Protein AF-0000000071370268 (afdb_homodimer)

Nearest PDB structures (foldseek):
  6c45-assembly2_C  TM=9.882E-01  e=5.136E-48  Homo sapiens
  2ik1-assembly1_B  TM=9.567E-01  e=5.664E-41  Saccharomyces cerevisiae
  2ik0-assembly1_B  TM=9.546E-01  e=5.048E-41  Saccharomyces cerevisiae
  2ik6-assembly1_B  TM=9.584E-01  e=1.689E-40  Saccharomyces cerevisiae
  2ik7-assembly1_A  TM=9.593E-01  e=5.321E-39  Saccharomyces cerevisiae

InterPro domains:
  IPR008162 Inorganic pyrophosphatase [PF00719] (47-229)
  IPR008162 Inorganic pyrophosphatase [PTHR10286] (4-237)
  IPR008162 Inorganic pyrophosphatase [cd00412] (43-225)
  IPR036649 Inorganic pyrophosphatase superfamily [G3DSA:3.90.80.10] (1-291)
  IPR036649 Inorganic pyrophosphatase superfamily [SSF50324] (3-288)

Radius of gyration: 27.14 Å; Cα contacts (8 Å, |Δi|>4): 1373; chains: 2; bounding box: 49×83×54 Å

Foldseek 3Di:
DDKDWAWFDAAQAQQIWIWMADPVGFTWAQAAADDQAPPVVVLKGKWAFQDWALFWFQWAQQQLAVSRTIDTDDDPRHGGTFAAAPPGRHHHFRKTARHLFFQAQVDQDPQFRAGAPGDGAMEGANADDTDDHGDIFIWAWAWWWWWQDPRHTHIYTYIYGCPGPCNVQRHYPVSCCVVVPCPLVVVLVCQQCRCVVVVDHGIDTTPRGDIGMRVVVSVVRVVRSVVSVCVQQVVDDSVSGQNATDCNPPDPRPRHDHSVVSVVSSVVTHHYDYHDDDDPSSVDYDYDDDD/DDKDWAWFDAAQAQQIWIWMADPVGFTWAQAAADDQAPPVVVLKGKWAFQDWALFWFQWAQQQLAVSRTIDTDDDPRHGGTFAAAPPGRHHHFRKTARHLFFQAQVDQDPQFRAGAPGGGAMEGANADDTDDHGDIFIWAWAWWWWWQDPRHTHIYTYIYGCPGPCNVQRHYPVSCCVVVPPVLVVVLVCQQCRCVVVVDHGIDTGPRGDIGMRVVRSVVRVVRSVVSVCVQQVVDDSVSGQNATDCNPPDPRPRHDHSVVSVVSSVVTHHYDYHDDDDPSSVDYDYDDDD

Sequence (582 aa):
MSFSTEERGNPNTLSYRIYFKSSDGKYISPFHDIPMYADEAQNIFHMVVEVPRWTNAKMEIATKDPLNPIKQDVKKGNLRYVANVFPHKGYIWNYGAIPQTWEDPGHKDNDTGCCGDNDPIDVCEIGNKVCCRGDVIKVKVLGVLAMIDEGETDWKVIAINVDDPEAKDLNNISDVKRLKPGYLEATVDWFRRYKVPDGKPENQFAFNGEFKDKDFATETIKATHGFWKALISQQANAGELNCKNTCVSEGDSPFCCSADEAKAVVDGSCPCGEASPVPSSVEKWFYYAKNMSFSTEERGNPNTLSYRIYFKSSDGKYISPFHDIPMYADEAQNIFHMVVEVPRWTNAKMEIATKDPLNPIKQDVKKGNLRYVANVFPHKGYIWNYGAIPQTWEDPGHKDNDTGCCGDNDPIDVCEIGNKVCCRGDVIKVKVLGVLAMIDEGETDWKVIAINVDDPEAKDLNNISDVKRLKPGYLEATVDWFRRYKVPDGKPENQFAFNGEFKDKDFATETIKATHGFWKALISQQANAGELNCKNTCVSEGDSPFCCSADEAKAVVDGSCPCGEASPVPSSVEKWFYYAKN

Solvent-accessible surface area (backbone atoms only — not comparable to full-atom values): 30194 Å² total; per-residue (Å²): 139,58,71,47,72,45,68,27,17,23,45,77,49,94,62,26,34,37,39,40,23,41,74,87,66,45,63,33,9,58,53,56,37,38,59,37,56,69,37,68,93,74,60,25,27,28,33,42,30,34,27,28,40,60,41,34,62,42,36,34,68,32,54,57,37,83,43,23,29,36,30,62,40,69,57,96,88,34,79,40,58,46,52,14,48,64,78,38,51,35,37,90,26,34,27,29,27,33,19,39,26,23,26,44,59,86,43,68,37,84,87,70,71,23,21,22,64,67,41,49,43,33,32,35,31,66,50,47,74,69,55,54,68,66,40,74,45,49,25,36,61,17,15,25,34,44,34,35,56,96,70,17,38,43,53,40,30,33,28,28,37,62,85,34,90,59,33,86,72,49,72,29,43,68,36,44,54,68,72,34,51,64,50,67,61,49,50,52,52,43,66,27,42,47,48,34,89,78,73,42,72,66,47,47,47,37,77,83,65,45,70,41,42,29,67,58,31,51,50,51,50,52,50,23,25,51,45,25,53,31,38,57,68,64,73,37,88,56,82,72,49,44,68,47,24,54,60,55,71,75,61,86,40,84,37,58,50,52,72,66,57,47,48,51,58,59,66,71,49,52,71,59,54,72,63,49,82,77,66,71,73,66,54,35,72,44,67,64,81,80,128,141,57,72,49,69,47,65,27,17,23,46,76,48,93,62,24,33,38,38,38,22,41,75,88,65,46,62,34,10,59,52,56,37,39,58,36,55,68,37,67,94,74,58,24,26,29,33,42,29,35,27,27,39,59,41,34,60,42,36,35,68,32,54,56,37,84,43,24,30,36,29,64,41,68,57,96,89,35,80,39,60,47,52,13,48,64,78,40,52,35,35,89,26,33,26,30,28,32,21,38,26,23,28,44,58,85,44,67,38,84,88,69,71,25,21,23,65,67,41,50,43,32,32,35,32,67,51,48,72,68,55,55,68,65,40,75,45,49,26,37,60,17,14,26,34,45,33,34,56,96,68,17,37,43,53,40,30,34,27,28,38,62,84,35,90,59,33,87,70,49,72,30,42,68,37,43,55,69,71,34,51,64,48,66,61,49,50,52,51,44,67,27,43,46,49,33,89,78,72,43,72,65,48,48,48,36,76,83,65,45,70,42,41,29,67,58,31,53,51,51,53,51,50,22,24,52,45,26,53,32,39,56,67,65,73,39,86,55,80,72,50,42,67,49,23,55,61,55,71,79,60,86,39,85,37,56,49,52,72,65,58,47,48,50,58,58,66,70,49,52,70,59,56,71,63,48,81,77,68,69,73,65,54,34,70,43,64,66,81,81,130

Secondary structure (DSSP, 8-state):
---EEEEES-TTSTT-EEEEE-TTS-EE-TTTTS-SEEEGGGTEEEEEEEE-TT--B-EEE-TTSTT--EEE-EETTEE-B--EETT--S-SSEEEE-SS----TT-B-TTTSSEE-SSPPEEEE-SSSPPPTT-EEEEEEEEEEEEEETTEEEEEEEEEETTSTTGGG--SHHHHHHHSTTHHHHHHHHHHHTTGGGTPPPPEESGGGPPB-HHHHHHHHHHHHHHHHHHHTTSS--TT----BS--TTTT-TTB--HHHHHHHHHTSPBP-PPPPPPGGGG-EE-----/---EEEEES-TTSTT-EEEEE-TTS-EE-TTTTS-SEEEGGGTEEEEEEEE-TT--B-EEE-TTSTT--EEE-EETTEE-B--EETT--S-SSEEEE-SS----TT-B-TTTSSEE-SSPPEEEE-SSSPPPTT-EEEEEEEEEEEEEETTEEEEEEEEEETTSTTGGG--SHHHHHHHSTTHHHHHHHHHHHTTGGGTPPPPEESGGGPPB-HHHHHHHHHHHHHHHHHHHTTSS--TT----BS--TTTT-TTB--HHHHHHHHHTSPBP-PPPPPPGGGG-EE-----

pLDDT: mean 95.75, std 6.67, range [49.56, 98.94]

Structure (mmCIF, N/CA/C/O backbone):
data_AF-0000000071370268-model_v1
#
loop_
_entity.id
_entity.type
_entity.pdbx_description
1 polymer 'inorganic diphosphatase'
#
loop_
_atom_site.group_PDB
_atom_site.id
_atom_site.type_symbol
_atom_site.label_atom_id
_atom_site.label_alt_id
_atom_site.label_comp_id
_atom_site.label_asym_id
_atom_site.label_entity_id
_atom_site.label_seq_id
_atom_site.pdbx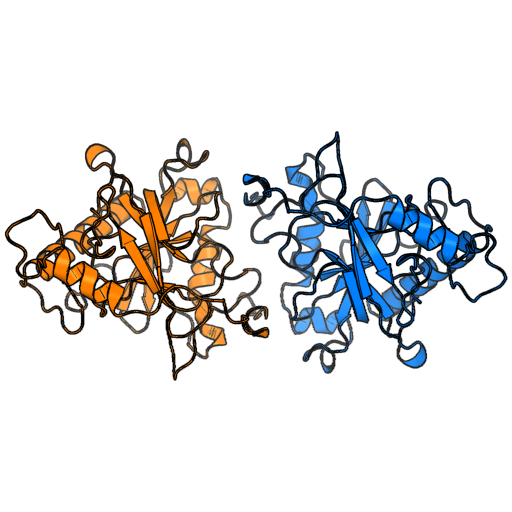_PDB_ins_code
_atom_site.Cartn_x
_atom_site.Cartn_y
_atom_site.Cartn_z
_atom_site.occupancy
_atom_site.B_iso_or_equiv
_atom_site.auth_seq_id
_atom_site.auth_comp_id
_atom_site.auth_asym_id
_atom_site.auth_atom_id
_atom_site.pdbx_PDB_model_num
ATOM 1 N N . MET A 1 1 ? 16.406 -27.109 -0.787 1 70.31 1 MET A N 1
ATOM 2 C CA . MET A 1 1 ? 16.938 -26.578 -2.039 1 70.31 1 MET A CA 1
ATOM 3 C C . MET A 1 1 ? 16.766 -25.062 -2.105 1 70.31 1 MET A C 1
ATOM 5 O O . MET A 1 1 ? 15.734 -24.531 -1.661 1 70.31 1 MET A O 1
ATOM 9 N N . SER A 1 2 ? 17.859 -24.297 -2.477 1 89.56 2 SER A N 1
ATOM 10 C CA . SER A 1 2 ? 17.828 -22.844 -2.561 1 89.56 2 SER A CA 1
ATOM 11 C C . SER A 1 2 ? 17.859 -22.375 -4.012 1 89.56 2 SER A C 1
ATOM 13 O O . SER A 1 2 ? 18.359 -23.094 -4.887 1 89.56 2 SER A O 1
ATOM 15 N N . PHE A 1 3 ? 17.172 -21.375 -4.305 1 96.94 3 PHE A N 1
ATOM 16 C CA . PHE A 1 3 ? 17.109 -20.781 -5.633 1 96.94 3 PHE A CA 1
ATOM 17 C C . PHE A 1 3 ? 17.5 -19.312 -5.59 1 96.94 3 PHE A C 1
ATOM 19 O O . PHE A 1 3 ? 17.375 -18.656 -4.547 1 96.94 3 PHE A O 1
ATOM 26 N N . SER A 1 4 ? 18.016 -18.828 -6.664 1 97.75 4 SER A N 1
ATOM 27 C CA . SER A 1 4 ? 18.328 -17.406 -6.809 1 97.75 4 SER A CA 1
ATOM 28 C C . SER A 1 4 ? 17.812 -16.859 -8.133 1 97.75 4 SER A C 1
ATOM 30 O O . SER A 1 4 ? 17.297 -17.609 -8.969 1 97.75 4 SER A O 1
ATOM 32 N N . THR A 1 5 ? 17.859 -15.555 -8.266 1 98.44 5 THR A N 1
ATOM 33 C CA . THR A 1 5 ? 17.359 -14.93 -9.484 1 98.44 5 THR A CA 1
ATOM 34 C C . THR A 1 5 ? 18.422 -14.039 -10.117 1 98.44 5 THR A C 1
ATOM 36 O O . THR A 1 5 ? 19.406 -13.688 -9.469 1 98.44 5 THR A O 1
ATOM 39 N N . GLU A 1 6 ? 18.25 -13.812 -11.359 1 98.25 6 GLU A N 1
ATOM 40 C CA . GLU A 1 6 ? 19.047 -12.844 -12.109 1 98.25 6 GLU A CA 1
ATOM 41 C C . GLU A 1 6 ? 18.156 -11.914 -12.93 1 98.25 6 GLU A C 1
ATOM 43 O O . GLU A 1 6 ? 17.406 -12.375 -13.789 1 98.25 6 GLU A O 1
ATOM 48 N N . GLU A 1 7 ? 18.234 -10.609 -12.664 1 98.5 7 GLU A N 1
ATOM 49 C CA . GLU A 1 7 ? 17.453 -9.617 -13.406 1 98.5 7 GLU A CA 1
ATOM 50 C C . GLU A 1 7 ? 18.141 -9.242 -14.711 1 98.5 7 GLU A C 1
ATOM 52 O O . GLU A 1 7 ? 19.375 -9.102 -14.75 1 98.5 7 GLU A O 1
ATOM 57 N N . ARG A 1 8 ? 17.406 -9.18 -15.75 1 98.56 8 ARG A N 1
ATOM 58 C CA . ARG A 1 8 ? 17.859 -8.742 -17.062 1 98.56 8 ARG A CA 1
ATOM 59 C C . ARG A 1 8 ? 16.969 -7.633 -17.609 1 98.56 8 ARG A C 1
ATOM 61 O O . ARG A 1 8 ? 15.805 -7.512 -17.203 1 98.56 8 ARG A O 1
ATOM 68 N N . GLY A 1 9 ? 17.516 -6.793 -18.531 1 98.25 9 GLY A N 1
ATOM 69 C CA . GLY A 1 9 ? 16.75 -5.668 -19.047 1 98.25 9 GLY A CA 1
ATOM 70 C C . GLY A 1 9 ? 16.578 -4.551 -18.031 1 98.25 9 GLY A C 1
ATOM 71 O O . GLY A 1 9 ? 17.312 -4.488 -17.047 1 98.25 9 GLY A O 1
ATOM 72 N N . ASN A 1 10 ? 15.625 -3.604 -18.328 1 98.19 10 ASN A N 1
ATOM 73 C CA . ASN A 1 10 ? 15.398 -2.457 -17.453 1 98.19 10 ASN A CA 1
ATOM 74 C C . ASN A 1 10 ? 14.055 -2.568 -16.734 1 98.19 10 ASN A C 1
ATOM 76 O O . ASN A 1 10 ? 13.016 -2.744 -17.375 1 98.19 10 ASN A O 1
ATOM 80 N N . PRO A 1 11 ? 14.078 -2.5 -15.375 1 97.75 11 PRO A N 1
ATOM 81 C CA . PRO A 1 11 ? 12.805 -2.529 -14.648 1 97.75 11 PRO A CA 1
ATOM 82 C C . PRO A 1 11 ? 11.812 -1.487 -15.156 1 97.75 11 PRO A C 1
ATOM 84 O O . PRO A 1 11 ? 12.211 -0.377 -15.523 1 97.75 11 PRO A O 1
ATOM 87 N N . ASN A 1 12 ? 10.578 -1.84 -15.242 1 97.94 12 ASN A N 1
ATOM 88 C CA . ASN A 1 12 ? 9.477 -0.993 -15.688 1 97.94 12 ASN A CA 1
ATOM 89 C C . ASN A 1 12 ? 9.562 -0.693 -17.188 1 97.94 12 ASN A C 1
ATOM 91 O O . ASN A 1 12 ? 9.188 0.395 -17.625 1 97.94 12 ASN A O 1
ATOM 95 N N . THR A 1 13 ? 10.172 -1.557 -17.938 1 98 13 THR A N 1
ATOM 96 C CA . THR A 1 13 ? 10.18 -1.513 -19.391 1 98 13 THR A CA 1
ATOM 97 C C . THR A 1 13 ? 9.82 -2.875 -19.984 1 98 13 THR A C 1
ATOM 99 O O . THR A 1 13 ? 9.703 -3.859 -19.25 1 98 13 THR A O 1
ATOM 102 N N . LEU A 1 14 ? 9.648 -2.926 -21.297 1 97.62 14 LEU A N 1
ATOM 103 C CA . LEU A 1 14 ? 9.25 -4.148 -22 1 97.62 14 LEU A CA 1
ATOM 104 C C . LEU A 1 14 ? 10.383 -5.168 -21.984 1 97.62 14 LEU A C 1
ATOM 106 O O . LEU A 1 14 ? 10.156 -6.359 -22.219 1 97.62 14 LEU A O 1
ATOM 110 N N . SER A 1 15 ? 11.609 -4.766 -21.688 1 97.81 15 SER A N 1
ATOM 111 C CA . SER A 1 15 ? 12.766 -5.648 -21.812 1 97.81 15 SER A CA 1
ATOM 112 C C . SER A 1 15 ? 13.016 -6.406 -20.5 1 97.81 15 SER A C 1
ATOM 114 O O . SER A 1 15 ? 13.781 -7.375 -20.484 1 97.81 15 SER A O 1
ATOM 116 N N . TYR A 1 16 ? 12.422 -5.977 -19.406 1 98.56 16 TYR A N 1
ATOM 117 C CA . TYR A 1 16 ? 12.742 -6.477 -18.062 1 98.56 16 TYR A CA 1
ATOM 118 C C . TYR A 1 16 ? 12.328 -7.938 -17.922 1 98.56 16 TYR A C 1
ATOM 120 O O . TYR A 1 16 ? 11.219 -8.32 -18.297 1 98.56 16 TYR A O 1
ATOM 128 N N . ARG A 1 17 ? 13.25 -8.766 -17.406 1 98.75 17 ARG A N 1
ATOM 129 C CA . ARG A 1 17 ? 13.031 -10.18 -17.125 1 98.75 17 ARG A CA 1
ATOM 130 C C . ARG A 1 17 ? 13.719 -10.594 -15.828 1 98.75 17 ARG A C 1
ATOM 132 O O . ARG A 1 17 ? 14.734 -10.008 -15.445 1 98.75 17 ARG A O 1
ATOM 139 N N . ILE A 1 18 ? 13.188 -11.562 -15.172 1 98.81 18 ILE A N 1
ATOM 140 C CA . ILE A 1 18 ? 13.836 -12.203 -14.031 1 98.81 18 ILE A CA 1
ATOM 141 C C . ILE A 1 18 ? 14.039 -13.688 -14.328 1 98.81 18 ILE A C 1
ATOM 143 O O . ILE A 1 18 ? 13.07 -14.445 -14.445 1 98.81 18 ILE A O 1
ATOM 147 N N . TYR A 1 19 ? 15.242 -14.086 -14.453 1 98.75 19 TYR A N 1
ATOM 148 C CA . TYR A 1 19 ? 15.602 -15.484 -14.672 1 98.75 19 TYR A CA 1
ATOM 149 C C . TYR A 1 19 ? 15.961 -16.156 -13.352 1 98.75 19 TYR A C 1
ATOM 151 O O . TYR A 1 19 ? 16.281 -15.492 -12.367 1 98.75 19 TYR A O 1
ATOM 159 N N . PHE A 1 20 ? 15.867 -17.469 -13.312 1 98.69 20 PHE A N 1
ATOM 160 C CA . PHE A 1 20 ? 16.078 -18.234 -12.086 1 98.69 20 PHE A CA 1
ATOM 161 C C . PHE A 1 20 ? 17.297 -19.141 -12.211 1 98.69 20 PHE A C 1
ATOM 163 O O . PHE A 1 20 ? 17.625 -19.594 -13.312 1 98.69 20 PHE A O 1
ATOM 170 N N . LYS A 1 21 ? 17.938 -19.438 -11.07 1 97.5 21 LYS A N 1
ATOM 171 C CA . LYS A 1 21 ? 19.078 -20.344 -10.984 1 97.5 21 LYS A CA 1
ATOM 172 C C . LYS A 1 21 ? 18.922 -21.312 -9.812 1 97.5 21 LYS A C 1
ATOM 174 O O . LYS A 1 21 ? 18.391 -20.953 -8.766 1 97.5 21 LYS A O 1
ATOM 179 N N . SER A 1 22 ? 19.406 -22.469 -10.055 1 95.5 22 SER A N 1
ATOM 180 C CA . SER A 1 22 ? 19.5 -23.438 -8.969 1 95.5 22 SER A CA 1
ATOM 181 C C . SER A 1 22 ? 20.625 -23.078 -8.016 1 95.5 22 SER A C 1
ATOM 183 O O . SER A 1 22 ? 21.375 -22.125 -8.242 1 95.5 22 SER A O 1
ATOM 185 N N . SER A 1 23 ? 20.734 -23.859 -6.93 1 93.56 23 SER A N 1
ATOM 186 C CA . SER A 1 23 ? 21.75 -23.625 -5.922 1 93.56 23 SER A CA 1
ATOM 187 C C . SER A 1 23 ? 23.156 -23.797 -6.508 1 93.56 23 SER A C 1
ATOM 189 O O . SER A 1 23 ? 24.109 -23.188 -6.016 1 93.56 23 SER A O 1
ATOM 191 N N . ASP A 1 24 ? 23.281 -24.562 -7.598 1 91.88 24 ASP A N 1
ATOM 192 C CA . ASP A 1 24 ? 24.578 -24.797 -8.211 1 91.88 24 ASP A CA 1
ATOM 193 C C . ASP A 1 24 ? 24.859 -23.781 -9.312 1 91.88 24 ASP A C 1
ATOM 195 O O . ASP A 1 24 ? 25.828 -23.922 -10.062 1 91.88 24 ASP A O 1
ATOM 199 N N . GLY A 1 25 ? 23.922 -22.844 -9.477 1 92.94 25 GLY A N 1
ATOM 200 C CA . GLY A 1 25 ? 24.156 -21.719 -10.367 1 92.94 25 GLY A CA 1
ATOM 201 C C . GLY A 1 25 ? 23.672 -21.969 -11.781 1 92.94 25 GLY A C 1
ATOM 202 O O . GLY A 1 25 ? 23.938 -21.172 -12.688 1 92.94 25 GLY A O 1
ATOM 203 N N . LYS A 1 26 ? 23.031 -23.078 -12.008 1 94.75 26 LYS A N 1
ATOM 204 C CA . LYS A 1 26 ? 22.484 -23.375 -13.328 1 94.75 26 LYS A CA 1
ATOM 205 C C . LYS A 1 26 ? 21.141 -22.703 -13.547 1 94.75 26 LYS A C 1
ATOM 207 O O . LYS A 1 26 ? 20.297 -22.672 -12.648 1 94.75 26 LYS A O 1
ATOM 212 N N . TYR A 1 27 ? 21.016 -22.156 -14.75 1 97.56 27 TYR A N 1
ATOM 213 C CA . TYR A 1 27 ? 19.734 -21.547 -15.078 1 97.56 27 TYR A CA 1
ATOM 214 C C . TYR A 1 27 ? 18.625 -22.594 -15.164 1 97.56 27 TYR A C 1
ATOM 216 O O . TYR A 1 27 ? 18.844 -23.688 -15.688 1 97.56 27 TYR A O 1
ATOM 224 N N . ILE A 1 28 ? 17.469 -22.234 -14.656 1 97.25 28 ILE A N 1
ATOM 225 C CA . ILE A 1 28 ? 16.359 -23.188 -14.609 1 97.25 28 ILE A CA 1
ATOM 226 C C . ILE A 1 28 ? 15.047 -22.469 -14.938 1 97.25 28 ILE A C 1
ATOM 228 O O . ILE A 1 28 ? 14.969 -21.234 -14.852 1 97.25 28 ILE A O 1
ATOM 232 N N . SER A 1 29 ? 14.055 -23.25 -15.383 1 97.94 29 SER A N 1
ATOM 233 C CA . SER A 1 29 ? 12.688 -22.766 -15.57 1 97.94 29 SER A CA 1
ATOM 234 C C . SER A 1 29 ? 11.898 -22.812 -14.266 1 97.94 29 SER A C 1
ATOM 236 O O . SER A 1 29 ? 11.742 -23.875 -13.672 1 97.94 29 SER A O 1
ATOM 238 N N . PRO A 1 30 ? 11.328 -21.688 -13.781 1 98.56 30 PRO A N 1
ATOM 239 C CA . PRO A 1 30 ? 10.484 -21.719 -12.586 1 98.56 30 PRO A CA 1
ATOM 240 C C . PRO A 1 30 ? 9.172 -22.469 -12.812 1 98.56 30 PRO A C 1
ATOM 242 O O . PRO A 1 30 ? 8.477 -22.797 -11.852 1 98.56 30 PRO A O 1
ATOM 245 N N . PHE A 1 31 ? 8.828 -22.703 -14.039 1 98.56 31 PHE A N 1
ATOM 246 C CA . PHE A 1 31 ? 7.621 -23.438 -14.398 1 98.56 31 PHE A CA 1
ATOM 247 C C . PHE A 1 31 ? 7.855 -24.938 -14.328 1 98.56 31 PHE A C 1
ATOM 249 O O . PHE A 1 31 ? 7.027 -25.672 -13.781 1 98.56 31 PHE A O 1
ATOM 256 N N . HIS A 1 32 ? 9.062 -25.359 -14.75 1 97.38 32 HIS A N 1
ATOM 257 C CA . HIS A 1 32 ? 9.234 -26.797 -15.016 1 97.38 32 HIS A CA 1
ATOM 258 C C . HIS A 1 32 ? 10.297 -27.406 -14.109 1 97.38 32 HIS A C 1
ATOM 260 O O . HIS A 1 32 ? 10.242 -28.594 -13.797 1 97.38 32 HIS A O 1
ATOM 266 N N . ASP A 1 33 ? 11.258 -26.609 -13.695 1 96.69 33 ASP A N 1
ATOM 267 C CA . ASP A 1 33 ? 12.438 -27.203 -13.078 1 96.69 33 ASP A CA 1
ATOM 268 C C . ASP A 1 33 ? 12.352 -27.125 -11.555 1 96.69 33 ASP A C 1
ATOM 270 O O . ASP A 1 33 ? 13.062 -27.844 -10.852 1 96.69 33 ASP A O 1
ATOM 274 N N . ILE A 1 34 ? 11.625 -26.188 -10.984 1 97.44 34 ILE A N 1
ATOM 275 C CA . ILE A 1 34 ? 11.414 -26.141 -9.539 1 97.44 34 ILE A CA 1
ATOM 276 C C . ILE A 1 34 ? 10.359 -27.172 -9.141 1 97.44 34 ILE A C 1
ATOM 278 O O . ILE A 1 34 ? 9.258 -27.188 -9.688 1 97.44 34 ILE A O 1
ATOM 282 N N . PRO A 1 35 ? 10.688 -28.031 -8.227 1 96.94 35 PRO A N 1
ATOM 283 C CA . PRO A 1 35 ? 9.727 -29.078 -7.844 1 96.94 35 PRO A CA 1
ATOM 284 C C . PRO A 1 35 ? 8.461 -28.5 -7.211 1 96.94 35 PRO A C 1
ATOM 286 O O . PRO A 1 35 ? 8.516 -27.484 -6.508 1 96.94 35 PRO A O 1
ATOM 289 N N . MET A 1 36 ? 7.383 -29.172 -7.469 1 98.12 36 MET A N 1
ATOM 290 C CA . MET A 1 36 ? 6.121 -28.766 -6.852 1 98.12 36 MET A CA 1
ATOM 291 C C . MET A 1 36 ? 6.203 -28.859 -5.332 1 98.12 36 MET A C 1
ATOM 293 O O . MET A 1 36 ? 5.883 -27.891 -4.629 1 98.12 36 MET A O 1
ATOM 297 N N . TYR A 1 37 ? 6.754 -30.047 -4.852 1 98.31 37 TYR A N 1
ATOM 298 C CA . TYR A 1 37 ? 6.848 -30.266 -3.412 1 98.31 37 TYR A CA 1
ATOM 299 C C . TYR A 1 37 ? 8.164 -29.734 -2.861 1 98.31 37 TYR A C 1
ATOM 301 O O . TYR A 1 37 ? 9.234 -30 -3.412 1 98.31 37 TYR A O 1
ATOM 309 N N . ALA A 1 38 ? 8.055 -28.938 -1.851 1 98.06 38 ALA A N 1
ATOM 310 C CA . ALA A 1 38 ? 9.211 -28.656 -1.012 1 98.06 38 ALA A CA 1
ATOM 311 C C . ALA A 1 38 ? 9.414 -29.75 0.035 1 98.06 38 ALA A C 1
ATOM 313 O O . ALA A 1 38 ? 10.547 -30.078 0.372 1 98.06 38 ALA A O 1
ATOM 314 N N . ASP A 1 39 ? 8.367 -30.219 0.593 1 97.75 39 ASP A N 1
ATOM 315 C CA . ASP A 1 39 ? 8.289 -31.344 1.518 1 97.75 39 ASP A CA 1
ATOM 316 C C . ASP A 1 39 ? 7.02 -32.156 1.285 1 97.75 39 ASP A C 1
ATOM 318 O O . ASP A 1 39 ? 5.953 -31.812 1.799 1 97.75 39 ASP A O 1
ATOM 322 N N . GLU A 1 40 ? 7.113 -33.25 0.575 1 96.81 40 GLU A N 1
ATOM 323 C CA . GLU A 1 40 ? 5.961 -34.031 0.161 1 96.81 40 GLU A CA 1
ATOM 324 C C . GLU A 1 40 ? 5.254 -34.656 1.365 1 96.81 40 GLU A C 1
ATOM 326 O O . GLU A 1 40 ? 4.023 -34.656 1.436 1 96.81 40 GLU A O 1
ATOM 331 N N . ALA A 1 41 ? 5.961 -35.094 2.316 1 96.81 41 ALA A N 1
ATOM 332 C CA . ALA A 1 41 ? 5.406 -35.781 3.482 1 96.81 41 ALA A CA 1
ATOM 333 C C . ALA A 1 41 ? 4.512 -34.844 4.289 1 96.81 41 ALA A C 1
ATOM 335 O O . ALA A 1 41 ? 3.541 -35.281 4.91 1 96.81 41 ALA A O 1
ATOM 336 N N . GLN A 1 42 ? 4.785 -33.594 4.238 1 96.12 42 GLN A N 1
ATOM 337 C CA . GLN A 1 42 ? 4.039 -32.625 5.031 1 96.12 42 GLN A CA 1
ATOM 338 C C . GLN A 1 42 ? 3.096 -31.797 4.156 1 96.12 42 GLN A C 1
ATOM 340 O O . GLN A 1 42 ? 2.479 -30.844 4.625 1 96.12 42 GLN A O 1
ATOM 345 N N . ASN A 1 43 ? 3.004 -32.094 2.861 1 96.38 43 ASN A N 1
ATOM 346 C CA . ASN A 1 43 ? 2.188 -31.359 1.896 1 96.38 43 ASN A CA 1
ATOM 347 C C . ASN A 1 43 ? 2.566 -29.891 1.843 1 96.38 43 ASN A C 1
ATOM 349 O O . ASN A 1 43 ? 1.697 -29.016 1.902 1 96.38 43 ASN A O 1
ATOM 353 N N . ILE A 1 44 ? 3.861 -29.703 1.922 1 98.62 44 ILE A N 1
ATOM 354 C CA . ILE A 1 44 ? 4.418 -28.375 1.744 1 98.62 44 ILE A CA 1
ATOM 355 C C . ILE A 1 44 ? 4.848 -28.172 0.292 1 98.62 44 ILE A C 1
ATOM 357 O O . ILE A 1 44 ? 5.531 -29.031 -0.277 1 98.62 44 ILE A O 1
ATOM 361 N N . PHE A 1 45 ? 4.438 -27.016 -0.303 1 98.88 45 PHE A N 1
ATOM 362 C CA . PHE A 1 45 ? 4.668 -26.781 -1.722 1 98.88 45 PHE A CA 1
ATOM 363 C C . PHE A 1 45 ? 5.605 -25.594 -1.924 1 98.88 45 PHE A C 1
ATOM 365 O O . PHE A 1 45 ? 5.695 -24.719 -1.064 1 98.88 45 PHE A O 1
ATOM 372 N N . HIS A 1 46 ? 6.332 -25.609 -3.033 1 98.81 46 HIS A N 1
ATOM 373 C CA . HIS A 1 46 ? 7.023 -24.406 -3.457 1 98.81 46 HIS A CA 1
ATOM 374 C C . HIS A 1 46 ? 6.055 -23.406 -4.102 1 98.81 46 HIS A C 1
ATOM 376 O O . HIS A 1 46 ? 5.09 -23.812 -4.754 1 98.81 46 HIS A O 1
ATOM 382 N N . MET A 1 47 ? 6.285 -22.188 -3.881 1 98.88 47 MET A N 1
ATOM 383 C CA . MET A 1 47 ? 5.613 -21.078 -4.555 1 98.88 47 MET A CA 1
ATOM 384 C C . MET A 1 47 ? 6.629 -20.125 -5.168 1 98.88 47 MET A C 1
ATOM 386 O O . MET A 1 47 ? 7.59 -19.719 -4.508 1 98.88 47 MET A O 1
ATOM 390 N N . VAL A 1 48 ? 6.445 -19.812 -6.418 1 98.94 48 VAL A N 1
ATOM 391 C CA . VAL A 1 48 ? 7.211 -18.75 -7.066 1 98.94 48 VAL A CA 1
ATOM 392 C C . VAL A 1 48 ? 6.453 -17.438 -6.965 1 98.94 48 VAL A C 1
ATOM 394 O O . VAL A 1 48 ? 5.355 -17.297 -7.512 1 98.94 48 VAL A O 1
ATOM 397 N N . VAL A 1 49 ? 7.039 -16.438 -6.293 1 98.94 49 VAL A N 1
ATOM 398 C CA . VAL A 1 49 ? 6.383 -15.148 -6.105 1 98.94 49 VAL A CA 1
ATOM 399 C C . VAL A 1 49 ? 6.566 -14.289 -7.352 1 98.94 49 VAL A C 1
ATOM 401 O O . VAL A 1 49 ? 7.695 -13.984 -7.746 1 98.94 49 VAL A O 1
ATOM 404 N N . GLU A 1 50 ? 5.434 -13.938 -7.93 1 98.88 50 GLU A N 1
ATOM 405 C CA . GLU A 1 50 ? 5.438 -13.102 -9.125 1 98.88 50 GLU A CA 1
ATOM 406 C C . GLU A 1 50 ? 5.203 -11.633 -8.773 1 98.88 50 GLU A C 1
ATOM 408 O O . GLU A 1 50 ? 5.836 -10.742 -9.344 1 98.88 50 GLU A O 1
ATOM 413 N N . VAL A 1 51 ? 4.316 -11.453 -7.879 1 98.88 51 VAL A N 1
ATOM 414 C CA . VAL A 1 51 ? 3.855 -10.109 -7.527 1 98.88 51 VAL A CA 1
ATOM 415 C C . VAL A 1 51 ? 3.869 -9.945 -6.008 1 98.88 51 VAL A C 1
ATOM 417 O O . VAL A 1 51 ? 3.084 -10.578 -5.301 1 98.88 51 VAL A O 1
ATOM 420 N N . PRO A 1 52 ? 4.742 -9.102 -5.453 1 98.75 52 PRO A N 1
ATOM 421 C CA . PRO A 1 52 ? 4.699 -8.828 -4.016 1 98.75 52 PRO A CA 1
ATOM 422 C C . PRO A 1 52 ? 3.422 -8.109 -3.588 1 98.75 52 PRO A C 1
ATOM 424 O O . PRO A 1 52 ? 2.871 -7.316 -4.352 1 98.75 52 PRO A O 1
ATOM 427 N N . ARG A 1 53 ? 2.982 -8.359 -2.381 1 98.69 53 ARG A N 1
ATOM 428 C CA . ARG A 1 53 ? 1.826 -7.668 -1.825 1 98.69 53 ARG A CA 1
ATOM 429 C C . ARG A 1 53 ? 1.981 -6.156 -1.951 1 98.69 53 ARG A C 1
ATOM 431 O O . ARG A 1 53 ? 3.082 -5.625 -1.786 1 98.69 53 ARG A O 1
ATOM 438 N N . TRP A 1 54 ? 0.861 -5.457 -2.277 1 98.31 54 TRP A N 1
ATOM 439 C CA . TRP A 1 54 ? 0.714 -4.004 -2.332 1 98.31 54 TRP A CA 1
ATOM 440 C C . TRP A 1 54 ? 1.473 -3.426 -3.521 1 98.31 54 TRP A C 1
ATOM 442 O O . TRP A 1 54 ? 1.868 -2.258 -3.504 1 98.31 54 TRP A O 1
ATOM 452 N N . THR A 1 55 ? 1.776 -4.203 -4.547 1 98.25 55 THR A N 1
ATOM 453 C CA . THR A 1 55 ? 2.311 -3.705 -5.812 1 98.25 55 THR A CA 1
ATOM 454 C C . THR A 1 55 ? 1.307 -3.906 -6.941 1 98.25 55 THR A C 1
ATOM 456 O O . THR A 1 55 ? 0.357 -4.684 -6.805 1 98.25 55 THR A O 1
ATOM 459 N N . ASN A 1 56 ? 1.527 -3.223 -8.055 1 98.44 56 ASN A N 1
ATOM 460 C CA . ASN A 1 56 ? 0.49 -3.152 -9.078 1 98.44 56 ASN A CA 1
ATOM 461 C C . ASN A 1 56 ? 0.926 -3.842 -10.367 1 98.44 56 ASN A C 1
ATOM 463 O O . ASN A 1 56 ? 0.093 -4.164 -11.211 1 98.44 56 ASN A O 1
ATOM 467 N N . ALA A 1 57 ? 2.232 -3.99 -10.578 1 98.56 57 ALA A N 1
ATOM 468 C CA . ALA A 1 57 ? 2.715 -4.539 -11.844 1 98.56 57 ALA A CA 1
ATOM 469 C C . ALA A 1 57 ? 2.254 -5.98 -12.031 1 98.56 57 ALA A C 1
ATOM 471 O O . ALA A 1 57 ? 2.486 -6.832 -11.164 1 98.56 57 ALA A O 1
ATOM 472 N N . LYS A 1 58 ? 1.601 -6.293 -13.141 1 98.44 58 LYS A N 1
ATOM 473 C CA . LYS A 1 58 ? 1.118 -7.645 -13.422 1 98.44 58 LYS A CA 1
ATOM 474 C C . LYS A 1 58 ? 2.252 -8.539 -13.914 1 98.44 58 LYS A C 1
ATOM 476 O O . LYS A 1 58 ? 2.318 -8.867 -15.102 1 98.44 58 LYS A O 1
ATOM 481 N N . MET A 1 59 ? 3.051 -8.938 -12.992 1 98.75 59 MET A N 1
ATOM 482 C CA . MET A 1 59 ? 4.191 -9.805 -13.266 1 98.75 59 MET A CA 1
ATOM 483 C C . MET A 1 59 ? 3.768 -11.273 -13.266 1 98.75 59 MET A C 1
ATOM 485 O O . MET A 1 59 ? 2.969 -11.695 -12.422 1 98.75 59 MET A O 1
ATOM 489 N N . GLU A 1 60 ? 4.285 -12 -14.211 1 98.62 60 GLU A N 1
ATOM 490 C CA . GLU A 1 60 ? 3.91 -13.406 -14.305 1 98.62 60 GLU A CA 1
ATOM 491 C C . GLU A 1 60 ? 5.031 -14.234 -14.93 1 98.62 60 GLU A C 1
ATOM 493 O O . GLU A 1 60 ? 5.891 -13.703 -15.625 1 98.62 60 GLU A O 1
ATOM 498 N N . ILE A 1 61 ? 5.008 -15.5 -14.641 1 98.81 61 ILE A N 1
ATOM 499 C CA . ILE A 1 61 ? 5.859 -16.438 -15.359 1 98.81 61 ILE A CA 1
ATOM 500 C C . ILE A 1 61 ? 5.508 -16.422 -16.844 1 98.81 61 ILE A C 1
ATOM 502 O O . ILE A 1 61 ? 4.352 -16.625 -17.219 1 98.81 61 ILE A O 1
ATOM 506 N N . ALA A 1 62 ? 6.492 -16.141 -17.672 1 98.5 62 ALA A N 1
ATOM 507 C CA . ALA A 1 62 ? 6.301 -16.125 -19.125 1 98.5 62 ALA A CA 1
ATOM 508 C C . ALA A 1 62 ? 6.273 -17.531 -19.688 1 98.5 62 ALA A C 1
ATOM 510 O O . ALA A 1 62 ? 7.281 -18.016 -20.219 1 98.5 62 ALA A O 1
ATOM 511 N N . THR A 1 63 ? 5.152 -18.125 -19.734 1 98.56 63 THR A N 1
ATOM 512 C CA . THR A 1 63 ? 4.996 -19.547 -20 1 98.56 63 THR A CA 1
ATOM 513 C C . THR A 1 63 ? 5.391 -19.891 -21.422 1 98.56 63 THR A C 1
ATOM 515 O O . THR A 1 63 ? 5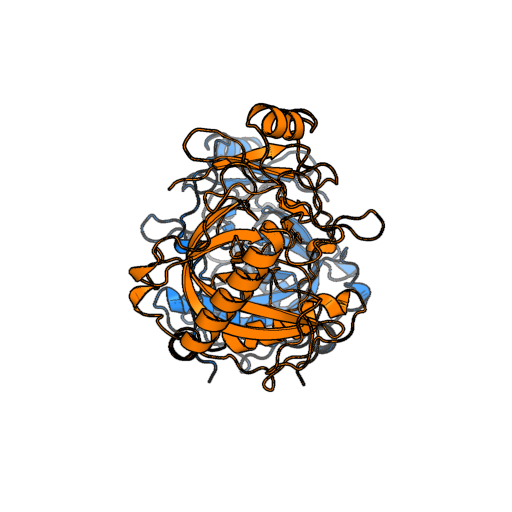.656 -21.047 -21.75 1 98.56 63 THR A O 1
ATOM 518 N N . LYS A 1 64 ? 5.488 -18.891 -22.328 1 98 64 LYS A N 1
ATOM 519 C CA . LYS A 1 64 ? 5.762 -19.141 -23.734 1 98 64 LYS A CA 1
ATOM 520 C C . LYS A 1 64 ? 7.223 -18.844 -24.078 1 98 64 LYS A C 1
ATOM 522 O O . LYS A 1 64 ? 7.68 -19.125 -25.188 1 98 64 LYS A O 1
ATOM 527 N N . ASP A 1 65 ? 7.926 -18.266 -23.172 1 97.75 65 ASP A N 1
ATOM 528 C CA . ASP A 1 65 ? 9.312 -17.875 -23.391 1 97.75 65 ASP A CA 1
ATOM 529 C C . ASP A 1 65 ? 10.273 -18.984 -22.969 1 97.75 65 ASP A C 1
ATOM 531 O O . ASP A 1 65 ? 9.977 -19.75 -22.062 1 97.75 65 ASP A O 1
ATOM 535 N N . PRO A 1 66 ? 11.43 -19.031 -23.641 1 96.5 66 PRO A N 1
ATOM 536 C CA . PRO A 1 66 ? 12.445 -19.984 -23.172 1 96.5 66 PRO A CA 1
ATOM 537 C C . PRO A 1 66 ? 12.883 -19.734 -21.734 1 96.5 66 PRO A C 1
ATOM 539 O O . PRO A 1 66 ? 13.094 -18.578 -21.344 1 96.5 66 PRO A O 1
ATOM 542 N N . LEU A 1 67 ? 12.953 -20.781 -20.969 1 97.62 67 LEU A N 1
ATOM 543 C CA . LEU A 1 67 ? 13.352 -20.797 -19.562 1 97.62 67 LEU A CA 1
ATOM 544 C C . LEU A 1 67 ? 12.281 -20.156 -18.688 1 97.62 67 LEU A C 1
ATOM 546 O O . LEU A 1 67 ? 12.414 -20.109 -17.469 1 97.62 67 LEU A O 1
ATOM 550 N N . ASN A 1 68 ? 11.242 -19.578 -19.266 1 98.62 68 ASN A N 1
ATOM 551 C CA . ASN A 1 68 ? 10.047 -19.078 -18.609 1 98.62 68 ASN A CA 1
ATOM 552 C C . ASN A 1 68 ? 10.383 -18.047 -17.547 1 98.62 68 ASN A C 1
ATOM 554 O O . ASN A 1 68 ? 9.945 -18.156 -16.391 1 98.62 68 ASN A O 1
ATOM 558 N N . PRO A 1 69 ? 11.109 -16.953 -17.844 1 98.81 69 PRO A N 1
ATOM 559 C CA . PRO A 1 69 ? 11.367 -15.914 -16.844 1 98.81 69 PRO A CA 1
ATOM 560 C C . PRO A 1 69 ? 10.086 -15.227 -16.359 1 98.81 69 PRO A C 1
ATOM 562 O O . PRO A 1 69 ? 9.016 -15.453 -16.922 1 98.81 69 PRO A O 1
ATOM 565 N N . ILE A 1 70 ? 10.164 -14.516 -15.25 1 98.88 70 ILE A N 1
ATOM 566 C CA . ILE A 1 70 ? 9.078 -13.617 -14.898 1 98.88 70 ILE A CA 1
ATOM 567 C C . ILE A 1 70 ? 9.141 -12.359 -15.773 1 98.88 70 ILE A C 1
ATOM 569 O O . ILE A 1 70 ? 10.219 -11.797 -15.977 1 98.88 70 ILE A O 1
ATOM 573 N N . LYS A 1 71 ? 8.102 -11.977 -16.281 1 98.62 71 LYS A N 1
ATOM 574 C CA . LYS A 1 71 ? 7.98 -10.734 -17.031 1 98.62 71 LYS A CA 1
ATOM 575 C C . LYS A 1 71 ? 6.652 -10.039 -16.75 1 98.62 71 LYS A C 1
ATOM 577 O O . LYS A 1 71 ? 5.746 -10.641 -16.172 1 98.62 71 LYS A O 1
ATOM 582 N N . GLN A 1 72 ? 6.539 -8.844 -17.172 1 98.62 72 GLN A N 1
ATOM 583 C CA . GLN A 1 72 ? 5.285 -8.125 -16.969 1 98.62 72 GLN A CA 1
ATOM 584 C C . GLN A 1 72 ? 4.352 -8.312 -18.172 1 98.62 72 GLN A C 1
ATOM 586 O O . GLN A 1 72 ? 4.789 -8.266 -19.312 1 98.62 72 GLN A O 1
ATOM 591 N N . ASP A 1 73 ? 3.102 -8.484 -17.875 1 97.75 73 ASP A N 1
ATOM 592 C CA . ASP A 1 73 ? 2.078 -8.586 -18.906 1 97.75 73 ASP A CA 1
ATOM 593 C C . ASP A 1 73 ? 1.993 -7.305 -19.734 1 97.75 73 ASP A C 1
ATOM 595 O O . ASP A 1 73 ? 2.244 -6.215 -19.203 1 97.75 73 ASP A O 1
ATOM 599 N N . VAL A 1 74 ? 1.703 -7.504 -21.047 1 97.31 74 VAL A N 1
ATOM 600 C CA . VAL A 1 74 ? 1.636 -6.391 -21.984 1 97.31 74 VAL A CA 1
ATOM 601 C C . VAL A 1 74 ? 0.321 -6.445 -22.75 1 97.31 74 VAL A C 1
ATOM 603 O O . VAL A 1 74 ? -0.116 -7.523 -23.172 1 97.31 74 VAL A O 1
ATOM 606 N N . LYS A 1 75 ? -0.297 -5.344 -22.891 1 93.25 75 LYS A N 1
ATOM 607 C CA . LYS A 1 75 ? -1.477 -5.188 -23.734 1 93.25 75 LYS A CA 1
ATOM 608 C C . LYS A 1 75 ? -1.327 -3.994 -24.672 1 93.25 75 LYS A C 1
ATOM 610 O O . LYS A 1 75 ? -1.131 -2.863 -24.219 1 93.25 75 LYS A O 1
ATOM 615 N N . LYS A 1 76 ? -1.369 -4.211 -25.953 1 92.75 76 LYS A N 1
ATOM 616 C CA . LYS A 1 76 ? -1.242 -3.189 -27 1 92.75 76 LYS A CA 1
ATOM 617 C C . LYS A 1 76 ? 0.036 -2.377 -26.812 1 92.75 76 LYS A C 1
ATOM 619 O O . LYS A 1 76 ? 0.007 -1.146 -26.859 1 92.75 76 LYS A O 1
ATOM 624 N N . GLY A 1 77 ? 1.041 -3.111 -26.391 1 95.12 77 GLY A N 1
ATOM 625 C CA . GLY A 1 77 ? 2.361 -2.508 -26.328 1 95.12 77 GLY A CA 1
ATOM 626 C C . GLY A 1 77 ? 2.643 -1.837 -24.984 1 95.12 77 GLY A C 1
ATOM 627 O O . GLY A 1 77 ? 3.748 -1.346 -24.766 1 95.12 77 GLY A O 1
ATOM 628 N N . ASN A 1 78 ? 1.707 -1.859 -24.094 1 96 78 ASN A N 1
ATOM 629 C CA . ASN A 1 78 ? 1.883 -1.2 -22.812 1 96 78 ASN A CA 1
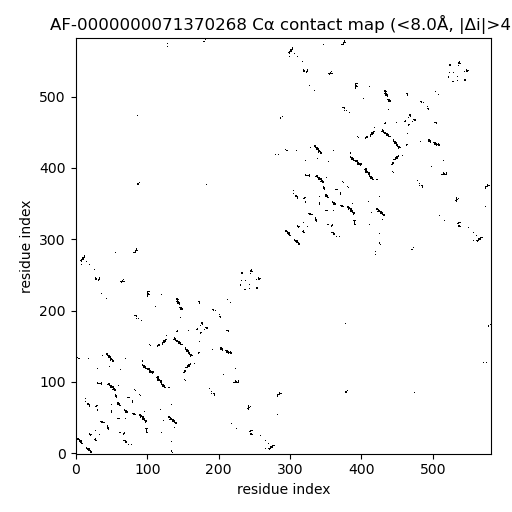ATOM 630 C C . ASN A 1 78 ? 1.954 -2.209 -21.672 1 96 78 ASN A C 1
ATOM 632 O O . ASN A 1 78 ? 1.22 -3.199 -21.672 1 96 78 ASN A O 1
ATOM 636 N N . LEU A 1 79 ? 2.883 -1.885 -20.734 1 98 79 LEU A N 1
ATOM 637 C CA . LEU A 1 79 ? 2.939 -2.682 -19.516 1 98 79 LEU A CA 1
ATOM 638 C C . LEU A 1 79 ? 1.631 -2.58 -18.75 1 98 79 LEU A C 1
ATOM 640 O O . LEU A 1 79 ? 1.043 -1.5 -18.641 1 98 79 LEU A O 1
ATOM 644 N N . ARG A 1 80 ? 1.196 -3.686 -18.188 1 98 80 ARG A N 1
ATOM 645 C CA . ARG A 1 80 ? -0.082 -3.701 -17.484 1 98 80 ARG A CA 1
ATOM 646 C C . ARG A 1 80 ? 0.12 -3.6 -15.984 1 98 80 ARG A C 1
ATOM 648 O O . ARG A 1 80 ? 0.999 -4.258 -15.422 1 98 80 ARG A O 1
ATOM 655 N N . TYR A 1 81 ? -0.679 -2.725 -15.383 1 98.06 81 TYR A N 1
ATOM 656 C CA . TYR A 1 81 ? -0.792 -2.562 -13.938 1 98.06 81 TYR A CA 1
ATOM 657 C C . TYR A 1 81 ? -2.215 -2.84 -13.469 1 98.06 81 TYR A C 1
ATOM 659 O O . TYR A 1 81 ? -3.18 -2.395 -14.094 1 98.06 81 TYR A O 1
ATOM 667 N N . VAL A 1 82 ? -2.281 -3.646 -12.422 1 97.94 82 VAL A N 1
ATOM 668 C CA . VAL A 1 82 ? -3.615 -3.822 -11.859 1 97.94 82 VAL A CA 1
ATOM 669 C C . VAL A 1 82 ? -4.098 -2.508 -11.25 1 97.94 82 VAL A C 1
ATOM 671 O O . VAL A 1 82 ? -3.305 -1.746 -10.688 1 97.94 82 VAL A O 1
ATOM 674 N N . ALA A 1 83 ? -5.379 -2.293 -11.367 1 96.94 83 ALA A N 1
ATOM 675 C CA . ALA A 1 83 ? -5.973 -1.094 -10.789 1 96.94 83 ALA A CA 1
ATOM 676 C C . ALA A 1 83 ? -6.141 -1.242 -9.281 1 96.94 83 ALA A C 1
ATOM 678 O O . ALA A 1 83 ? -6.289 -2.355 -8.773 1 96.94 83 ALA A O 1
ATOM 679 N N . ASN A 1 84 ? -6.074 -0.092 -8.547 1 98 84 ASN A N 1
ATOM 680 C CA . ASN A 1 84 ? -6.457 -0.055 -7.137 1 98 84 ASN A CA 1
ATOM 681 C C . ASN A 1 84 ? -7.969 0.092 -6.973 1 98 84 ASN A C 1
ATOM 683 O O . ASN A 1 84 ? -8.523 1.166 -7.215 1 98 84 ASN A O 1
ATOM 687 N N . VAL A 1 85 ? -8.562 -0.961 -6.645 1 97.25 85 VAL A N 1
ATOM 688 C CA . VAL A 1 85 ? -9.984 -0.866 -6.316 1 97.25 85 VAL A CA 1
ATOM 689 C C . VAL A 1 85 ? -10.148 -0.581 -4.828 1 97.25 85 VAL A C 1
ATOM 691 O O . VAL A 1 85 ? -9.781 -1.401 -3.984 1 97.25 85 VAL A O 1
ATOM 694 N N . PHE A 1 86 ? -10.734 0.523 -4.523 1 97.31 86 PHE A N 1
ATOM 695 C CA . PHE A 1 86 ? -10.828 0.957 -3.133 1 97.31 86 PHE A CA 1
ATOM 696 C C . PHE A 1 86 ? -11.492 -0.111 -2.275 1 97.31 86 PHE A C 1
ATOM 698 O O . PHE A 1 86 ? -12.523 -0.668 -2.658 1 97.31 86 PHE A O 1
ATOM 705 N N . PRO A 1 87 ? -10.812 -0.43 -1.14 1 97.06 87 PRO A N 1
ATOM 706 C CA . PRO A 1 87 ? -9.781 0.284 -0.392 1 97.06 87 PRO A CA 1
ATOM 707 C C . PRO A 1 87 ? -8.391 -0.319 -0.588 1 97.06 87 PRO A C 1
ATOM 709 O O . PRO A 1 87 ? -7.457 0.01 0.152 1 97.06 87 PRO A O 1
ATOM 712 N N . HIS A 1 88 ? -8.281 -1.14 -1.583 1 97.12 88 HIS A N 1
ATOM 713 C CA . HIS A 1 88 ? -7.066 -1.938 -1.7 1 97.12 88 HIS A CA 1
ATOM 714 C C . HIS A 1 88 ? -6.004 -1.209 -2.512 1 97.12 88 HIS A C 1
ATOM 716 O O . HIS A 1 88 ? -6.328 -0.454 -3.432 1 97.12 88 HIS A O 1
ATOM 722 N N . LYS A 1 89 ? -4.762 -1.409 -2.164 1 97.5 89 LYS A N 1
ATOM 723 C CA . LYS A 1 89 ? -3.617 -1.034 -2.988 1 97.5 89 LYS A CA 1
ATOM 724 C C . LYS A 1 89 ? -3.016 -2.254 -3.68 1 97.5 89 LYS A C 1
ATOM 726 O O . LYS A 1 89 ? -2.445 -3.129 -3.025 1 97.5 89 LYS A O 1
ATOM 731 N N . GLY A 1 90 ? -3.094 -2.252 -5.004 1 97.88 90 GLY A N 1
ATOM 732 C CA . GLY A 1 90 ? -2.512 -3.365 -5.73 1 97.88 90 GLY A CA 1
ATOM 733 C C . GLY A 1 90 ? -3.02 -4.715 -5.266 1 97.88 90 GLY A C 1
ATOM 734 O O . GLY A 1 90 ? -4.207 -4.871 -4.977 1 97.88 90 GLY A O 1
ATOM 735 N N . TYR A 1 91 ? -2.139 -5.691 -5.336 1 98.69 91 TYR A N 1
ATOM 736 C CA . TYR A 1 91 ? -2.438 -7.035 -4.848 1 98.69 91 TYR A CA 1
ATOM 737 C C . TYR A 1 91 ? -2.422 -7.074 -3.324 1 98.69 91 TYR A C 1
ATOM 739 O O . TYR A 1 91 ? -1.548 -6.48 -2.689 1 98.69 91 TYR A O 1
ATOM 747 N N . ILE A 1 92 ? -3.316 -7.797 -2.732 1 98.56 92 ILE A N 1
ATOM 748 C CA . ILE A 1 92 ? -3.408 -7.742 -1.277 1 98.56 92 ILE A CA 1
ATOM 749 C C . ILE A 1 92 ? -2.807 -9.008 -0.676 1 98.56 92 ILE A C 1
ATOM 751 O O . ILE A 1 92 ? -2.957 -9.273 0.52 1 98.56 92 ILE A O 1
ATOM 755 N N . TRP A 1 93 ? -2.102 -9.836 -1.481 1 98.62 93 TRP A N 1
ATOM 756 C CA . TRP A 1 93 ? -1.314 -11.016 -1.136 1 98.62 93 TRP A CA 1
ATOM 757 C C . TRP A 1 93 ? 0.031 -11 -1.853 1 98.62 93 TRP A C 1
ATOM 759 O O . TRP A 1 93 ? 0.227 -10.234 -2.803 1 98.62 93 TRP A O 1
ATOM 769 N N . ASN A 1 94 ? 0.978 -11.766 -1.294 1 98.88 94 ASN A N 1
ATOM 770 C CA . ASN A 1 94 ? 1.992 -12.195 -2.248 1 98.88 94 ASN A CA 1
ATOM 771 C C . ASN A 1 94 ? 1.418 -13.172 -3.271 1 98.88 94 ASN A C 1
ATOM 773 O O . ASN A 1 94 ? 0.873 -14.219 -2.904 1 98.88 94 ASN A O 1
ATOM 777 N N . TYR A 1 95 ? 1.502 -12.781 -4.488 1 98.94 95 TYR A N 1
ATOM 778 C CA . TYR A 1 95 ? 0.829 -13.531 -5.543 1 98.94 95 TYR A CA 1
ATOM 779 C C . TYR A 1 95 ? 1.838 -14.266 -6.426 1 98.94 95 TYR A C 1
ATOM 781 O O . TYR A 1 95 ? 2.922 -13.742 -6.695 1 98.94 95 TYR A O 1
ATOM 789 N N . GLY A 1 96 ? 1.509 -15.469 -6.82 1 98.88 96 GLY A N 1
ATOM 790 C CA . GLY A 1 96 ? 2.393 -16.234 -7.684 1 98.88 96 GLY A CA 1
ATOM 791 C C . GLY A 1 96 ? 1.806 -17.578 -8.102 1 98.88 96 GLY A C 1
ATOM 792 O O . GLY A 1 96 ? 0.608 -17.672 -8.383 1 98.88 96 GLY A O 1
ATOM 793 N N . ALA A 1 97 ? 2.697 -18.547 -8.25 1 98.94 97 ALA A N 1
ATOM 794 C CA . ALA A 1 97 ? 2.248 -19.812 -8.805 1 98.94 97 ALA A CA 1
ATOM 795 C C . ALA A 1 97 ? 2.979 -20.984 -8.156 1 98.94 97 ALA A C 1
ATOM 797 O O . ALA A 1 97 ? 4.07 -20.828 -7.605 1 98.94 97 ALA A O 1
ATOM 798 N N . ILE A 1 98 ? 2.352 -22.125 -8.195 1 98.94 98 ILE A N 1
ATOM 799 C CA . ILE A 1 98 ? 3.016 -23.375 -7.836 1 98.94 98 ILE A CA 1
ATOM 800 C C . ILE A 1 98 ? 3.697 -23.969 -9.07 1 98.94 98 ILE A C 1
ATOM 802 O O . ILE A 1 98 ? 3.043 -24.234 -10.078 1 98.94 98 ILE A O 1
ATOM 806 N N . PRO A 1 99 ? 4.992 -24.156 -8.977 1 98.56 99 PRO A N 1
ATOM 807 C CA . PRO A 1 99 ? 5.684 -24.781 -10.109 1 98.56 99 PRO A CA 1
ATOM 808 C C . PRO A 1 99 ? 5.191 -26.188 -10.406 1 98.56 99 PRO A C 1
ATOM 810 O O . PRO A 1 99 ? 4.555 -26.812 -9.555 1 98.56 99 PRO A O 1
ATOM 813 N N . GLN A 1 100 ? 5.43 -26.625 -11.68 1 98 100 GLN A N 1
ATOM 814 C CA . GLN A 1 100 ? 5.102 -27.969 -12.133 1 98 100 GLN A CA 1
ATOM 815 C C . GLN A 1 100 ? 3.619 -28.266 -11.945 1 98 100 GLN A C 1
ATOM 817 O O . GLN A 1 100 ? 3.252 -29.344 -11.484 1 98 100 GLN A O 1
ATOM 822 N N . THR A 1 101 ? 2.809 -27.312 -12.172 1 98.81 101 THR A N 1
ATOM 823 C CA . THR A 1 101 ? 1.364 -27.438 -12.32 1 98.81 101 THR A CA 1
ATOM 824 C C . THR A 1 101 ? 0.896 -26.781 -13.617 1 98.81 101 THR A C 1
ATOM 826 O O . THR A 1 101 ? 1.616 -25.969 -14.203 1 98.81 101 THR A O 1
ATOM 829 N N . TRP A 1 102 ? -0.206 -27.234 -14.086 1 98.62 102 TRP A N 1
ATOM 830 C CA . TRP A 1 102 ? -0.738 -26.703 -15.336 1 98.62 102 TRP A CA 1
ATOM 831 C C . TRP A 1 102 ? -2.25 -26.891 -15.406 1 98.62 102 TRP A C 1
ATOM 833 O O . TRP A 1 102 ? -2.756 -28 -15.219 1 98.62 102 TRP A O 1
ATOM 843 N N . GLU A 1 103 ? -2.92 -25.75 -15.562 1 98 103 GLU A N 1
ATOM 844 C CA . GLU A 1 103 ? -4.359 -25.844 -15.805 1 98 103 GLU A CA 1
ATOM 845 C C . GLU A 1 103 ? -4.656 -26.094 -17.281 1 98 103 GLU A C 1
ATOM 847 O O . GLU A 1 103 ? -4.746 -25.141 -18.062 1 98 103 GLU A O 1
ATOM 852 N N . ASP A 1 104 ? -4.891 -27.297 -17.594 1 97.31 104 ASP A N 1
ATOM 853 C CA . ASP A 1 104 ? -4.984 -27.812 -18.969 1 97.31 104 ASP A CA 1
ATOM 854 C C . ASP A 1 104 ? -6.242 -27.297 -19.656 1 97.31 104 ASP A C 1
ATOM 856 O O . ASP A 1 104 ? -7.359 -27.609 -19.25 1 97.31 104 ASP A O 1
ATOM 860 N N . PRO A 1 105 ? -6.051 -26.5 -20.75 1 96.19 105 PRO A N 1
ATOM 861 C CA . PRO A 1 105 ? -7.215 -26 -21.484 1 96.19 105 PRO A CA 1
ATOM 862 C C . PRO A 1 105 ? -8 -27.109 -22.172 1 96.19 105 PRO A C 1
ATOM 864 O O . PRO A 1 105 ? -9.109 -26.891 -22.656 1 96.19 105 PRO A O 1
ATOM 867 N N . GLY A 1 106 ? -7.484 -28.266 -22.25 1 95 106 GLY A N 1
ATOM 868 C CA . GLY A 1 106 ? -8.172 -29.391 -22.844 1 95 106 GLY A CA 1
ATOM 869 C C . GLY A 1 106 ? -8.961 -30.219 -21.844 1 95 106 GLY A C 1
ATOM 870 O O . GLY A 1 106 ? -9.695 -31.125 -22.219 1 95 106 GLY A O 1
ATOM 871 N N . HIS A 1 107 ? -8.844 -29.906 -20.641 1 94.81 107 HIS A N 1
ATOM 872 C CA . HIS A 1 107 ? -9.523 -30.641 -19.578 1 94.81 107 HIS A CA 1
ATOM 873 C C . HIS A 1 107 ? -10.664 -29.828 -18.984 1 94.81 107 HIS A C 1
ATOM 875 O O . HIS A 1 107 ? -10.445 -28.734 -18.469 1 94.81 107 HIS A O 1
ATOM 881 N N . LYS A 1 108 ? -11.82 -30.391 -19.047 1 95.62 108 LYS A N 1
ATOM 882 C CA . LYS A 1 108 ? -12.984 -29.766 -18.422 1 95.62 108 LYS A CA 1
ATOM 883 C C . LYS A 1 108 ? -13.133 -30.234 -16.969 1 95.62 108 LYS A C 1
ATOM 885 O O . LYS A 1 108 ? -13.289 -31.422 -16.703 1 95.62 108 LYS A O 1
ATOM 890 N N . ASP A 1 109 ? -13.086 -29.312 -16.062 1 94.25 109 ASP A N 1
ATOM 891 C CA . ASP A 1 109 ? -13.211 -29.641 -14.648 1 94.25 109 ASP A CA 1
ATOM 892 C C . ASP A 1 109 ? -14.656 -30 -14.297 1 94.25 109 ASP A C 1
ATOM 894 O O . ASP A 1 109 ? -15.586 -29.281 -14.672 1 94.25 109 ASP A O 1
ATOM 898 N N . ASN A 1 110 ? -14.836 -31.016 -13.547 1 92.31 110 ASN A N 1
ATOM 899 C CA . ASN A 1 110 ? -16.172 -31.5 -13.227 1 92.31 110 ASN A CA 1
ATOM 900 C C . ASN A 1 110 ? -16.891 -30.562 -12.258 1 92.31 110 ASN A C 1
ATOM 902 O O . ASN A 1 110 ? -18.125 -30.469 -12.273 1 92.31 110 ASN A O 1
ATOM 906 N N . ASP A 1 111 ? -16.172 -29.953 -11.461 1 92.44 111 ASP A N 1
ATOM 907 C CA . ASP A 1 111 ? -16.781 -29.094 -10.438 1 92.44 111 ASP A CA 1
ATOM 908 C C . ASP A 1 111 ? -17.172 -27.75 -11.016 1 92.44 111 ASP A C 1
ATOM 910 O O . ASP A 1 111 ? -18.219 -27.188 -10.656 1 92.44 111 ASP A O 1
ATOM 914 N N . THR A 1 112 ? -16.359 -27.219 -11.906 1 93.88 112 THR A N 1
ATOM 915 C CA . THR A 1 112 ? -16.594 -25.875 -12.398 1 93.88 112 THR A CA 1
ATOM 916 C C . THR A 1 112 ? -17.281 -25.906 -13.758 1 93.88 112 THR A C 1
ATOM 918 O O . THR A 1 112 ? -17.875 -24.906 -14.188 1 93.88 112 THR A O 1
ATOM 921 N N . GLY A 1 113 ? -17.156 -26.984 -14.477 1 94.06 113 GLY A N 1
ATOM 922 C CA . GLY A 1 113 ? -17.719 -27.094 -15.812 1 94.06 113 GLY A CA 1
ATOM 923 C C . GLY A 1 113 ? -16.938 -26.328 -16.859 1 94.06 113 GLY A C 1
ATOM 924 O O . GLY A 1 113 ? -17.438 -26.109 -17.969 1 94.06 113 GLY A O 1
ATOM 925 N N . CYS A 1 114 ? -15.727 -25.906 -16.562 1 96.06 114 CYS A N 1
ATOM 926 C CA . CYS A 1 114 ? -14.898 -25.109 -17.469 1 96.06 114 CYS A CA 1
ATOM 927 C C . CYS A 1 114 ? -13.516 -25.719 -17.625 1 96.06 114 CYS A C 1
ATOM 929 O O . CYS A 1 114 ? -13.086 -26.5 -16.781 1 96.06 114 CYS A O 1
ATOM 931 N N . CYS A 1 115 ? -12.844 -25.375 -18.688 1 96.56 115 CYS A N 1
ATOM 932 C CA . CYS A 1 115 ? -11.492 -25.844 -18.953 1 96.56 115 CYS A CA 1
ATOM 933 C C . CYS A 1 115 ? -10.461 -24.969 -18.25 1 96.56 115 CYS A C 1
ATOM 935 O O . CYS A 1 115 ? -10.781 -23.859 -17.812 1 96.56 115 CYS A O 1
ATOM 937 N N . GLY A 1 116 ? -9.281 -25.5 -18.125 1 96.5 116 GLY A N 1
ATOM 938 C CA . GLY A 1 116 ? -8.219 -24.75 -17.484 1 96.5 116 GLY A CA 1
ATOM 939 C C . GLY A 1 116 ? -7.781 -23.531 -18.266 1 96.5 116 GLY A C 1
ATOM 940 O O . GLY A 1 116 ? -8.07 -23.422 -19.453 1 96.5 116 GLY A O 1
ATOM 941 N N . ASP A 1 117 ? -7.035 -22.609 -17.656 1 95.69 117 ASP A N 1
ATOM 942 C CA . ASP A 1 117 ? -6.727 -21.328 -18.266 1 95.69 117 ASP A CA 1
ATOM 943 C C . ASP A 1 117 ? -5.324 -21.328 -18.859 1 95.69 117 ASP A C 1
ATOM 945 O O . ASP A 1 117 ? -4.75 -20.266 -19.109 1 95.69 117 ASP A O 1
ATOM 949 N N . ASN A 1 118 ? -4.648 -22.531 -18.953 1 97.12 118 ASN A N 1
ATOM 950 C CA . ASN A 1 118 ? -3.393 -22.719 -19.672 1 97.12 118 ASN A CA 1
ATOM 951 C C . ASN A 1 118 ? -2.217 -22.109 -18.922 1 97.12 118 ASN A C 1
ATOM 953 O O . ASN A 1 118 ? -1.201 -21.75 -19.516 1 97.12 118 ASN A O 1
ATOM 957 N N . ASP A 1 119 ? -2.283 -21.859 -17.609 1 97.75 119 ASP A N 1
ATOM 958 C CA . ASP A 1 119 ? -1.228 -21.359 -16.75 1 97.75 119 ASP A CA 1
ATOM 959 C C . ASP A 1 119 ? -0.987 -22.281 -15.562 1 97.75 119 ASP A C 1
ATOM 961 O O . ASP A 1 119 ? -1.803 -23.172 -15.289 1 97.75 119 ASP A O 1
ATOM 965 N N . PRO A 1 120 ? 0.234 -22.172 -14.891 1 98.62 120 PRO A N 1
ATOM 966 C CA . PRO A 1 120 ? 0.352 -22.828 -13.594 1 98.62 120 PRO A CA 1
ATOM 967 C C . PRO A 1 120 ? -0.672 -22.328 -12.578 1 98.62 120 PRO A C 1
ATOM 969 O O . PRO A 1 120 ? -1.196 -21.219 -12.719 1 98.62 120 PRO A O 1
ATOM 972 N N . ILE A 1 121 ? -0.979 -23.156 -11.617 1 98.62 121 ILE A N 1
ATOM 973 C CA . ILE A 1 121 ? -2.004 -22.797 -10.641 1 98.62 121 ILE A CA 1
ATOM 974 C C . ILE A 1 121 ? -1.534 -21.594 -9.82 1 98.62 121 ILE A C 1
ATOM 976 O O . ILE A 1 121 ? -0.371 -21.531 -9.414 1 98.62 121 ILE A O 1
ATOM 980 N N . ASP A 1 122 ? -2.41 -20.641 -9.594 1 98.75 122 ASP A N 1
ATOM 981 C CA . ASP A 1 122 ? -2.086 -19.406 -8.883 1 98.75 122 ASP A CA 1
ATOM 982 C C . ASP A 1 122 ? -2.178 -19.609 -7.367 1 98.75 122 ASP A C 1
ATOM 984 O O . ASP A 1 122 ? -2.967 -20.422 -6.891 1 98.75 122 ASP A O 1
ATOM 988 N N . VAL A 1 123 ? -1.374 -18.812 -6.688 1 98.88 123 VAL A N 1
ATOM 989 C CA . VAL A 1 123 ? -1.359 -18.859 -5.23 1 98.88 123 VAL A CA 1
ATOM 990 C C . VAL A 1 123 ? -1.442 -17.453 -4.66 1 98.88 123 VAL A C 1
ATOM 992 O O . VAL A 1 123 ? -0.776 -16.531 -5.156 1 98.88 123 VAL A O 1
ATOM 995 N N . CYS A 1 124 ? -2.262 -17.266 -3.705 1 98.94 124 CYS A N 1
ATOM 996 C CA . CYS A 1 124 ? -2.285 -16.109 -2.816 1 98.94 124 CYS A CA 1
ATOM 997 C C . CYS A 1 124 ? -1.666 -16.453 -1.466 1 98.94 124 CYS A C 1
ATOM 999 O O . CYS A 1 124 ? -2.275 -17.141 -0.656 1 98.94 124 CYS A O 1
ATOM 1001 N N . GLU A 1 125 ? -0.46 -16.031 -1.234 1 98.94 125 GLU A N 1
ATOM 1002 C CA . GLU A 1 125 ? 0.178 -16.234 0.062 1 98.94 125 GLU A CA 1
ATOM 1003 C C . GLU A 1 125 ? -0.172 -15.117 1.035 1 98.94 125 GLU A C 1
ATOM 1005 O O . GLU A 1 125 ? 0.036 -13.938 0.734 1 98.94 125 GLU A O 1
ATOM 1010 N N . ILE A 1 126 ? -0.673 -15.438 2.229 1 98.88 126 ILE A N 1
ATOM 1011 C CA . ILE A 1 126 ? -1.411 -14.461 3.023 1 98.88 126 ILE A CA 1
ATOM 1012 C C . ILE A 1 126 ? -0.642 -14.156 4.305 1 98.88 126 ILE A C 1
ATOM 1014 O O . ILE A 1 126 ? -1.201 -13.602 5.258 1 98.88 126 ILE A O 1
ATOM 1018 N N . GLY A 1 127 ? 0.62 -14.492 4.445 1 98.19 127 GLY A N 1
ATOM 1019 C CA . GLY A 1 127 ? 1.433 -14.219 5.617 1 98.19 127 GLY A CA 1
ATOM 1020 C C . GLY A 1 127 ? 1.77 -12.75 5.781 1 98.19 127 GLY A C 1
ATOM 1021 O O . GLY A 1 127 ? 1.268 -11.906 5.035 1 98.19 127 GLY A O 1
ATOM 1022 N N . ASN A 1 128 ? 2.607 -12.453 6.75 1 97.06 128 ASN A N 1
ATOM 1023 C CA . ASN A 1 128 ? 2.896 -11.078 7.145 1 97.06 128 ASN A CA 1
ATOM 1024 C C . ASN A 1 128 ? 3.963 -10.453 6.25 1 97.06 128 ASN A C 1
ATOM 1026 O O . ASN A 1 128 ? 3.867 -9.273 5.895 1 97.06 128 ASN A O 1
ATOM 1030 N N . LYS A 1 129 ? 4.883 -11.211 5.887 1 97.06 129 LYS A N 1
ATOM 1031 C CA . LYS A 1 129 ? 6.043 -10.68 5.176 1 97.06 129 LYS A CA 1
ATOM 1032 C C . LYS A 1 129 ? 5.699 -10.359 3.725 1 97.06 129 LYS A C 1
ATOM 1034 O O . LYS A 1 129 ? 5.062 -11.164 3.041 1 97.06 129 LYS A O 1
ATOM 1039 N N . VAL A 1 130 ? 6.059 -9.203 3.25 1 97.94 130 VAL A N 1
ATOM 1040 C CA . VAL A 1 130 ? 6.004 -8.875 1.829 1 97.94 130 VAL A CA 1
ATOM 1041 C C . VAL A 1 130 ? 7.223 -9.453 1.118 1 97.94 130 VAL A C 1
ATOM 1043 O O . VAL A 1 130 ? 8.359 -9.094 1.431 1 97.94 130 VAL A O 1
ATOM 1046 N N . CYS A 1 131 ? 7.031 -10.305 0.221 1 98.06 131 CYS A N 1
ATOM 1047 C CA . CYS A 1 131 ? 8.109 -10.992 -0.486 1 98.06 131 CYS A CA 1
ATOM 1048 C C . CYS A 1 131 ? 8.68 -10.117 -1.594 1 98.06 131 CYS A C 1
ATOM 1050 O O . CYS A 1 131 ? 8.148 -9.039 -1.879 1 98.06 131 CYS A O 1
ATOM 1052 N N . CYS A 1 132 ? 9.805 -10.547 -2.096 1 97.44 132 CYS A N 1
ATOM 1053 C CA . CYS A 1 132 ? 10.367 -9.938 -3.297 1 97.44 132 CYS A CA 1
ATOM 1054 C C . CYS A 1 132 ? 9.945 -10.703 -4.547 1 97.44 132 CYS A C 1
ATOM 1056 O O . CYS A 1 132 ? 9.695 -11.906 -4.488 1 97.44 132 CYS A O 1
ATOM 1058 N N . ARG A 1 133 ? 9.875 -10.023 -5.629 1 98 133 ARG A N 1
ATOM 1059 C CA . ARG A 1 133 ? 9.625 -10.68 -6.91 1 98 133 ARG A CA 1
ATOM 1060 C C . ARG A 1 133 ? 10.688 -11.727 -7.203 1 98 133 ARG A C 1
ATOM 1062 O O . ARG A 1 133 ? 11.883 -11.469 -7.07 1 98 133 ARG A O 1
ATOM 1069 N N . GLY A 1 134 ? 10.242 -12.945 -7.465 1 98.69 134 GLY A N 1
ATOM 1070 C CA . GLY A 1 134 ? 11.18 -14.008 -7.809 1 98.69 134 GLY A CA 1
ATOM 1071 C C . GLY A 1 134 ? 11.516 -14.906 -6.633 1 98.69 134 GLY A C 1
ATOM 1072 O O . GLY A 1 134 ? 12.148 -15.953 -6.805 1 98.69 134 GLY A O 1
ATOM 1073 N N . ASP A 1 135 ? 11.086 -14.531 -5.43 1 98.56 135 ASP A N 1
ATOM 1074 C CA . ASP A 1 135 ? 11.297 -15.422 -4.293 1 98.56 135 ASP A CA 1
ATOM 1075 C C . ASP A 1 135 ? 10.656 -16.797 -4.539 1 98.56 135 ASP A C 1
ATOM 1077 O O . ASP A 1 135 ? 9.562 -16.875 -5.102 1 98.56 135 ASP A O 1
ATOM 1081 N N . VAL A 1 136 ? 11.391 -17.812 -4.191 1 98.81 136 VAL A N 1
ATOM 1082 C CA . VAL A 1 136 ? 10.82 -19.156 -4.094 1 98.81 136 VAL A CA 1
ATOM 1083 C C . VAL A 1 136 ? 10.641 -19.531 -2.627 1 98.81 136 VAL A C 1
ATOM 1085 O O . VAL A 1 136 ? 11.625 -19.734 -1.909 1 98.81 136 VAL A O 1
ATOM 1088 N N . ILE A 1 137 ? 9.398 -19.641 -2.215 1 98.75 137 ILE A N 1
ATOM 1089 C CA . ILE A 1 137 ? 9.133 -19.875 -0.801 1 98.75 137 ILE A CA 1
ATOM 1090 C C . ILE A 1 137 ? 8.391 -21.203 -0.635 1 98.75 137 ILE A C 1
ATOM 1092 O O . ILE A 1 137 ? 7.969 -21.812 -1.62 1 98.75 137 ILE A O 1
ATOM 1096 N N . LYS A 1 138 ? 8.352 -21.688 0.58 1 98.81 138 LYS A N 1
ATOM 1097 C CA . LYS A 1 138 ? 7.625 -22.906 0.947 1 98.81 138 LYS A CA 1
ATOM 1098 C C . LYS A 1 138 ? 6.305 -22.562 1.632 1 98.81 138 LYS A C 1
ATOM 1100 O O . LYS A 1 138 ? 6.277 -21.812 2.602 1 98.81 138 LYS A O 1
ATOM 1105 N N . VAL A 1 139 ? 5.242 -23.188 1.105 1 98.88 139 VAL A N 1
ATOM 1106 C CA . VAL A 1 139 ? 3.955 -22.734 1.626 1 98.88 139 VAL A CA 1
ATOM 1107 C C . VAL A 1 139 ? 3.117 -23.953 2.035 1 98.88 139 VAL A C 1
ATOM 1109 O O . VAL A 1 139 ? 3.252 -25.031 1.458 1 98.88 139 VAL A O 1
ATOM 1112 N N . LYS A 1 140 ? 2.326 -23.672 2.986 1 98.5 140 LYS A N 1
ATOM 1113 C CA . LYS A 1 140 ? 1.251 -24.562 3.406 1 98.5 140 LYS A CA 1
ATOM 1114 C C . LYS A 1 140 ? -0.091 -24.125 2.83 1 98.5 140 LYS A C 1
ATOM 1116 O O . LYS A 1 140 ? -0.454 -22.953 2.924 1 98.5 140 LYS A O 1
ATOM 1121 N N . VAL A 1 141 ? -0.786 -25.078 2.242 1 98.81 141 VAL A N 1
ATOM 1122 C CA . VAL A 1 141 ? -2.045 -24.766 1.573 1 98.81 141 VAL A CA 1
ATOM 1123 C C . VAL A 1 141 ? -3.18 -24.734 2.596 1 98.81 141 VAL A C 1
ATOM 1125 O O . VAL A 1 141 ? -3.244 -25.578 3.488 1 98.81 141 VAL A O 1
ATOM 1128 N N . LEU A 1 142 ? -4.133 -23.766 2.418 1 98.94 142 LEU A N 1
ATOM 1129 C CA . LEU A 1 142 ? -5.219 -23.594 3.373 1 98.94 142 LEU A CA 1
ATOM 1130 C C . LEU A 1 142 ? -6.574 -23.781 2.697 1 98.94 142 LEU A C 1
ATOM 1132 O O . LEU A 1 142 ? -7.559 -24.109 3.357 1 98.94 142 LEU A O 1
ATOM 1136 N N . GLY A 1 143 ? -6.68 -23.516 1.465 1 98.94 143 GLY A N 1
ATOM 1137 C CA . GLY A 1 143 ? -7.914 -23.594 0.698 1 98.94 143 GLY A CA 1
ATOM 1138 C C . GLY A 1 143 ? -7.762 -23.109 -0.729 1 98.94 143 GLY A C 1
ATOM 1139 O O . GLY A 1 143 ? -6.645 -22.875 -1.193 1 98.94 143 GLY A O 1
ATOM 1140 N N . VAL A 1 144 ? -8.938 -23.016 -1.417 1 98.88 144 VAL A N 1
ATOM 1141 C CA . VAL A 1 144 ? -8.859 -22.609 -2.816 1 98.88 144 VAL A CA 1
ATOM 1142 C C . VAL A 1 144 ? -10.172 -21.969 -3.242 1 98.88 144 VAL A C 1
ATOM 1144 O O . VAL A 1 144 ? -11.242 -22.312 -2.738 1 98.88 144 VAL A O 1
ATOM 1147 N N . LEU A 1 145 ? -10.016 -20.969 -4.062 1 98.88 145 LEU A N 1
ATOM 1148 C CA . LEU A 1 145 ? -11.125 -20.297 -4.73 1 98.88 145 LEU A CA 1
ATOM 1149 C C . LEU A 1 145 ? -11.133 -20.609 -6.223 1 98.88 145 LEU A C 1
ATOM 1151 O O . LEU A 1 145 ? -10.07 -20.672 -6.855 1 98.88 145 LEU A O 1
ATOM 1155 N N . ALA A 1 146 ? -12.273 -20.812 -6.805 1 98.5 146 ALA A N 1
ATOM 1156 C CA . ALA A 1 146 ? -12.414 -21.062 -8.234 1 98.5 146 ALA A CA 1
ATOM 1157 C C . ALA A 1 146 ? -12.984 -19.844 -8.953 1 98.5 146 ALA A C 1
ATOM 1159 O O . ALA A 1 146 ? -14.195 -19.609 -8.922 1 98.5 146 ALA A O 1
ATOM 1160 N N . MET A 1 147 ? -12.164 -19.125 -9.617 1 98.06 147 MET A N 1
ATOM 1161 C CA . MET A 1 147 ? -12.625 -18.016 -10.438 1 98.06 147 MET A CA 1
ATOM 1162 C C . MET A 1 147 ? -12.906 -18.469 -11.867 1 98.06 147 MET A C 1
ATOM 1164 O O . MET A 1 147 ? -12.156 -19.281 -12.422 1 98.06 147 MET A O 1
ATOM 1168 N N . ILE A 1 148 ? -13.953 -18.047 -12.406 1 96.25 148 ILE A N 1
ATOM 1169 C CA . ILE A 1 148 ? -14.305 -18.281 -13.797 1 96.25 148 ILE A CA 1
ATOM 1170 C C . ILE A 1 148 ? -14.086 -17.016 -14.617 1 96.25 148 ILE A C 1
ATOM 1172 O O . ILE A 1 148 ? -14.844 -16.047 -14.5 1 96.25 148 ILE A O 1
ATOM 1176 N N . ASP A 1 149 ? -13.055 -17 -15.344 1 87.81 149 ASP A N 1
ATOM 1177 C CA . ASP A 1 149 ? -12.695 -15.875 -16.203 1 87.81 149 ASP A CA 1
ATOM 1178 C C . ASP A 1 149 ? -12.805 -16.25 -17.672 1 87.81 149 ASP A C 1
ATOM 1180 O O . ASP A 1 149 ? -12.055 -17.094 -18.156 1 87.81 149 ASP A O 1
ATOM 1184 N N . GLU A 1 150 ? -13.742 -15.578 -18.406 1 85.81 150 GLU A N 1
ATOM 1185 C CA . GLU A 1 150 ? -13.961 -15.805 -19.828 1 85.81 150 GLU A CA 1
ATOM 1186 C C . GLU A 1 150 ? -14.18 -17.281 -20.125 1 85.81 150 GLU A C 1
ATOM 1188 O O . GLU A 1 150 ? -13.602 -17.828 -21.062 1 85.81 150 GLU A O 1
ATOM 1193 N N . GLY A 1 151 ? -14.812 -18 -19.234 1 89.94 151 GLY A N 1
ATOM 1194 C CA . GLY A 1 151 ? -15.203 -19.391 -19.438 1 89.94 151 GLY A CA 1
ATOM 1195 C C . GLY A 1 151 ? -14.125 -20.375 -19.031 1 89.94 151 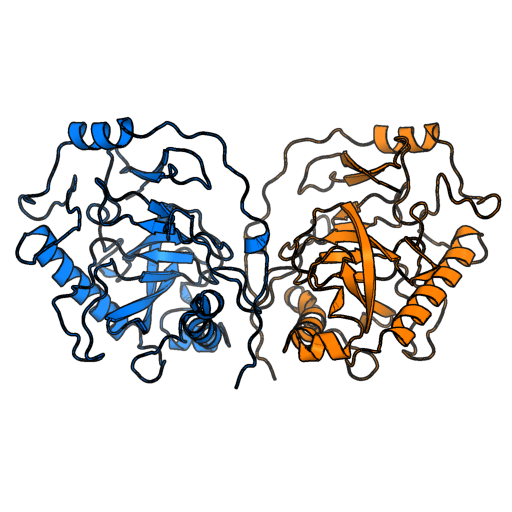GLY A C 1
ATOM 1196 O O . GLY A 1 151 ? -14.227 -21.562 -19.328 1 89.94 151 GLY A O 1
ATOM 1197 N N . GLU A 1 152 ? -13.117 -19.906 -18.438 1 95.5 152 GLU A N 1
ATOM 1198 C CA . GLU A 1 152 ? -12.023 -20.75 -17.984 1 95.5 152 GLU A CA 1
ATOM 1199 C C . GLU A 1 152 ? -11.938 -20.781 -16.469 1 95.5 152 GLU A C 1
ATOM 1201 O O . GLU A 1 152 ? -12.172 -19.781 -15.805 1 95.5 152 GLU A O 1
ATOM 1206 N N . THR A 1 153 ? -11.602 -22 -15.984 1 96.69 153 THR A N 1
ATOM 1207 C CA . THR A 1 153 ? -11.336 -22.109 -14.547 1 96.69 153 THR A CA 1
ATOM 1208 C C . THR A 1 153 ? -9.945 -21.578 -14.211 1 96.69 153 THR A C 1
ATOM 1210 O O . THR A 1 153 ? -8.961 -21.969 -14.852 1 96.69 153 THR A O 1
ATOM 1213 N N . ASP A 1 154 ? -9.93 -20.734 -13.359 1 97.69 154 ASP A N 1
ATOM 1214 C CA . ASP A 1 154 ? -8.711 -20.141 -12.82 1 97.69 154 ASP A CA 1
ATOM 1215 C C . ASP A 1 154 ? -8.648 -20.328 -11.305 1 97.69 154 ASP A C 1
ATOM 1217 O O . ASP A 1 154 ? -9.242 -19.547 -10.555 1 97.69 154 ASP A O 1
ATOM 1221 N N . TRP A 1 155 ? -7.926 -21.359 -10.898 1 98.56 155 TRP A N 1
ATOM 1222 C CA . TRP A 1 155 ? -7.836 -21.688 -9.477 1 98.56 155 TRP A CA 1
ATOM 1223 C C . TRP A 1 155 ? -6.93 -20.703 -8.75 1 98.56 155 TRP A C 1
ATOM 1225 O O . TRP A 1 155 ? -5.828 -20.391 -9.227 1 98.56 155 TRP A O 1
ATOM 1235 N N . LYS A 1 156 ? -7.398 -20.203 -7.625 1 98.88 156 LYS A N 1
ATOM 1236 C CA . LYS A 1 156 ? -6.648 -19.312 -6.738 1 98.88 156 LYS A CA 1
ATOM 1237 C C . LYS A 1 156 ? -6.438 -19.953 -5.371 1 98.88 156 LYS A C 1
ATOM 1239 O O . LYS A 1 156 ? -7.301 -19.875 -4.5 1 98.88 156 LYS A O 1
ATOM 1244 N N . VAL A 1 157 ? -5.258 -20.547 -5.18 1 98.94 157 VAL A N 1
ATOM 1245 C CA . VAL A 1 157 ? -4.945 -21.234 -3.936 1 98.94 157 VAL A CA 1
ATOM 1246 C C . VAL A 1 157 ? -4.621 -20.219 -2.842 1 98.94 157 VAL A C 1
ATOM 1248 O O . VAL A 1 157 ? -3.91 -19.25 -3.086 1 98.94 157 VAL A O 1
ATOM 1251 N N . ILE A 1 158 ? -5.184 -20.453 -1.652 1 98.94 158 ILE A N 1
ATOM 1252 C CA . ILE A 1 158 ? -4.82 -19.688 -0.464 1 98.94 158 ILE A CA 1
ATOM 1253 C C . ILE A 1 158 ? -3.77 -20.453 0.34 1 98.94 158 ILE A C 1
ATOM 1255 O O . ILE A 1 158 ? -3.967 -21.609 0.677 1 98.94 158 ILE A O 1
ATOM 1259 N N . ALA A 1 159 ? -2.656 -19.812 0.569 1 98.94 159 ALA A N 1
ATOM 1260 C CA . ALA A 1 159 ? -1.561 -20.484 1.257 1 98.94 159 ALA A CA 1
ATOM 1261 C C . ALA A 1 159 ? -0.834 -19.531 2.201 1 98.94 159 ALA A C 1
ATOM 1263 O O . ALA A 1 159 ? -1.071 -18.328 2.178 1 98.94 159 ALA A O 1
ATOM 1264 N N . ILE A 1 160 ? -0.013 -20.078 3.074 1 98.94 160 ILE A N 1
ATOM 1265 C CA . ILE A 1 160 ? 0.8 -19.266 3.979 1 98.94 160 ILE A CA 1
ATOM 1266 C C . ILE A 1 160 ? 2.223 -19.812 4.023 1 98.94 160 ILE A C 1
ATOM 1268 O O . ILE A 1 160 ? 2.424 -21.031 4.023 1 98.94 160 ILE A O 1
ATOM 1272 N N . ASN A 1 161 ? 3.189 -18.922 3.971 1 98.81 161 ASN A N 1
ATOM 1273 C CA . ASN A 1 161 ? 4.59 -19.297 4.137 1 98.81 161 ASN A CA 1
ATOM 1274 C C . ASN A 1 161 ? 4.805 -20.109 5.41 1 98.81 161 ASN A C 1
ATOM 1276 O O . ASN A 1 161 ? 4.34 -19.719 6.484 1 98.81 161 ASN A O 1
ATOM 1280 N N . VAL A 1 162 ? 5.512 -21.203 5.32 1 98.62 162 VAL A N 1
ATOM 1281 C CA . VAL A 1 162 ? 5.699 -22.078 6.469 1 98.62 162 VAL A CA 1
ATOM 1282 C C . VAL A 1 162 ? 6.512 -21.359 7.543 1 98.62 162 VAL A C 1
ATOM 1284 O O . VAL A 1 162 ? 6.406 -21.688 8.727 1 98.62 162 VAL A O 1
ATOM 1287 N N . ASP A 1 163 ? 7.293 -20.359 7.137 1 97.44 163 ASP A N 1
ATOM 1288 C CA . ASP A 1 163 ? 8.164 -19.641 8.07 1 97.44 163 ASP A CA 1
ATOM 1289 C C . ASP A 1 163 ? 7.43 -18.469 8.711 1 97.44 163 ASP A C 1
ATOM 1291 O O . ASP A 1 163 ? 7.988 -17.781 9.562 1 97.44 163 ASP A O 1
ATOM 1295 N N . ASP A 1 164 ? 6.23 -18.203 8.328 1 98.12 164 ASP A N 1
ATOM 1296 C CA . ASP A 1 164 ? 5.445 -17.141 8.945 1 98.12 164 ASP A CA 1
ATOM 1297 C C . ASP A 1 164 ? 5.098 -17.484 10.398 1 98.12 164 ASP A C 1
ATOM 1299 O O . ASP A 1 164 ? 4.742 -18.625 10.703 1 98.12 164 ASP A O 1
ATOM 1303 N N . PRO A 1 165 ? 5.168 -16.484 11.281 1 96.88 165 PRO A N 1
ATOM 1304 C CA . PRO A 1 165 ? 4.844 -16.766 12.688 1 96.88 165 PRO A CA 1
ATOM 1305 C C . PRO A 1 165 ? 3.412 -17.266 12.875 1 96.88 165 PRO A C 1
ATOM 1307 O O . PRO A 1 165 ? 3.119 -17.953 13.852 1 96.88 165 PRO A O 1
ATOM 1310 N N . GLU A 1 166 ? 2.527 -17 11.969 1 97.31 166 GLU A N 1
ATOM 1311 C CA . GLU A 1 166 ? 1.127 -17.391 12.109 1 97.31 166 GLU A CA 1
ATOM 1312 C C . GLU A 1 166 ? 0.856 -18.734 11.445 1 97.31 166 GLU A C 1
ATOM 1314 O O . GLU A 1 166 ? -0.256 -19.266 11.523 1 97.31 166 GLU A O 1
ATOM 1319 N N . ALA A 1 167 ? 1.787 -19.312 10.789 1 98.38 167 ALA A N 1
ATOM 1320 C CA . ALA A 1 167 ? 1.597 -20.547 10.039 1 98.38 167 ALA A CA 1
ATOM 1321 C C . ALA A 1 167 ? 1.067 -21.672 10.945 1 98.38 167 ALA A C 1
ATOM 1323 O O . ALA A 1 167 ? 0.224 -22.469 10.531 1 98.38 167 ALA A O 1
ATOM 1324 N N . LYS A 1 168 ? 1.515 -21.75 12.164 1 98.06 168 LYS A N 1
ATOM 1325 C CA . LYS A 1 168 ? 1.126 -22.812 13.086 1 98.06 168 LYS A CA 1
ATOM 1326 C C . LYS A 1 168 ? -0.358 -22.719 13.43 1 98.06 168 LYS A C 1
ATOM 1328 O O . LYS A 1 168 ? -0.986 -23.734 13.758 1 98.06 168 LYS A O 1
ATOM 1333 N N . ASP A 1 169 ? -0.968 -21.531 13.352 1 98.31 169 ASP A N 1
ATOM 1334 C CA . ASP A 1 169 ? -2.355 -21.297 13.75 1 98.31 169 ASP A CA 1
ATOM 1335 C C . ASP A 1 169 ? -3.293 -21.391 12.547 1 98.31 169 ASP A C 1
ATOM 1337 O O . ASP A 1 169 ? -4.512 -21.484 12.711 1 98.31 169 ASP A O 1
ATOM 1341 N N . LEU A 1 170 ? -2.754 -21.328 11.367 1 98.62 170 LEU A N 1
ATOM 1342 C CA . LEU A 1 170 ? -3.539 -21.406 10.141 1 98.62 170 LEU A CA 1
ATOM 1343 C C . LEU A 1 170 ? -3.377 -22.766 9.469 1 98.62 170 LEU A C 1
ATOM 1345 O O . LEU A 1 170 ? -2.375 -23 8.789 1 98.62 170 LEU A O 1
ATOM 1349 N N . ASN A 1 171 ? -4.41 -23.594 9.562 1 98.5 171 ASN A N 1
ATOM 1350 C CA . ASN A 1 171 ? -4.27 -24.969 9.078 1 98.5 171 ASN A CA 1
ATOM 1351 C C . ASN A 1 171 ? -5.371 -25.328 8.086 1 98.5 171 ASN A C 1
ATOM 1353 O O . ASN A 1 171 ? -5.32 -26.375 7.449 1 98.5 171 ASN A O 1
ATOM 1357 N N . ASN A 1 172 ? -6.352 -24.516 7.965 1 98.69 172 ASN A N 1
ATOM 1358 C CA . ASN A 1 172 ? -7.469 -24.672 7.035 1 98.69 172 ASN A CA 1
ATOM 1359 C C . ASN A 1 172 ? -8.117 -23.328 6.711 1 98.69 172 ASN A C 1
ATOM 1361 O O . ASN A 1 172 ? -7.832 -22.328 7.363 1 98.69 172 ASN A O 1
ATOM 1365 N N . ILE A 1 173 ? -8.992 -23.328 5.754 1 98.81 173 ILE A N 1
ATOM 1366 C CA . ILE A 1 173 ? -9.625 -22.094 5.316 1 98.81 173 ILE A CA 1
ATOM 1367 C C . ILE A 1 173 ? -10.477 -21.531 6.445 1 98.81 173 ILE A C 1
ATOM 1369 O O . ILE A 1 173 ? -10.617 -20.312 6.574 1 98.81 173 ILE A O 1
ATOM 1373 N N . SER A 1 174 ? -11.008 -22.375 7.27 1 98.62 174 SER A N 1
ATOM 1374 C CA . SER A 1 174 ? -11.812 -21.938 8.398 1 98.62 174 SER A CA 1
ATOM 1375 C C . SER A 1 174 ? -10.992 -21.109 9.383 1 98.62 174 SER A C 1
ATOM 1377 O O . SER A 1 174 ? -11.508 -20.203 10.031 1 98.62 174 SER A O 1
ATOM 1379 N N . ASP A 1 175 ? -9.719 -21.438 9.547 1 98.75 175 ASP A N 1
ATOM 1380 C CA . ASP A 1 175 ? -8.836 -20.672 10.414 1 98.75 175 ASP A CA 1
ATOM 1381 C C . ASP A 1 175 ? -8.641 -19.25 9.883 1 98.75 175 ASP A C 1
ATOM 1383 O O . ASP A 1 175 ? -8.555 -18.297 10.656 1 98.75 175 ASP A O 1
ATOM 1387 N N . VAL A 1 176 ? -8.555 -19.125 8.57 1 98.62 176 VAL A N 1
ATOM 1388 C CA . VAL A 1 176 ? -8.422 -17.812 7.953 1 98.62 176 VAL A CA 1
ATOM 1389 C C . VAL A 1 176 ? -9.656 -16.969 8.281 1 98.62 176 VAL A C 1
ATOM 1391 O O . VAL A 1 176 ? -9.531 -15.797 8.664 1 98.62 176 VAL A O 1
ATOM 1394 N N . LYS A 1 177 ? -10.789 -17.594 8.117 1 97.69 177 LYS A N 1
ATOM 1395 C CA . LYS A 1 177 ? -12.031 -16.891 8.422 1 97.69 177 LYS A CA 1
ATOM 1396 C C . LYS A 1 177 ? -12.055 -16.406 9.867 1 97.69 177 LYS A C 1
ATOM 1398 O O . LYS A 1 177 ? -12.5 -15.289 10.148 1 97.69 177 LYS A O 1
ATOM 1403 N N . ARG A 1 178 ? -11.578 -17.188 10.742 1 97.5 178 ARG A N 1
ATOM 1404 C CA . ARG A 1 178 ? -11.633 -16.891 12.172 1 97.5 178 ARG A CA 1
ATOM 1405 C C . ARG A 1 178 ? -10.578 -15.859 12.555 1 97.5 178 ARG A C 1
ATOM 1407 O O . ARG A 1 178 ? -10.867 -14.898 13.273 1 97.5 178 ARG A O 1
ATOM 1414 N N . LEU A 1 179 ? -9.336 -15.992 12.055 1 97.56 179 LEU A N 1
ATOM 1415 C CA . LEU A 1 179 ? -8.203 -15.234 12.562 1 97.56 179 LEU A CA 1
ATOM 1416 C C . LEU A 1 179 ? -7.965 -13.984 11.719 1 97.56 179 LEU A C 1
ATOM 1418 O O . LEU A 1 179 ? -7.285 -13.055 12.156 1 97.56 179 LEU A O 1
ATOM 1422 N N . LYS A 1 180 ? -8.445 -13.945 10.539 1 97.88 180 LYS A N 1
ATOM 1423 C CA . LYS A 1 180 ? -8.352 -12.797 9.641 1 97.88 180 LYS A CA 1
ATOM 1424 C C . LYS A 1 180 ? -9.727 -12.391 9.117 1 97.88 180 LYS A C 1
ATOM 1426 O O . LYS A 1 180 ? -9.984 -12.453 7.918 1 97.88 180 LYS A O 1
ATOM 1431 N N . PRO A 1 181 ? -10.562 -11.906 10.031 1 97.19 181 PRO A N 1
ATOM 1432 C CA . PRO A 1 181 ? -11.93 -11.578 9.648 1 97.19 181 PRO A CA 1
ATOM 1433 C C . PRO A 1 181 ? -12 -10.562 8.508 1 97.19 181 PRO A C 1
ATOM 1435 O O . PRO A 1 181 ? -11.32 -9.531 8.555 1 97.19 181 PRO A O 1
ATOM 1438 N N . GLY A 1 182 ? -12.836 -10.93 7.477 1 96.81 182 GLY A N 1
ATOM 1439 C CA . GLY A 1 182 ? -13.062 -10.055 6.34 1 96.81 182 GLY A CA 1
ATOM 1440 C C . GLY A 1 182 ? -12.086 -10.289 5.203 1 96.81 182 GLY A C 1
ATOM 1441 O O . GLY A 1 182 ? -12.305 -9.82 4.082 1 96.81 182 GLY A O 1
ATOM 1442 N N . TYR A 1 183 ? -11 -11.016 5.492 1 98 183 TYR A N 1
ATOM 1443 C CA . TYR A 1 183 ? -9.914 -11.156 4.527 1 98 183 TYR A CA 1
ATOM 1444 C C . TYR A 1 183 ? -10.367 -11.969 3.318 1 98 183 TYR A C 1
ATOM 1446 O O . TYR A 1 183 ? -10.078 -11.609 2.174 1 98 183 TYR A O 1
ATOM 1454 N N . LEU A 1 184 ? -11.047 -13.062 3.527 1 98.5 184 LEU A N 1
ATOM 1455 C CA . LEU A 1 184 ? -11.508 -13.898 2.428 1 98.5 184 LEU A CA 1
ATOM 1456 C C . LEU A 1 184 ? -12.555 -13.172 1.593 1 98.5 184 LEU A C 1
ATOM 1458 O O . LEU A 1 184 ? -12.539 -13.242 0.362 1 98.5 184 LEU A O 1
ATOM 1462 N N . GLU A 1 185 ? -13.469 -12.469 2.25 1 97.19 185 GLU A N 1
ATOM 1463 C CA . GLU A 1 185 ? -14.453 -11.648 1.536 1 97.19 185 GLU A CA 1
ATOM 1464 C C . GLU A 1 185 ? -13.766 -10.594 0.673 1 97.19 185 GLU A C 1
ATOM 1466 O O . GLU A 1 185 ? -14.164 -10.359 -0.467 1 97.19 185 GLU A O 1
ATOM 1471 N N . ALA A 1 186 ? -12.758 -9.938 1.244 1 97.69 186 ALA A N 1
ATOM 1472 C CA . ALA A 1 186 ? -11.992 -8.945 0.497 1 97.69 186 ALA A CA 1
ATOM 1473 C C . ALA A 1 186 ? -11.305 -9.578 -0.71 1 97.69 186 ALA A C 1
ATOM 1475 O O . ALA A 1 186 ? -11.211 -8.953 -1.772 1 97.69 186 ALA A O 1
ATOM 1476 N N . THR A 1 187 ? -10.812 -10.797 -0.544 1 98.69 187 THR A N 1
ATOM 1477 C CA . THR A 1 187 ? -10.172 -11.523 -1.637 1 98.69 187 THR A CA 1
ATOM 1478 C C . THR A 1 187 ? -11.156 -11.758 -2.779 1 98.69 187 THR A C 1
ATOM 1480 O O . THR A 1 187 ? -10.844 -11.492 -3.941 1 98.69 187 THR A O 1
ATOM 1483 N N . VAL A 1 188 ? -12.312 -12.203 -2.475 1 98.38 188 VAL A N 1
ATOM 1484 C CA . VAL A 1 188 ? -13.344 -12.438 -3.484 1 98.38 188 VAL A CA 1
ATOM 1485 C C . VAL A 1 188 ? -13.711 -11.125 -4.16 1 98.38 188 VAL A C 1
ATOM 1487 O O . VAL A 1 188 ? -13.805 -11.055 -5.391 1 98.38 188 VAL A O 1
ATOM 1490 N N . ASP A 1 189 ? -13.906 -10.125 -3.379 1 96.94 189 ASP A N 1
ATOM 1491 C CA . ASP A 1 189 ? -14.258 -8.812 -3.912 1 96.94 189 ASP A CA 1
ATOM 1492 C C . ASP A 1 189 ? -13.172 -8.281 -4.84 1 96.94 189 ASP A C 1
ATOM 1494 O O . ASP A 1 189 ? -13.461 -7.723 -5.898 1 96.94 189 ASP A O 1
ATOM 1498 N N . TRP A 1 190 ? -11.969 -8.414 -4.422 1 98.06 190 TRP A N 1
ATOM 1499 C CA . TRP A 1 190 ? -10.836 -7.984 -5.242 1 98.06 190 TRP A CA 1
ATOM 1500 C C . TRP A 1 190 ? -10.852 -8.68 -6.602 1 98.06 190 TRP A C 1
ATOM 1502 O O . TRP A 1 190 ? -10.859 -8.016 -7.641 1 98.06 190 TRP A O 1
ATOM 1512 N N . PHE A 1 191 ? -10.906 -10.016 -6.617 1 98.12 191 PHE A N 1
ATOM 1513 C CA . PHE A 1 191 ? -10.875 -10.781 -7.859 1 98.12 191 PHE A CA 1
ATOM 1514 C C . PHE A 1 191 ? -12.094 -10.477 -8.711 1 98.12 191 PHE A C 1
ATOM 1516 O O . PHE A 1 191 ? -12.023 -10.508 -9.945 1 98.12 191 PHE A O 1
ATOM 1523 N N . ARG A 1 192 ? -13.133 -10.156 -8.094 1 96.81 192 ARG A N 1
ATOM 1524 C CA . ARG A 1 192 ? -14.367 -9.844 -8.812 1 96.81 192 ARG A CA 1
ATOM 1525 C C . ARG A 1 192 ? -14.211 -8.578 -9.641 1 96.81 192 ARG A C 1
ATOM 1527 O O . AR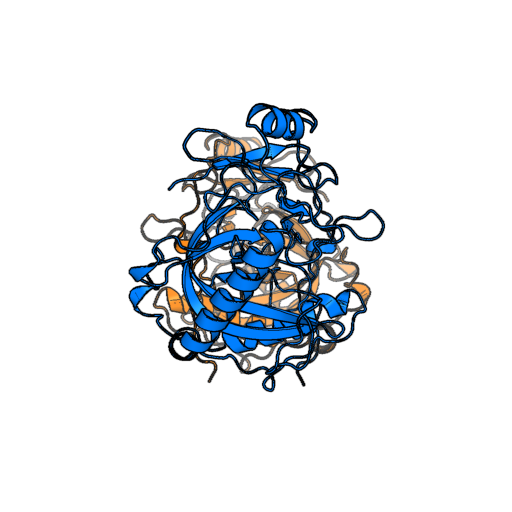G A 1 192 ? -14.711 -8.5 -10.766 1 96.81 192 ARG A O 1
ATOM 1534 N N . ARG A 1 193 ? -13.422 -7.598 -9.156 1 96.88 193 ARG A N 1
ATOM 1535 C CA . ARG A 1 193 ? -13.586 -6.258 -9.711 1 96.88 193 ARG A CA 1
ATOM 1536 C C . ARG A 1 193 ? -12.258 -5.723 -10.242 1 96.88 193 ARG A C 1
ATOM 1538 O O . ARG A 1 193 ? -12.227 -4.668 -10.875 1 96.88 193 ARG A O 1
ATOM 1545 N N . TYR A 1 194 ? -11.141 -6.379 -10 1 96.69 194 TYR A N 1
ATOM 1546 C CA . TYR A 1 194 ? -9.828 -5.789 -10.25 1 96.69 194 TYR A CA 1
ATOM 1547 C C . TYR A 1 194 ? -9.641 -5.496 -11.734 1 96.69 194 TYR A C 1
ATOM 1549 O O . TYR A 1 194 ? -8.781 -4.699 -12.109 1 96.69 194 TYR A O 1
ATOM 1557 N N . LYS A 1 195 ? -10.492 -6.023 -12.617 1 95.81 195 LYS A N 1
ATOM 1558 C CA . LYS A 1 195 ? -10.383 -5.777 -14.055 1 95.81 195 LYS A CA 1
ATOM 1559 C C . LYS A 1 195 ? -11.438 -4.785 -14.531 1 95.81 195 LYS A C 1
ATOM 1561 O O . LYS A 1 195 ? -11.398 -4.332 -15.672 1 95.81 195 LYS A O 1
ATOM 1566 N N . VAL A 1 196 ? -12.359 -4.488 -13.727 1 96.62 196 VAL A N 1
ATOM 1567 C CA . VAL A 1 196 ? -13.492 -3.648 -14.102 1 96.62 196 VAL A CA 1
ATOM 1568 C C . VAL A 1 196 ? -13 -2.277 -14.555 1 96.62 196 VAL A C 1
ATOM 1570 O O . VAL A 1 196 ? -13.492 -1.722 -15.539 1 96.62 196 VAL A O 1
ATOM 1573 N N . PRO A 1 197 ? -12.016 -1.675 -13.906 1 96.62 197 PRO A N 1
ATOM 1574 C CA . PRO A 1 197 ? -11.516 -0.377 -14.359 1 96.62 197 PRO A CA 1
ATOM 1575 C C . PRO A 1 197 ? -11 -0.413 -15.797 1 96.62 197 PRO A C 1
ATOM 1577 O O . PRO A 1 197 ? -10.945 0.625 -16.453 1 96.62 197 PRO A O 1
ATOM 1580 N N . ASP A 1 198 ? -10.648 -1.58 -16.25 1 94 198 ASP A N 1
ATOM 1581 C CA . ASP A 1 198 ? -10.164 -1.732 -17.625 1 94 198 ASP A CA 1
ATOM 1582 C C . ASP A 1 198 ? -11.312 -1.996 -18.594 1 94 198 ASP A C 1
ATOM 1584 O O . ASP A 1 198 ? -11.094 -2.371 -19.75 1 94 198 ASP A O 1
ATOM 1588 N N . GLY A 1 199 ? -12.492 -1.977 -18.156 1 94.06 199 GLY A N 1
ATOM 1589 C CA . GLY A 1 199 ? -13.664 -2.115 -19.016 1 94.06 199 GLY A CA 1
ATOM 1590 C C . GLY A 1 199 ? -14.172 -3.539 -19.094 1 94.06 199 GLY A C 1
ATOM 1591 O O . GLY A 1 199 ? -15.031 -3.85 -19.938 1 94.06 199 GLY A O 1
ATOM 1592 N N . LYS A 1 200 ? -13.617 -4.383 -18.312 1 94.44 200 LYS A N 1
ATOM 1593 C CA . LYS A 1 200 ? -14.07 -5.77 -18.297 1 94.44 200 LYS A CA 1
ATOM 1594 C C . LYS A 1 200 ? -15.219 -5.965 -17.312 1 94.44 200 LYS A C 1
ATOM 1596 O O . LYS A 1 200 ? -15.359 -5.199 -16.359 1 94.44 200 LYS A O 1
ATOM 1601 N N . PRO A 1 201 ? -16.109 -6.941 -17.578 1 95.25 201 PRO A N 1
ATOM 1602 C CA . PRO A 1 201 ? -17.156 -7.25 -16.609 1 95.25 201 PRO A CA 1
ATOM 1603 C C . PRO A 1 201 ? -16.594 -7.863 -15.32 1 95.25 201 PRO A C 1
ATOM 1605 O O . PRO A 1 201 ? -15.438 -8.273 -15.281 1 95.25 201 PRO A O 1
ATOM 1608 N N . GLU A 1 202 ? -17.406 -7.828 -14.32 1 95.69 202 GLU A N 1
ATOM 1609 C CA . GLU A 1 202 ? -17.047 -8.516 -13.086 1 95.69 202 GLU A CA 1
ATOM 1610 C C . GLU A 1 202 ? -16.781 -10 -13.336 1 95.69 202 GLU A C 1
ATOM 1612 O O . GLU A 1 202 ? -17.5 -10.641 -14.102 1 95.69 202 GLU A O 1
ATOM 1617 N N . ASN A 1 203 ? -15.773 -10.523 -12.672 1 96.44 203 ASN A N 1
ATOM 1618 C CA . ASN A 1 203 ? -15.516 -11.953 -12.75 1 96.44 203 ASN A CA 1
ATOM 1619 C C . ASN A 1 203 ? -16.562 -12.75 -11.977 1 96.44 203 ASN A C 1
ATOM 1621 O O . ASN A 1 203 ? -17.188 -12.234 -11.047 1 96.44 203 ASN A O 1
ATOM 1625 N N . GLN A 1 204 ? -16.719 -14 -12.43 1 96.69 204 GLN A N 1
ATOM 1626 C CA . GLN A 1 204 ? -17.609 -14.945 -11.758 1 96.69 204 GLN A CA 1
ATOM 1627 C C . GLN A 1 204 ? -16.812 -16.016 -11.016 1 96.69 204 GLN A C 1
ATOM 1629 O O . GLN A 1 204 ? -15.594 -16.094 -11.156 1 96.69 204 GLN A O 1
ATOM 1634 N N . PHE A 1 205 ? -17.578 -16.781 -10.219 1 97.94 205 PHE A N 1
ATOM 1635 C CA . PHE A 1 205 ? -16.938 -17.812 -9.406 1 97.94 205 PHE A CA 1
ATOM 1636 C C . PHE A 1 205 ? -17.75 -19.094 -9.406 1 97.94 205 PHE A C 1
ATOM 1638 O O . PHE A 1 205 ? -18.984 -19.047 -9.484 1 97.94 205 PHE A O 1
ATOM 1645 N N . ALA A 1 206 ? -17.062 -20.156 -9.328 1 97.12 206 ALA A N 1
ATOM 1646 C CA . ALA A 1 206 ? -17.75 -21.406 -9.016 1 97.12 206 ALA A CA 1
ATOM 1647 C C . ALA A 1 206 ? -18.094 -21.484 -7.527 1 97.12 206 ALA A C 1
ATOM 1649 O O . ALA A 1 206 ? -17.672 -20.625 -6.742 1 97.12 206 ALA A O 1
ATOM 1650 N N . PHE A 1 207 ? -18.969 -22.422 -7.145 1 97.19 207 PHE A N 1
ATOM 1651 C CA . PHE A 1 207 ? -19.359 -22.703 -5.766 1 97.19 207 PHE A CA 1
ATOM 1652 C C . PHE A 1 207 ? -19.953 -21.453 -5.117 1 97.19 207 PHE A C 1
ATOM 1654 O O . PHE A 1 207 ? -19.734 -21.203 -3.93 1 97.19 207 PHE A O 1
ATOM 1661 N N . ASN A 1 208 ? -20.453 -20.578 -5.859 1 95.25 208 ASN A N 1
ATOM 1662 C CA . ASN A 1 208 ? -21.062 -19.344 -5.379 1 95.25 208 ASN A CA 1
ATOM 1663 C C . ASN A 1 208 ? -20.047 -18.453 -4.672 1 95.25 208 ASN A C 1
ATOM 1665 O O . ASN A 1 208 ? -20.359 -17.828 -3.658 1 95.25 208 ASN A O 1
ATOM 1669 N N . GLY A 1 209 ? -18.828 -18.578 -5.082 1 96.12 209 GLY A N 1
ATOM 1670 C CA . GLY A 1 209 ? -17.781 -17.734 -4.52 1 96.12 209 GLY A CA 1
ATOM 1671 C C . GLY A 1 209 ? -17.25 -18.25 -3.195 1 96.12 209 GLY A C 1
ATOM 1672 O O . GLY A 1 209 ? -16.469 -17.562 -2.531 1 96.12 209 GLY A O 1
ATOM 1673 N N . GLU A 1 210 ? -17.594 -19.438 -2.896 1 98.06 210 GLU A N 1
ATOM 1674 C CA . GLU A 1 210 ? -17.109 -20.016 -1.637 1 98.06 210 GLU A CA 1
ATOM 1675 C C . GLU A 1 210 ? -15.758 -20.688 -1.809 1 98.06 210 GLU A C 1
ATOM 1677 O O . GLU A 1 210 ? -15.5 -21.328 -2.832 1 98.06 210 GLU A O 1
ATOM 1682 N N . PHE A 1 211 ? -14.984 -20.609 -0.775 1 98.81 211 PHE A N 1
ATOM 1683 C CA . PHE A 1 211 ? -13.703 -21.297 -0.75 1 98.81 211 PHE A CA 1
ATOM 1684 C C . PHE A 1 211 ? -13.891 -22.766 -0.409 1 98.81 211 PHE A C 1
ATOM 1686 O O . PHE A 1 211 ? -14.711 -23.109 0.442 1 98.81 211 PHE A O 1
ATOM 1693 N N . LYS A 1 212 ? -13.125 -23.547 -1.103 1 98.75 212 LYS A N 1
ATOM 1694 C CA . LYS A 1 212 ? -13.031 -24.953 -0.715 1 98.75 212 LYS A CA 1
ATOM 1695 C C . LYS A 1 212 ? -11.852 -25.188 0.226 1 98.75 212 LYS A C 1
ATOM 1697 O O . LYS A 1 212 ? -10.898 -24.406 0.239 1 98.75 212 LYS A O 1
ATOM 1702 N N . ASP A 1 213 ? -11.883 -26.219 0.965 1 98.62 213 ASP A N 1
ATOM 1703 C CA . ASP A 1 213 ? -10.961 -26.406 2.084 1 98.62 213 ASP A CA 1
ATOM 1704 C C . ASP A 1 213 ? -9.602 -26.922 1.601 1 98.62 213 ASP A C 1
ATOM 1706 O O . ASP A 1 213 ? -9.383 -27.062 0.396 1 98.62 213 ASP A O 1
ATOM 1710 N N . LYS A 1 214 ? -8.773 -27.172 2.568 1 98.62 214 LYS A N 1
ATOM 1711 C CA . LYS A 1 214 ? -7.387 -27.547 2.324 1 98.62 214 LYS A CA 1
ATOM 1712 C C . LYS A 1 214 ? -7.305 -28.859 1.544 1 98.62 214 LYS A C 1
ATOM 1714 O O . LYS A 1 214 ? -6.461 -29.016 0.656 1 98.62 214 LYS A O 1
ATOM 1719 N N . ASP A 1 215 ? -8.062 -29.812 1.875 1 98.56 215 ASP A N 1
ATOM 1720 C CA . ASP A 1 215 ? -8.016 -31.109 1.202 1 98.56 215 ASP A CA 1
ATOM 1721 C C . ASP A 1 215 ? -8.398 -30.969 -0.27 1 98.56 215 ASP A C 1
ATOM 1723 O O . ASP A 1 215 ? -7.723 -31.516 -1.144 1 98.56 215 ASP A O 1
ATOM 1727 N N . PHE A 1 216 ? -9.484 -30.281 -0.502 1 98.69 216 PHE A N 1
ATOM 1728 C CA . PHE A 1 216 ? -9.898 -30.031 -1.876 1 98.69 216 PHE A CA 1
ATOM 1729 C C . PHE A 1 216 ? -8.797 -29.297 -2.643 1 98.69 216 PHE A C 1
ATOM 1731 O O . PHE A 1 216 ? -8.484 -29.656 -3.779 1 98.69 216 PHE A O 1
ATOM 1738 N N . ALA A 1 217 ? -8.242 -28.328 -2.031 1 98.81 217 ALA A N 1
ATOM 1739 C CA . ALA A 1 217 ? -7.168 -27.562 -2.65 1 98.81 217 ALA A CA 1
ATOM 1740 C C . ALA A 1 217 ? -5.977 -28.453 -2.99 1 98.81 217 ALA A C 1
ATOM 1742 O O . ALA A 1 217 ? -5.414 -28.359 -4.082 1 98.81 217 ALA A O 1
ATOM 1743 N N . THR A 1 218 ? -5.598 -29.25 -2.055 1 98.75 218 THR A N 1
ATOM 1744 C CA . THR A 1 218 ? -4.465 -30.156 -2.25 1 98.75 218 THR A CA 1
ATOM 1745 C C . THR A 1 218 ? -4.719 -31.094 -3.426 1 98.75 218 THR A C 1
ATOM 1747 O O . THR A 1 218 ? -3.838 -31.297 -4.262 1 98.75 218 THR A O 1
ATOM 1750 N N . GLU A 1 219 ? -5.863 -31.594 -3.5 1 98.31 219 GLU A N 1
ATOM 1751 C CA . GLU A 1 219 ? -6.207 -32.469 -4.605 1 98.31 219 GLU A CA 1
ATOM 1752 C C . GLU A 1 219 ? -6.195 -31.734 -5.938 1 98.31 219 GLU A C 1
ATOM 1754 O O . GLU A 1 219 ? -5.805 -32.281 -6.965 1 98.31 219 GLU A O 1
ATOM 1759 N N . THR A 1 220 ? -6.69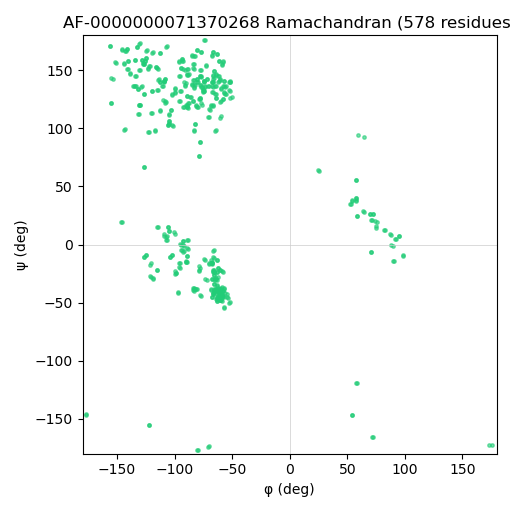9 -30.531 -5.914 1 98.5 220 THR A N 1
ATOM 1760 C CA . THR A 1 220 ? -6.672 -29.703 -7.109 1 98.5 220 THR A CA 1
ATOM 1761 C C . THR A 1 220 ? -5.238 -29.484 -7.59 1 98.5 220 THR A C 1
ATOM 1763 O O . THR A 1 220 ? -4.949 -29.625 -8.781 1 98.5 220 THR A O 1
ATOM 1766 N N . ILE A 1 221 ? -4.352 -29.172 -6.664 1 98.88 221 ILE A N 1
ATOM 1767 C CA . ILE A 1 221 ? -2.941 -28.984 -6.988 1 98.88 221 ILE A CA 1
ATOM 1768 C C . ILE A 1 221 ? -2.371 -30.266 -7.578 1 98.88 221 ILE A C 1
ATOM 1770 O O . ILE A 1 221 ? -1.685 -30.234 -8.602 1 98.88 221 ILE A O 1
ATOM 1774 N N . LYS A 1 222 ? -2.648 -31.391 -6.984 1 98.44 222 LYS A N 1
ATOM 1775 C CA . LYS A 1 222 ? -2.16 -32.688 -7.465 1 98.44 222 LYS A CA 1
ATOM 1776 C C . LYS A 1 222 ? -2.689 -32.969 -8.867 1 98.44 222 LYS A C 1
ATOM 1778 O O . LYS A 1 222 ? -1.963 -33.5 -9.711 1 98.44 222 LYS A O 1
ATOM 1783 N N . ALA A 1 223 ? -3.947 -32.656 -9.055 1 98.12 223 ALA A N 1
ATOM 1784 C CA . ALA A 1 223 ? -4.531 -32.875 -10.375 1 98.12 223 ALA A CA 1
ATOM 1785 C C . ALA A 1 223 ? -3.793 -32.062 -11.438 1 98.12 223 ALA A C 1
ATOM 1787 O O . ALA A 1 223 ? -3.447 -32.594 -12.5 1 98.12 223 ALA A O 1
ATOM 1788 N N . THR A 1 224 ? -3.57 -30.797 -11.18 1 98.44 224 THR A N 1
ATOM 1789 C CA . THR A 1 224 ? -2.902 -29.938 -12.141 1 98.44 224 THR A CA 1
ATOM 1790 C C . THR A 1 224 ? -1.446 -30.344 -12.328 1 98.44 224 THR A C 1
ATOM 1792 O O . THR A 1 224 ? -0.854 -30.109 -13.383 1 98.44 224 THR A O 1
ATOM 1795 N N . HIS A 1 225 ? -0.867 -30.891 -11.266 1 98.44 225 HIS A N 1
ATOM 1796 C CA . HIS A 1 225 ? 0.443 -31.516 -11.43 1 98.44 225 HIS A CA 1
ATOM 1797 C C . HIS A 1 225 ? 0.386 -32.688 -12.414 1 98.44 225 HIS A C 1
ATOM 1799 O O . HIS A 1 225 ? 1.292 -32.844 -13.227 1 98.44 225 HIS A O 1
ATOM 1805 N N . GLY A 1 226 ? -0.582 -33.531 -12.273 1 97.88 226 GLY A N 1
ATOM 1806 C CA . GLY A 1 226 ? -0.778 -34.594 -13.227 1 97.88 226 GLY A CA 1
ATOM 1807 C C . GLY A 1 226 ? -0.88 -34.094 -14.664 1 97.88 226 GLY A C 1
ATOM 1808 O O . GLY A 1 226 ? -0.291 -34.688 -15.57 1 97.88 226 GLY A O 1
ATOM 1809 N N . PHE A 1 227 ? -1.663 -33.062 -14.859 1 97.81 227 PHE A N 1
ATOM 1810 C CA . PHE A 1 227 ? -1.768 -32.469 -16.188 1 97.81 227 PHE A CA 1
ATOM 1811 C C . PHE A 1 227 ? -0.404 -31.984 -16.672 1 97.81 227 PHE A C 1
ATOM 1813 O O . PHE A 1 227 ? -0.071 -32.125 -17.844 1 97.81 227 PHE A O 1
ATOM 1820 N N . TRP A 1 228 ? 0.324 -31.391 -15.789 1 97.44 228 TRP A N 1
ATOM 1821 C CA . TRP A 1 228 ? 1.668 -30.922 -16.125 1 97.44 228 TRP A CA 1
ATOM 1822 C C . TRP A 1 228 ? 2.553 -32.094 -16.547 1 97.44 228 TRP A C 1
ATOM 1824 O O . TRP A 1 228 ? 3.316 -32 -17.5 1 97.44 228 TRP A O 1
ATOM 1834 N N . LYS A 1 229 ? 2.508 -33.188 -15.812 1 95.81 229 LYS A N 1
ATOM 1835 C CA . LYS A 1 229 ? 3.271 -34.406 -16.172 1 95.81 229 LYS A CA 1
ATOM 1836 C C . LYS A 1 229 ? 2.939 -34.844 -17.594 1 95.81 229 LYS A C 1
ATOM 1838 O O . LYS A 1 229 ? 3.832 -35.219 -18.359 1 95.81 229 LYS A O 1
ATOM 1843 N N . ALA A 1 230 ? 1.692 -34.781 -17.906 1 95.25 230 ALA A N 1
ATOM 1844 C CA . ALA A 1 230 ? 1.27 -35.125 -19.266 1 95.25 230 ALA A CA 1
ATOM 1845 C C . ALA A 1 230 ? 1.838 -34.125 -20.281 1 95.25 230 ALA A C 1
ATOM 1847 O O . ALA A 1 230 ? 2.244 -34.531 -21.375 1 95.25 230 ALA A O 1
ATOM 1848 N N . LEU A 1 231 ? 1.851 -32.906 -19.906 1 95.06 231 LEU A N 1
ATOM 1849 C CA . LEU A 1 231 ? 2.375 -31.844 -20.766 1 95.06 231 LEU A CA 1
ATOM 1850 C C . LEU A 1 231 ? 3.859 -32.062 -21.031 1 95.06 231 LEU A C 1
ATOM 1852 O O . LEU A 1 231 ? 4.281 -32.062 -22.203 1 95.06 231 LEU A O 1
ATOM 1856 N N . ILE A 1 232 ? 4.633 -32.344 -19.984 1 94.19 232 ILE A N 1
ATOM 1857 C CA . ILE A 1 232 ? 6.086 -32.375 -20.078 1 94.19 232 ILE A CA 1
ATOM 1858 C C . ILE A 1 232 ? 6.527 -33.688 -20.734 1 94.19 232 ILE A C 1
ATOM 1860 O O . ILE A 1 232 ? 7.641 -33.781 -21.25 1 94.19 232 ILE A O 1
ATOM 1864 N N . SER A 1 233 ? 5.676 -34.656 -20.719 1 91.5 233 SER A N 1
ATOM 1865 C CA . SER A 1 233 ? 5.965 -35.938 -21.359 1 91.5 233 SER A CA 1
ATOM 1866 C C . SER A 1 233 ? 5.406 -36 -22.781 1 91.5 233 SER A C 1
ATOM 1868 O O . SER A 1 233 ? 5.457 -37.031 -23.438 1 91.5 233 SER A O 1
ATOM 1870 N N . GLN A 1 234 ? 4.762 -34.938 -23.234 1 88.69 234 GLN A N 1
ATOM 1871 C CA . GLN A 1 234 ? 4.23 -34.781 -24.578 1 88.69 234 GLN A CA 1
ATOM 1872 C C . GLN A 1 234 ? 2.996 -35.656 -24.797 1 88.69 234 GLN A C 1
ATOM 1874 O O . GLN A 1 234 ? 2.742 -36.125 -25.906 1 88.69 234 GLN A O 1
ATOM 1879 N N . GLN A 1 235 ? 2.365 -35.906 -23.719 1 88.94 235 GLN A N 1
ATOM 1880 C CA . GLN A 1 235 ? 1.09 -36.625 -23.812 1 88.94 235 GLN A CA 1
ATOM 1881 C C . GLN A 1 235 ? -0.07 -35.625 -23.969 1 88.94 235 GLN A C 1
ATOM 1883 O O . GLN A 1 235 ? -1.204 -36.031 -24.234 1 88.94 235 GLN A O 1
ATOM 1888 N N . ALA A 1 236 ? 0.133 -34.406 -23.734 1 88.5 236 ALA A N 1
ATOM 1889 C CA . ALA A 1 236 ? -0.797 -33.312 -23.969 1 88.5 236 ALA A CA 1
ATOM 1890 C C . ALA A 1 236 ? -0.182 -32.281 -24.891 1 88.5 236 ALA A C 1
ATOM 1892 O O . ALA A 1 236 ? 1.041 -32.125 -24.938 1 88.5 236 ALA A O 1
ATOM 1893 N N . ASN A 1 237 ? -1.021 -31.578 -25.594 1 89.81 237 ASN A N 1
ATOM 1894 C CA . ASN A 1 237 ? -0.559 -30.562 -26.531 1 89.81 237 ASN A CA 1
ATOM 1895 C C . ASN A 1 237 ? -0.122 -29.297 -25.797 1 89.81 237 ASN A C 1
ATOM 1897 O O . ASN A 1 237 ? -0.921 -28.672 -25.109 1 89.81 237 ASN A O 1
ATOM 1901 N N . ALA A 1 238 ? 1.026 -28.984 -26 1 87.88 238 ALA A N 1
ATOM 1902 C CA . ALA A 1 238 ? 1.581 -27.812 -25.328 1 87.88 238 ALA A CA 1
ATOM 1903 C C . ALA A 1 238 ? 1.135 -26.531 -26.016 1 87.88 238 ALA A C 1
ATOM 1905 O O . ALA A 1 238 ? 1.133 -25.453 -25.391 1 87.88 238 ALA A O 1
ATOM 1906 N N . GLY A 1 239 ? 0.76 -26.625 -27.281 1 92.88 239 GLY A N 1
ATOM 1907 C CA . GLY A 1 239 ? 0.449 -25.406 -28.016 1 92.88 239 GLY A CA 1
ATOM 1908 C C . GLY A 1 239 ? 1.604 -24.422 -28.062 1 92.88 239 GLY A C 1
ATOM 1909 O O . GLY A 1 239 ? 2.703 -24.766 -28.5 1 92.88 239 GLY A O 1
ATOM 1910 N N . GLU A 1 240 ? 1.417 -23.25 -27.531 1 94.75 240 GLU A N 1
ATOM 1911 C CA . GLU A 1 240 ? 2.42 -22.188 -27.594 1 94.75 240 GLU A CA 1
ATOM 1912 C C . GLU A 1 240 ? 3.326 -22.219 -26.375 1 94.75 240 GLU A C 1
ATOM 1914 O O . GLU A 1 240 ? 4.25 -21.406 -26.25 1 94.75 240 GLU A O 1
ATOM 1919 N N . LEU A 1 241 ? 3.127 -23.109 -25.438 1 97.5 241 LEU A N 1
ATOM 1920 C CA . LEU A 1 241 ? 3.914 -23.156 -24.203 1 97.5 241 LEU A CA 1
ATOM 1921 C C . LEU A 1 241 ? 5.34 -23.625 -24.5 1 97.5 241 LEU A C 1
ATOM 1923 O O . LEU A 1 241 ? 5.551 -24.5 -25.328 1 97.5 241 LEU A O 1
ATOM 1927 N N . ASN A 1 242 ? 6.273 -22.969 -23.906 1 97.25 242 ASN A N 1
ATOM 1928 C CA . ASN A 1 242 ? 7.645 -23.469 -23.922 1 97.25 242 ASN A CA 1
ATOM 1929 C C . ASN A 1 242 ? 7.91 -24.406 -22.75 1 97.25 242 ASN A C 1
ATOM 1931 O O . ASN A 1 242 ? 7.902 -24 -21.594 1 97.25 242 ASN A O 1
ATOM 1935 N N . CYS A 1 243 ? 8.258 -25.672 -23.047 1 95.88 243 CYS A N 1
ATOM 1936 C CA . CYS A 1 243 ? 8.391 -26.703 -22.016 1 95.88 243 CYS A CA 1
ATOM 1937 C C . CYS A 1 243 ? 9.859 -27.047 -21.781 1 95.88 243 CYS A C 1
ATOM 1939 O O . CYS A 1 243 ? 10.164 -28 -21.062 1 95.88 243 CYS A O 1
ATOM 1941 N N . LYS A 1 244 ? 10.68 -26.297 -22.406 1 92.25 244 LYS A N 1
ATOM 1942 C CA . LYS A 1 244 ? 12.109 -26.547 -22.203 1 92.25 244 LYS A CA 1
ATOM 1943 C C . LYS A 1 244 ? 12.477 -26.5 -20.734 1 92.25 244 LYS A C 1
ATOM 1945 O O . LYS A 1 244 ? 12.016 -25.609 -20 1 92.25 244 LYS A O 1
ATOM 1950 N N . ASN A 1 245 ? 13.297 -27.453 -20.281 1 94.25 245 ASN A N 1
ATOM 1951 C CA . ASN A 1 245 ? 13.719 -27.578 -18.875 1 94.25 245 ASN A CA 1
ATOM 1952 C C . ASN A 1 245 ? 15.148 -28.094 -18.766 1 94.25 245 ASN A C 1
ATOM 1954 O O . ASN A 1 245 ? 15.734 -28.531 -19.766 1 94.25 245 ASN A O 1
ATOM 1958 N N . THR A 1 246 ? 15.625 -27.969 -17.562 1 92 246 THR A N 1
ATOM 1959 C CA . THR A 1 246 ? 17.031 -28.328 -17.438 1 92 246 THR A CA 1
ATOM 1960 C C . THR A 1 246 ? 17.219 -29.469 -16.422 1 92 246 THR A C 1
ATOM 1962 O O . THR A 1 246 ? 18.281 -30.094 -16.375 1 92 246 THR A O 1
ATOM 1965 N N . CYS A 1 247 ? 16.266 -29.797 -15.562 1 84.69 247 CYS A N 1
ATOM 1966 C CA . CYS A 1 247 ? 16.547 -30.797 -14.539 1 84.69 247 CYS A CA 1
ATOM 1967 C C . CYS A 1 247 ? 15.312 -31.609 -14.219 1 84.69 247 CYS A C 1
ATOM 1969 O O . CYS A 1 247 ? 15.195 -32.156 -13.125 1 84.69 247 CYS A O 1
ATOM 1971 N N . VAL A 1 248 ? 14.375 -31.609 -15.055 1 82 248 VAL A N 1
ATOM 1972 C CA . VAL A 1 248 ? 13.219 -32.469 -14.797 1 82 248 VAL A CA 1
ATOM 1973 C C . VAL A 1 248 ? 13.641 -33.938 -14.836 1 82 248 VAL A C 1
ATOM 1975 O O . VAL A 1 248 ? 14.258 -34.375 -15.805 1 82 248 VAL A O 1
ATOM 1978 N N . SER A 1 249 ? 13.852 -34.406 -13.562 1 60.09 249 SER A N 1
ATOM 1979 C CA . SER A 1 249 ? 14.43 -35.719 -13.344 1 60.09 249 SER A CA 1
ATOM 1980 C C . SER A 1 249 ? 13.68 -36.781 -14.125 1 60.09 249 SER A C 1
ATOM 1982 O O . SER A 1 249 ? 14.273 -37.781 -14.562 1 60.09 249 SER A O 1
ATOM 1984 N N . GLU A 1 250 ? 12.258 -36.594 -13.852 1 50.03 250 GLU A N 1
ATOM 1985 C CA . GLU A 1 250 ? 11.5 -37.75 -14.281 1 50.03 250 GLU A CA 1
ATOM 1986 C C . GLU A 1 250 ? 11.672 -38 -15.781 1 50.03 250 GLU A C 1
ATOM 1988 O O . GLU A 1 250 ? 11.328 -37.156 -16.594 1 50.03 250 GLU A O 1
ATOM 1993 N N . GLY A 1 251 ? 12.305 -39 -16.172 1 51.81 251 GLY A N 1
ATOM 1994 C CA . GLY A 1 251 ? 12.297 -39.781 -17.391 1 51.81 251 GLY A CA 1
ATOM 1995 C C . GLY A 1 251 ? 12.633 -38.969 -18.625 1 51.81 251 GLY A C 1
ATOM 1996 O O . GLY A 1 251 ? 12.312 -37.781 -18.688 1 51.81 251 GLY A O 1
ATOM 1997 N N . ASP A 1 252 ? 13.773 -38.906 -19.047 1 63.53 252 ASP A N 1
ATOM 1998 C CA . ASP A 1 252 ? 14.203 -38.406 -20.344 1 63.53 252 ASP A CA 1
ATOM 1999 C C . ASP A 1 252 ? 13.195 -37.406 -20.906 1 63.53 252 ASP A C 1
ATOM 2001 O O . ASP A 1 252 ? 12.43 -37.75 -21.812 1 63.53 252 ASP A O 1
ATOM 2005 N N . SER A 1 253 ? 12.984 -36.156 -20.156 1 75.12 253 SER A N 1
ATOM 2006 C CA . SER A 1 253 ? 12.125 -35.156 -20.797 1 75.12 253 SER A CA 1
ATOM 2007 C C . SER A 1 253 ? 12.57 -34.906 -22.234 1 75.12 253 SER A C 1
ATOM 2009 O O . SER A 1 253 ? 13.75 -34.656 -22.484 1 75.12 253 SER A O 1
ATOM 2011 N N . PRO A 1 254 ? 11.641 -35.031 -23.062 1 84.69 254 PRO A N 1
ATOM 2012 C CA . PRO A 1 254 ? 12 -34.688 -24.453 1 84.69 254 PRO A CA 1
ATOM 2013 C C . PRO A 1 254 ? 12.32 -33.188 -24.625 1 84.69 254 PRO A C 1
ATOM 2015 O O . PRO A 1 254 ? 12.82 -32.812 -25.688 1 84.69 254 PRO A O 1
ATOM 2018 N N . PHE A 1 255 ? 12.117 -32.375 -23.531 1 90.44 255 PHE A N 1
ATOM 2019 C CA . PHE A 1 255 ? 12.312 -30.953 -23.641 1 90.44 255 PHE A CA 1
ATOM 2020 C C . PHE A 1 255 ? 13.57 -30.516 -22.875 1 90.44 255 PHE A C 1
ATOM 2022 O O . PHE A 1 255 ? 13.828 -29.328 -22.734 1 90.44 255 PHE A O 1
ATOM 2029 N N . CYS A 1 256 ? 14.281 -31.484 -22.453 1 90.81 256 CYS A N 1
ATOM 2030 C CA . CYS A 1 256 ? 15.469 -31.156 -21.672 1 90.81 256 CYS A CA 1
ATOM 2031 C C . CYS A 1 256 ? 16.516 -30.469 -22.547 1 90.81 256 CYS A C 1
ATOM 2033 O O . CYS A 1 256 ? 16.734 -30.875 -23.688 1 90.81 256 CYS A O 1
ATOM 2035 N N . CYS A 1 257 ? 17.078 -29.453 -22.016 1 90.69 257 CYS A N 1
ATOM 2036 C CA . CYS A 1 257 ? 18.141 -28.781 -22.734 1 90.69 257 CYS A CA 1
ATOM 2037 C C . CYS A 1 257 ? 19.406 -28.703 -21.891 1 90.69 257 CYS A C 1
ATOM 2039 O O . CYS A 1 257 ? 19.344 -28.891 -20.672 1 90.69 257 CYS A O 1
ATOM 2041 N N . SER A 1 258 ? 20.516 -28.359 -22.531 1 91.56 258 SER A N 1
ATOM 2042 C CA . SER A 1 258 ? 21.797 -28.297 -21.828 1 91.56 258 SER A CA 1
ATOM 2043 C C . SER A 1 258 ? 21.969 -26.984 -21.078 1 91.56 258 SER A C 1
ATOM 2045 O O . SER A 1 258 ? 21.266 -26.016 -21.359 1 91.56 258 SER A O 1
ATOM 2047 N N . ALA A 1 259 ? 22.906 -27.047 -20.156 1 93.5 259 ALA A N 1
ATOM 2048 C CA . ALA A 1 259 ? 23.25 -25.828 -19.406 1 93.5 259 ALA A CA 1
ATOM 2049 C C . ALA A 1 259 ? 23.719 -24.719 -20.359 1 93.5 259 ALA A C 1
ATOM 2051 O O . ALA A 1 259 ? 23.422 -23.547 -20.125 1 93.5 259 ALA A O 1
ATOM 2052 N N . ASP A 1 260 ? 24.422 -25.094 -21.375 1 95.06 260 ASP A N 1
ATOM 2053 C CA . ASP A 1 260 ? 24.938 -24.125 -22.344 1 95.06 260 ASP A CA 1
ATOM 2054 C C . ASP A 1 260 ? 23.797 -23.469 -23.125 1 95.06 260 ASP A C 1
ATOM 2056 O O . ASP A 1 260 ? 23.828 -22.266 -23.391 1 95.06 260 ASP A O 1
ATOM 2060 N N . GLU A 1 261 ? 22.906 -24.25 -23.484 1 94.94 261 GLU A N 1
ATOM 2061 C CA . GLU A 1 261 ? 21.734 -23.719 -24.203 1 94.94 261 GLU A CA 1
ATOM 2062 C C . GLU A 1 261 ? 20.953 -22.75 -23.312 1 94.94 261 GLU A C 1
ATOM 2064 O O . GLU A 1 261 ? 20.5 -21.688 -23.781 1 94.94 261 GLU A O 1
ATOM 2069 N N . ALA A 1 262 ? 20.75 -23.172 -22.047 1 96.5 262 ALA A N 1
ATOM 2070 C CA . ALA A 1 262 ? 20.062 -22.312 -21.094 1 96.5 262 ALA A CA 1
ATOM 2071 C C . ALA A 1 262 ? 20.797 -21 -20.922 1 96.5 262 ALA A C 1
ATOM 2073 O O . ALA A 1 262 ? 20.188 -19.922 -20.906 1 96.5 262 ALA A O 1
ATOM 2074 N N . LYS A 1 263 ? 22.078 -21.062 -20.797 1 96.81 263 LYS A N 1
ATOM 2075 C CA . LYS A 1 263 ? 22.922 -19.875 -20.625 1 96.81 263 LYS A CA 1
ATOM 2076 C C . LYS A 1 263 ? 22.797 -18.969 -21.844 1 96.81 263 LYS A C 1
ATOM 2078 O O . LYS A 1 263 ? 22.797 -17.734 -21.703 1 96.81 263 LYS A O 1
ATOM 2083 N N . ALA A 1 264 ? 22.766 -19.547 -23 1 97.12 264 ALA A N 1
ATOM 2084 C CA . ALA A 1 264 ? 22.656 -18.766 -24.25 1 97.12 264 ALA A CA 1
ATOM 2085 C C . ALA A 1 264 ? 21.375 -17.953 -24.281 1 97.12 264 ALA A C 1
ATOM 2087 O O . ALA A 1 264 ? 21.344 -16.844 -24.812 1 97.12 264 ALA A O 1
ATOM 2088 N N . VAL A 1 265 ? 20.297 -18.547 -23.766 1 97.19 265 VAL A N 1
ATOM 2089 C CA . VAL A 1 265 ? 19.031 -17.844 -23.703 1 97.19 265 VAL A CA 1
ATOM 2090 C C . VAL A 1 265 ? 19.188 -16.578 -22.875 1 97.19 265 VAL A C 1
ATOM 2092 O O . VAL A 1 265 ? 18.781 -15.492 -23.312 1 97.19 265 VAL A O 1
ATOM 2095 N N . VAL A 1 266 ? 19.797 -16.625 -21.672 1 97.88 266 VAL A N 1
ATOM 2096 C CA . VAL A 1 266 ? 19.953 -15.5 -20.766 1 97.88 266 VAL A CA 1
ATOM 2097 C C . VAL A 1 266 ? 20.922 -14.484 -21.344 1 97.88 266 VAL A C 1
ATOM 2099 O O . VAL A 1 266 ? 20.672 -13.273 -21.312 1 97.88 266 VAL A O 1
ATOM 2102 N N . ASP A 1 267 ? 21.953 -15 -21.984 1 97 267 ASP A N 1
ATOM 2103 C CA . ASP A 1 267 ? 22.969 -14.141 -22.578 1 97 267 ASP A CA 1
ATOM 2104 C C . ASP A 1 267 ? 22.391 -13.336 -23.75 1 97 267 ASP A C 1
ATOM 2106 O O . ASP A 1 267 ? 22.953 -12.312 -24.141 1 97 267 ASP A O 1
ATOM 2110 N N . GLY A 1 268 ? 21.375 -13.859 -24.281 1 96.31 268 GLY A N 1
ATOM 2111 C CA . GLY A 1 268 ? 20.719 -13.164 -25.375 1 96.31 268 GLY A CA 1
ATOM 2112 C C . GLY A 1 268 ? 19.922 -11.953 -24.922 1 96.31 268 GLY A C 1
ATOM 2113 O O . GLY A 1 268 ? 19.484 -11.148 -25.75 1 96.31 268 GLY A O 1
ATOM 2114 N N . SER A 1 269 ? 19.656 -11.773 -23.672 1 94.75 269 SER A N 1
ATOM 2115 C CA . SER A 1 269 ? 18.969 -10.625 -23.109 1 94.75 269 SER A CA 1
ATOM 2116 C C . SER A 1 269 ? 19.953 -9.555 -22.641 1 94.75 269 SER A C 1
ATOM 2118 O O . SER A 1 269 ? 21.141 -9.836 -22.453 1 94.75 269 SER A O 1
ATOM 2120 N N . CYS A 1 270 ? 19.531 -8.344 -22.5 1 94.75 270 CYS A N 1
ATOM 2121 C CA . CYS A 1 270 ? 20.406 -7.25 -22.094 1 94.75 270 CYS A CA 1
ATOM 2122 C C . CYS A 1 270 ? 20.656 -7.289 -20.594 1 94.75 270 CYS A C 1
ATOM 2124 O O . CYS A 1 270 ? 19.766 -7.629 -19.812 1 94.75 270 CYS A O 1
ATOM 2126 N N . PRO A 1 271 ? 21.875 -6.906 -20.219 1 96.25 271 PRO A N 1
ATOM 2127 C CA . PRO A 1 271 ? 22.156 -6.797 -18.781 1 96.25 271 PRO A CA 1
ATOM 2128 C C . PRO A 1 271 ? 21.203 -5.824 -18.078 1 96.25 271 PRO A C 1
ATOM 2130 O O . PRO A 1 271 ? 20.656 -4.926 -18.703 1 96.25 271 PRO A O 1
ATOM 2133 N N . CYS A 1 272 ? 21.094 -6.027 -16.797 1 96.31 272 CYS A N 1
ATOM 2134 C CA . CYS A 1 272 ? 20.188 -5.207 -16.016 1 96.31 272 CYS A CA 1
ATOM 2135 C C . CYS A 1 272 ? 20.625 -3.748 -16 1 96.31 272 CYS A C 1
ATOM 2137 O O . CYS A 1 272 ? 21.797 -3.451 -15.781 1 96.31 272 CYS A O 1
ATOM 2139 N N . GLY A 1 273 ? 19.672 -2.869 -16.312 1 97.19 273 GLY A N 1
ATOM 2140 C CA . GLY A 1 273 ? 19.953 -1.443 -16.328 1 97.19 273 GLY A CA 1
ATOM 2141 C C . GLY A 1 273 ? 19.062 -0.642 -15.406 1 97.19 273 GLY A C 1
ATOM 2142 O O . GLY A 1 273 ? 18.547 -1.171 -14.414 1 97.19 273 GLY A O 1
ATOM 2143 N N . GLU A 1 274 ? 18.906 0.619 -15.734 1 97.12 274 GLU A N 1
ATOM 2144 C CA . GLU A 1 274 ? 18.172 1.542 -14.875 1 97.12 274 GLU A CA 1
ATOM 2145 C C . GLU A 1 274 ? 16.656 1.399 -15.07 1 97.12 274 GLU A C 1
ATOM 2147 O O . GLU A 1 274 ? 16.188 1.233 -16.203 1 97.12 274 GLU A O 1
ATOM 2152 N N . ALA A 1 275 ? 15.992 1.512 -13.992 1 97.38 275 ALA A N 1
ATOM 2153 C CA . ALA A 1 275 ? 14.539 1.422 -14.031 1 97.38 275 ALA A CA 1
ATOM 2154 C C . ALA A 1 275 ? 13.93 2.664 -14.672 1 97.38 275 ALA A C 1
ATOM 2156 O O . ALA A 1 275 ? 14.406 3.779 -14.461 1 97.38 275 ALA A O 1
ATOM 2157 N N . SER A 1 276 ? 12.883 2.502 -15.445 1 97.06 276 SER A N 1
ATOM 2158 C CA . SER A 1 276 ? 12.055 3.611 -15.914 1 97.06 276 SER A CA 1
ATOM 2159 C C . SER A 1 276 ? 11.016 4 -14.867 1 97.06 276 SER A C 1
ATOM 2161 O O . SER A 1 276 ? 10.648 3.191 -14.008 1 97.06 276 SER A O 1
ATOM 2163 N N . PRO A 1 277 ? 10.539 5.254 -14.906 1 95.69 277 PRO A N 1
ATOM 2164 C CA . PRO A 1 277 ? 9.492 5.652 -13.953 1 95.69 277 PRO A CA 1
ATOM 2165 C C . PRO A 1 277 ? 8.172 4.922 -14.188 1 95.69 277 PRO A C 1
ATOM 2167 O O . PRO A 1 277 ? 7.816 4.637 -15.328 1 95.69 277 PRO A O 1
ATOM 2170 N N . VAL A 1 278 ? 7.551 4.621 -13.102 1 95.94 278 VAL A N 1
ATOM 2171 C CA . VAL A 1 278 ? 6.203 4.062 -13.164 1 95.94 278 VAL A CA 1
ATOM 2172 C C . VAL A 1 278 ? 5.195 5.172 -13.445 1 95.94 278 VAL A C 1
ATOM 2174 O O . VAL A 1 278 ? 5.285 6.262 -12.875 1 95.94 278 VAL A O 1
ATOM 2177 N N . PRO A 1 279 ? 4.23 4.941 -14.312 1 94.19 279 PRO A N 1
ATOM 2178 C CA . PRO A 1 279 ? 3.229 5.969 -14.602 1 94.19 279 PRO A CA 1
ATOM 2179 C C . PRO A 1 279 ? 2.422 6.367 -13.367 1 94.19 279 PRO A C 1
ATOM 2181 O O . PRO A 1 279 ? 2.074 5.512 -12.547 1 94.19 279 PRO A O 1
ATOM 2184 N N . SER A 1 280 ? 2.082 7.641 -13.227 1 92.81 280 SER A N 1
ATOM 2185 C CA . SER A 1 280 ? 1.359 8.164 -12.07 1 92.81 280 SER A CA 1
ATOM 2186 C C . SER A 1 280 ? -0.059 7.605 -12.008 1 92.81 280 SER A C 1
ATOM 2188 O O . SER A 1 280 ? -0.679 7.594 -10.938 1 92.81 280 SER A O 1
ATOM 2190 N N . SER A 1 281 ? -0.541 7.16 -13.141 1 93.75 281 SER A N 1
ATOM 2191 C CA . SER A 1 281 ? -1.895 6.617 -13.188 1 93.75 281 SER A CA 1
ATOM 2192 C C . SER A 1 281 ? -2.027 5.383 -12.305 1 93.75 281 SER A C 1
ATOM 2194 O O . SER A 1 281 ? -3.135 5.012 -11.906 1 93.75 281 SER A O 1
ATOM 2196 N N . VAL A 1 282 ? -0.906 4.754 -11.977 1 96.75 282 VAL A N 1
ATOM 2197 C CA . VAL A 1 282 ? -0.9 3.541 -11.164 1 96.75 282 VAL A CA 1
ATOM 2198 C C . VAL A 1 282 ? -1.358 3.865 -9.742 1 96.75 282 VAL A C 1
ATOM 2200 O O . VAL A 1 282 ? -1.809 2.98 -9.016 1 96.75 282 VAL A O 1
ATOM 2203 N N . GLU A 1 283 ? -1.365 5.129 -9.367 1 96.5 283 GLU A N 1
ATOM 2204 C CA . GLU A 1 283 ? -1.647 5.547 -8 1 96.5 283 GLU A CA 1
ATOM 2205 C C . GLU A 1 283 ? -3.141 5.777 -7.789 1 96.5 283 GLU A C 1
ATOM 2207 O O . GLU A 1 283 ? -3.602 5.914 -6.656 1 96.5 283 GLU A O 1
ATOM 2212 N N . LYS A 1 284 ? -3.906 5.77 -8.852 1 96.62 284 LYS A N 1
ATOM 2213 C CA . LYS A 1 284 ? -5.32 6.125 -8.805 1 96.62 284 LYS A CA 1
ATOM 2214 C C . LYS A 1 284 ? -6.148 5.012 -8.164 1 96.62 284 LYS A C 1
ATOM 2216 O O . LYS A 1 284 ? -5.922 3.832 -8.438 1 96.62 284 LYS A O 1
ATOM 2221 N N . TRP A 1 285 ? -7.137 5.375 -7.344 1 97.25 285 TRP A N 1
ATOM 2222 C CA . TRP A 1 285 ? -8.141 4.449 -6.828 1 97.25 285 TRP A CA 1
ATOM 2223 C C . TRP A 1 285 ? -9.406 4.492 -7.676 1 97.25 285 TRP A C 1
ATOM 2225 O O . TRP A 1 285 ? -9.773 5.543 -8.203 1 97.25 285 TRP A O 1
ATOM 2235 N N . PHE A 1 286 ? -10.023 3.408 -7.828 1 97.5 286 PHE A N 1
ATOM 2236 C CA . PHE A 1 286 ? -11.336 3.273 -8.438 1 97.5 286 PHE A CA 1
ATOM 2237 C C . PHE A 1 286 ? -12.383 2.887 -7.402 1 97.5 286 PHE A C 1
ATOM 2239 O O . PHE A 1 286 ? -12.133 2.035 -6.547 1 97.5 286 PHE A O 1
ATOM 2246 N N . TYR A 1 287 ? -13.516 3.504 -7.445 1 96.5 287 TYR A N 1
ATOM 2247 C CA . TYR A 1 287 ? -14.555 3.342 -6.434 1 96.5 287 TYR A CA 1
ATOM 2248 C C . TYR A 1 287 ? -15.797 2.689 -7.031 1 96.5 287 TYR A C 1
ATOM 2250 O O . TYR A 1 287 ? -16.25 3.072 -8.109 1 96.5 287 TYR A O 1
ATOM 2258 N N . TYR A 1 288 ? -16.281 1.714 -6.336 1 91.81 288 TYR A N 1
ATOM 2259 C CA . TYR A 1 288 ? -17.531 1.06 -6.746 1 91.81 288 TYR A CA 1
ATOM 2260 C C . TYR A 1 288 ? -18.469 0.875 -5.562 1 91.81 288 TYR A C 1
ATOM 2262 O O . TYR A 1 288 ? -18.016 0.619 -4.441 1 91.81 288 TYR A O 1
ATOM 2270 N N . ALA A 1 289 ? -19.734 1.164 -5.789 1 79.12 289 ALA A N 1
ATOM 2271 C CA . ALA A 1 289 ? -20.719 0.973 -4.734 1 79.12 289 ALA A CA 1
ATOM 2272 C C . ALA A 1 289 ? -20.891 -0.506 -4.402 1 79.12 289 ALA A C 1
ATOM 2274 O O . ALA A 1 289 ? -20.875 -1.355 -5.297 1 79.12 289 ALA A O 1
ATOM 2275 N N . LYS A 1 290 ? -20.594 -0.789 -3.111 1 66.5 290 LYS A N 1
ATOM 2276 C CA . LYS A 1 290 ? -20.828 -2.17 -2.701 1 66.5 290 LYS A CA 1
ATOM 2277 C C . LYS A 1 290 ? -22.328 -2.465 -2.609 1 66.5 290 LYS A C 1
ATOM 2279 O O . LYS A 1 290 ? -23.109 -1.598 -2.227 1 66.5 290 LYS A O 1
ATOM 2284 N N . ASN A 1 291 ? -22.969 -3.277 -3.482 1 50.69 291 ASN A N 1
ATOM 2285 C CA . ASN A 1 291 ? -24.375 -3.664 -3.467 1 50.69 291 ASN A CA 1
ATOM 2286 C C . ASN A 1 291 ? -24.828 -4.113 -2.078 1 50.69 291 ASN A C 1
ATOM 2288 O O . ASN A 1 291 ? -24.016 -4.652 -1.311 1 50.69 291 ASN A O 1
ATOM 2292 N N . MET B 1 1 ? 4.43 30.938 -5.098 1 70.31 1 MET B N 1
ATOM 2293 C CA . MET B 1 1 ? 5.641 30.719 -4.305 1 70.31 1 MET B CA 1
ATOM 2294 C C . MET B 1 1 ? 6.043 29.25 -4.305 1 70.31 1 MET B C 1
ATOM 2296 O O . MET B 1 1 ? 5.184 28.375 -4.246 1 70.31 1 MET B O 1
ATOM 2300 N N . SER B 1 2 ? 7.363 28.969 -4.57 1 89.69 2 SER B N 1
ATOM 2301 C CA . SER B 1 2 ? 7.875 27.609 -4.617 1 89.69 2 SER B CA 1
ATOM 2302 C C . SER B 1 2 ? 8.758 27.297 -3.414 1 89.69 2 SER B C 1
ATOM 2304 O O . SER B 1 2 ? 9.344 28.219 -2.824 1 89.69 2 SER B O 1
ATOM 2306 N N . PHE B 1 3 ? 8.688 26.156 -2.92 1 97 3 PHE B N 1
ATOM 2307 C CA . PHE B 1 3 ? 9.469 25.688 -1.781 1 97 3 PHE B CA 1
ATOM 2308 C C . PHE B 1 3 ? 10.266 24.438 -2.143 1 97 3 PHE B C 1
ATOM 2310 O O . PHE B 1 3 ? 9.883 23.688 -3.049 1 97 3 PHE B O 1
ATOM 2317 N N . SER B 1 4 ? 11.367 24.266 -1.496 1 97.75 4 SER B N 1
ATOM 2318 C CA . SER B 1 4 ? 12.164 23.047 -1.65 1 97.75 4 SER B CA 1
ATOM 2319 C C . SER B 1 4 ? 12.578 22.484 -0.295 1 97.75 4 SER B C 1
ATOM 2321 O O . SER B 1 4 ? 12.305 23.094 0.745 1 97.75 4 SER B O 1
ATOM 2323 N N . THR B 1 5 ? 13.117 21.281 -0.322 1 98.5 5 THR B N 1
ATOM 2324 C CA . THR B 1 5 ? 13.5 20.641 0.926 1 98.5 5 THR B CA 1
ATOM 2325 C C . THR B 1 5 ? 14.969 20.219 0.883 1 98.5 5 THR B C 1
ATOM 2327 O O . THR B 1 5 ? 15.57 20.156 -0.191 1 98.5 5 THR B O 1
ATOM 2330 N N . GLU B 1 6 ? 15.531 20.062 2.027 1 98.25 6 GLU B N 1
ATOM 2331 C CA . GLU B 1 6 ? 16.859 19.484 2.207 1 98.25 6 GLU B CA 1
ATOM 2332 C C . GLU B 1 6 ? 16.844 18.391 3.271 1 98.25 6 GLU B C 1
ATOM 2334 O O . GLU B 1 6 ? 16.5 18.641 4.426 1 98.25 6 GLU B O 1
ATOM 2339 N N . GLU B 1 7 ? 17.219 17.172 2.879 1 98.5 7 GLU B N 1
ATOM 2340 C CA . GLU B 1 7 ? 17.281 16.047 3.805 1 98.5 7 GLU B CA 1
ATOM 2341 C C . GLU B 1 7 ? 18.594 16.031 4.574 1 98.5 7 GLU B C 1
ATOM 2343 O O . GLU B 1 7 ? 19.656 16.328 4.008 1 98.5 7 GLU B O 1
ATOM 2348 N N . ARG B 1 8 ? 18.516 15.82 5.832 1 98.62 8 ARG B N 1
ATOM 2349 C CA . ARG B 1 8 ? 19.672 15.68 6.719 1 98.62 8 ARG B CA 1
ATOM 2350 C C . ARG B 1 8 ? 19.578 14.391 7.527 1 98.62 8 ARG B C 1
ATOM 2352 O O . ARG B 1 8 ? 18.484 13.852 7.727 1 98.62 8 ARG B O 1
ATOM 2359 N N . GLY B 1 9 ? 20.75 13.875 8 1 98.25 9 GLY B N 1
ATOM 2360 C CA . GLY B 1 9 ? 20.766 12.609 8.711 1 98.25 9 GLY B CA 1
ATOM 2361 C C . GLY B 1 9 ? 20.516 11.414 7.812 1 98.25 9 GLY B C 1
ATOM 2362 O O . GLY B 1 9 ? 20.625 11.516 6.59 1 98.25 9 GLY B O 1
ATOM 2363 N N . ASN B 1 10 ? 20.219 10.219 8.445 1 98.19 10 ASN B N 1
ATOM 2364 C CA . ASN B 1 10 ? 19.984 8.992 7.699 1 98.19 10 ASN B CA 1
ATOM 2365 C C . ASN B 1 10 ? 18.516 8.578 7.727 1 98.19 10 ASN B C 1
ATOM 2367 O O . ASN B 1 10 ? 17.922 8.453 8.797 1 98.19 10 ASN B O 1
ATOM 2371 N N . PRO B 1 11 ? 17.891 8.406 6.52 1 97.75 11 PRO B N 1
ATOM 2372 C CA . PRO B 1 11 ? 16.516 7.945 6.508 1 97.75 11 PRO B CA 1
ATOM 2373 C C . PRO B 1 11 ? 16.297 6.68 7.336 1 97.75 11 PRO B C 1
ATOM 2375 O O . PRO B 1 11 ? 17.172 5.805 7.363 1 97.75 11 PRO B O 1
ATOM 2378 N N . ASN B 1 12 ? 15.234 6.598 8.031 1 97.94 12 ASN B N 1
ATOM 2379 C CA . ASN B 1 12 ? 14.844 5.473 8.875 1 97.94 12 ASN B CA 1
ATOM 2380 C C . ASN B 1 12 ? 15.734 5.355 10.109 1 97.94 12 ASN B C 1
ATOM 2382 O O . ASN B 1 12 ? 16.016 4.25 10.57 1 97.94 12 ASN B O 1
ATOM 2386 N N . THR B 1 13 ? 16.312 6.441 10.547 1 98 13 THR B N 1
ATOM 2387 C CA . THR B 1 13 ? 17.031 6.531 11.805 1 98 13 THR B CA 1
ATOM 2388 C C . THR B 1 13 ? 16.562 7.734 12.617 1 98 13 THR B C 1
ATOM 2390 O O . THR B 1 13 ? 15.773 8.555 12.125 1 98 13 THR B O 1
ATOM 2393 N N . LEU B 1 14 ? 17.047 7.852 13.859 1 97.62 14 LEU B N 1
ATOM 2394 C CA . LEU B 1 14 ? 16.656 8.922 14.766 1 97.62 14 LEU B CA 1
ATOM 2395 C C . LEU B 1 14 ? 17.219 10.258 14.297 1 97.62 14 LEU B C 1
ATOM 2397 O O . LEU B 1 14 ? 16.734 11.32 14.711 1 97.62 14 LEU B O 1
ATOM 2401 N N . SER B 1 15 ? 18.188 10.273 13.414 1 97.81 15 SER B N 1
ATOM 2402 C CA . SER B 1 15 ? 18.875 11.5 13.039 1 97.81 15 SER B CA 1
ATOM 2403 C C . SER B 1 15 ? 18.203 12.18 11.852 1 97.81 15 SER B C 1
ATOM 2405 O O . SER B 1 15 ? 18.484 13.344 11.547 1 97.81 15 SER B O 1
ATOM 2407 N N . TYR B 1 16 ? 17.328 11.469 11.133 1 98.56 16 TYR B N 1
ATOM 2408 C CA . TYR B 1 16 ? 16.781 11.93 9.867 1 98.56 16 TYR B CA 1
ATOM 2409 C C . TYR B 1 16 ? 15.883 13.141 10.07 1 98.56 16 TYR B C 1
ATOM 2411 O O . TYR B 1 16 ? 15.039 13.156 10.969 1 98.56 16 TYR B O 1
ATOM 2419 N N . ARG B 1 17 ? 16.109 14.188 9.258 1 98.75 17 ARG B N 1
ATOM 2420 C CA . ARG B 1 17 ? 15.32 15.414 9.25 1 98.75 17 ARG B CA 1
ATOM 2421 C C . ARG B 1 17 ? 15.109 15.914 7.82 1 98.75 17 ARG B C 1
ATOM 2423 O O . ARG B 1 17 ? 15.938 15.672 6.941 1 98.75 17 ARG B O 1
ATOM 2430 N N . ILE B 1 18 ? 14.023 16.594 7.586 1 98.81 18 ILE B N 1
ATOM 2431 C CA . ILE B 1 18 ? 13.781 17.312 6.34 1 98.81 18 ILE B CA 1
ATOM 2432 C C . ILE B 1 18 ? 13.594 18.797 6.629 1 98.81 18 ILE B C 1
ATOM 2434 O O . ILE B 1 18 ? 12.617 19.188 7.273 1 98.81 18 ILE B O 1
ATOM 2438 N N . TYR B 1 19 ? 14.492 19.594 6.191 1 98.75 19 TYR B N 1
ATOM 2439 C CA . TYR B 1 19 ? 14.414 21.031 6.332 1 98.75 19 TYR B CA 1
ATOM 2440 C C . TYR B 1 19 ? 13.836 21.672 5.074 1 98.75 19 TYR B C 1
ATOM 2442 O O . TYR B 1 19 ? 13.844 21.062 4 1 98.75 19 TYR B O 1
ATOM 2450 N N . PHE B 1 20 ? 13.289 22.859 5.207 1 98.75 20 PHE B N 1
ATOM 2451 C CA . PHE B 1 20 ? 12.609 23.547 4.109 1 98.75 20 PHE B CA 1
ATOM 2452 C C . PHE B 1 20 ? 13.352 24.812 3.715 1 98.75 20 PHE B C 1
ATOM 2454 O O . PHE B 1 20 ? 13.992 25.453 4.551 1 98.75 20 PHE B O 1
ATOM 2461 N N . LYS B 1 21 ? 13.227 25.203 2.43 1 97.5 21 LYS B N 1
ATOM 2462 C CA . LYS B 1 21 ? 13.805 26.438 1.882 1 97.5 21 LYS B CA 1
ATOM 2463 C C . LYS B 1 21 ? 12.781 27.188 1.032 1 97.5 21 LYS B C 1
ATOM 2465 O O . LYS B 1 21 ? 11.969 26.562 0.338 1 97.5 21 LYS B O 1
ATOM 2470 N N . SER B 1 22 ? 12.898 28.438 1.114 1 95.5 22 SER B N 1
ATOM 2471 C CA . SER B 1 22 ? 12.117 29.281 0.208 1 95.5 22 SER B CA 1
ATOM 2472 C C . SER B 1 22 ? 12.695 29.25 -1.202 1 95.5 22 SER B C 1
ATOM 2474 O O . SER B 1 22 ? 13.734 28.625 -1.443 1 95.5 22 SER B O 1
ATOM 2476 N N . SER B 1 23 ? 11.984 29.938 -2.111 1 93.56 23 SER B N 1
ATOM 2477 C CA . SER B 1 23 ? 12.406 29.969 -3.508 1 93.56 23 SER B CA 1
ATOM 2478 C C . SER B 1 23 ? 13.766 30.641 -3.656 1 93.56 23 SER B C 1
ATOM 2480 O O . SER B 1 23 ? 14.508 30.359 -4.602 1 93.56 23 SER B O 1
ATOM 2482 N N . ASP B 1 24 ? 14.141 31.5 -2.695 1 91.88 24 ASP B N 1
ATOM 2483 C CA . ASP B 1 24 ? 15.414 32.219 -2.766 1 91.88 24 ASP B CA 1
ATOM 2484 C C . ASP B 1 24 ? 16.516 31.453 -2.035 1 91.88 24 ASP B C 1
ATOM 2486 O O . ASP B 1 24 ? 17.609 31.969 -1.83 1 91.88 24 ASP B O 1
ATOM 2490 N N . GLY B 1 25 ? 16.141 30.266 -1.53 1 93 25 GLY B N 1
ATOM 2491 C CA . GLY B 1 25 ? 17.156 29.391 -0.972 1 93 25 GLY B CA 1
ATOM 2492 C C . GLY B 1 25 ? 17.359 29.578 0.519 1 93 25 GLY B C 1
ATOM 2493 O O . GLY B 1 25 ? 18.266 29 1.104 1 93 25 GLY B O 1
ATOM 2494 N N . LYS B 1 26 ? 16.562 30.406 1.116 1 94.75 26 LYS B N 1
ATOM 2495 C CA . LYS B 1 26 ? 16.672 30.625 2.555 1 94.75 26 LYS B CA 1
ATOM 2496 C C . LYS B 1 26 ? 15.914 29.547 3.334 1 94.75 26 LYS B C 1
ATOM 2498 O O . LYS B 1 26 ? 14.805 29.172 2.953 1 94.75 26 LYS B O 1
ATOM 2503 N N . TYR B 1 27 ? 16.578 29.109 4.402 1 97.62 27 TYR B N 1
ATOM 2504 C CA . TYR B 1 27 ? 15.906 28.141 5.25 1 97.62 27 TYR B CA 1
ATOM 2505 C C . TYR B 1 27 ? 14.703 28.75 5.953 1 97.62 27 TYR B C 1
ATOM 2507 O O . TYR B 1 27 ? 14.758 29.906 6.402 1 97.62 27 TYR B O 1
ATOM 2515 N N . ILE B 1 28 ? 13.641 27.969 6.035 1 97.31 28 ILE B N 1
ATOM 2516 C CA . ILE B 1 28 ? 12.398 28.484 6.617 1 97.31 28 ILE B CA 1
ATOM 2517 C C . ILE B 1 28 ? 11.742 27.406 7.465 1 97.31 28 ILE B C 1
ATOM 2519 O O . ILE B 1 28 ? 12.055 26.219 7.324 1 97.31 28 ILE B O 1
ATOM 2523 N N . SER B 1 29 ? 10.883 27.844 8.406 1 98 29 SER B N 1
ATOM 2524 C CA . SER B 1 29 ? 10.039 26.938 9.188 1 98 29 SER B CA 1
ATOM 2525 C C . SER B 1 29 ? 8.758 26.594 8.438 1 98 29 SER B C 1
ATOM 2527 O O . SER B 1 29 ? 7.984 27.5 8.086 1 98 29 SER B O 1
ATOM 2529 N N . PRO B 1 30 ? 8.445 25.312 8.188 1 98.62 30 PRO B N 1
ATOM 2530 C CA . PRO B 1 30 ? 7.172 24.953 7.555 1 98.62 30 PRO B CA 1
ATOM 2531 C C . PRO B 1 30 ? 5.969 25.219 8.453 1 98.62 30 PRO B C 1
ATOM 2533 O O . PRO B 1 30 ? 4.828 25.219 7.988 1 98.62 30 PRO B O 1
ATOM 2536 N N . PHE B 1 31 ? 6.199 25.453 9.719 1 98.56 31 PHE B N 1
ATOM 2537 C CA . PHE B 1 31 ? 5.152 25.75 10.688 1 98.56 31 PHE B CA 1
ATOM 2538 C C . PHE B 1 31 ? 4.793 27.234 10.641 1 98.56 31 PHE B C 1
ATOM 2540 O O . PHE B 1 31 ? 3.615 27.594 10.641 1 98.56 31 PHE B O 1
ATOM 2547 N N . HIS B 1 32 ? 5.832 28.078 10.461 1 97.44 32 HIS B N 1
ATOM 2548 C CA . HIS B 1 32 ? 5.613 29.5 10.742 1 97.44 32 HIS B CA 1
ATOM 2549 C C . HIS B 1 32 ? 5.824 30.344 9.492 1 97.44 32 HIS B C 1
ATOM 2551 O O . HIS B 1 32 ? 5.227 31.422 9.352 1 97.44 32 HIS B O 1
ATOM 2557 N N . ASP B 1 33 ? 6.68 29.906 8.602 1 96.69 33 ASP B N 1
ATOM 2558 C CA . ASP B 1 33 ? 7.141 30.797 7.535 1 96.69 33 ASP B CA 1
ATOM 2559 C C . ASP B 1 33 ? 6.363 30.547 6.242 1 96.69 33 ASP B C 1
ATOM 2561 O O . ASP B 1 33 ? 6.352 31.406 5.352 1 96.69 33 ASP B O 1
ATOM 2565 N N . ILE B 1 34 ? 5.809 29.391 6.023 1 97.44 34 ILE B N 1
ATOM 2566 C CA . ILE B 1 34 ? 4.961 29.141 4.863 1 97.44 34 ILE B CA 1
ATOM 2567 C C . ILE B 1 34 ? 3.566 29.719 5.113 1 97.44 34 ILE B C 1
ATOM 2569 O O . ILE B 1 34 ? 2.93 29.406 6.117 1 97.44 34 ILE B O 1
ATOM 2573 N N . PRO B 1 35 ? 3.102 30.562 4.223 1 96.94 35 PRO B N 1
ATOM 2574 C CA . PRO B 1 35 ? 1.791 31.172 4.445 1 96.94 35 PRO B CA 1
ATOM 2575 C C . PRO B 1 35 ? 0.655 30.156 4.453 1 96.94 35 PRO B C 1
ATOM 2577 O O . PRO B 1 35 ? 0.701 29.172 3.711 1 96.94 35 PRO B O 1
ATOM 2580 N N . MET B 1 36 ? -0.317 30.438 5.262 1 98.12 36 MET B N 1
ATOM 2581 C CA . MET B 1 36 ? -1.502 29.578 5.301 1 98.12 36 MET B CA 1
ATOM 2582 C C . MET B 1 36 ? -2.199 29.562 3.945 1 98.12 36 MET B C 1
ATOM 2584 O O . MET B 1 36 ? -2.477 28.484 3.404 1 98.12 36 MET B O 1
ATOM 2588 N N . TYR B 1 37 ? -2.387 30.812 3.369 1 98.31 37 TYR B N 1
ATOM 2589 C CA . TYR B 1 37 ? -3.082 30.922 2.092 1 98.31 37 TYR B CA 1
ATOM 2590 C C . TYR B 1 37 ? -2.105 30.812 0.927 1 98.31 37 TYR B C 1
ATOM 2592 O O . TYR B 1 37 ? -1.068 31.484 0.913 1 98.31 37 TYR B O 1
ATOM 2600 N N . ALA B 1 38 ? -2.416 29.938 0.029 1 98.06 38 ALA B N 1
ATOM 2601 C CA . ALA B 1 38 ? -1.788 29.984 -1.289 1 98.06 38 ALA B CA 1
ATOM 2602 C C . ALA B 1 38 ? -2.502 30.969 -2.199 1 98.06 38 ALA B C 1
ATOM 2604 O O . ALA B 1 38 ? -1.863 31.656 -3.012 1 98.06 38 ALA B O 1
ATOM 2605 N N . ASP B 1 39 ? -3.771 31.016 -2.137 1 97.75 39 ASP B N 1
ATOM 2606 C CA . ASP B 1 39 ? -4.664 31.953 -2.805 1 97.75 39 ASP B CA 1
ATOM 2607 C C . ASP B 1 39 ? -5.855 32.312 -1.917 1 97.75 39 ASP B C 1
ATOM 2609 O O . ASP B 1 39 ? -6.848 31.578 -1.885 1 97.75 39 ASP B O 1
ATOM 2613 N N . GLU B 1 40 ? -5.805 33.438 -1.249 1 96.75 40 GLU B N 1
ATOM 2614 C CA . GLU B 1 40 ? -6.805 33.812 -0.261 1 96.75 40 GLU B CA 1
ATOM 2615 C C . GLU B 1 40 ? -8.164 34.031 -0.915 1 96.75 40 GLU B C 1
ATOM 2617 O O . GLU B 1 40 ? -9.195 33.625 -0.383 1 96.75 40 GLU B O 1
ATOM 2622 N N . ALA B 1 41 ? -8.195 34.625 -2.039 1 96.81 41 ALA B N 1
ATOM 2623 C CA . ALA B 1 41 ? -9.438 34.969 -2.727 1 96.81 41 ALA B CA 1
ATOM 2624 C C . ALA B 1 41 ? -10.234 33.719 -3.082 1 96.81 41 ALA B C 1
ATOM 2626 O O . ALA B 1 41 ? -11.469 33.75 -3.117 1 96.81 41 ALA B O 1
ATOM 2627 N N . GLN B 1 42 ? -9.57 32.625 -3.275 1 96.06 42 GLN B N 1
ATOM 2628 C CA . GLN B 1 42 ? -10.227 31.406 -3.693 1 96.06 42 GLN B CA 1
ATOM 2629 C C . GLN B 1 42 ? -10.297 30.391 -2.547 1 96.06 42 GLN B C 1
ATOM 2631 O O . GLN B 1 42 ? -10.695 29.25 -2.742 1 96.06 42 GLN B O 1
ATOM 2636 N N . ASN B 1 43 ? -9.844 30.766 -1.354 1 96.31 43 ASN B N 1
ATOM 2637 C CA . ASN B 1 43 ? -9.789 29.891 -0.185 1 96.31 43 ASN B CA 1
ATOM 2638 C C . ASN B 1 43 ? -8.961 28.641 -0.453 1 96.31 43 ASN B C 1
ATOM 2640 O O . ASN B 1 43 ? -9.398 27.531 -0.167 1 96.31 43 ASN B O 1
ATOM 2644 N N . ILE B 1 44 ? -7.883 28.906 -1.158 1 98.62 44 ILE B N 1
ATOM 2645 C CA . ILE B 1 44 ? -6.898 27.859 -1.393 1 98.62 44 ILE B CA 1
ATOM 2646 C C . ILE B 1 44 ? -5.785 27.953 -0.352 1 98.62 44 ILE B C 1
ATOM 2648 O O . ILE B 1 44 ? -5.246 29.047 -0.109 1 98.62 44 ILE B O 1
ATOM 2652 N N . PHE B 1 45 ? -5.441 26.781 0.257 1 98.88 45 PHE B N 1
ATOM 2653 C CA . PHE B 1 45 ? -4.484 26.766 1.359 1 98.88 45 PHE B CA 1
ATOM 2654 C C . PHE B 1 45 ? -3.232 25.984 0.975 1 98.88 45 PHE B C 1
ATOM 2656 O O . PHE B 1 45 ? -3.277 25.109 0.106 1 98.88 45 PHE B O 1
ATOM 2663 N N . HIS B 1 46 ? -2.119 26.359 1.6 1 98.81 46 HIS B N 1
ATOM 2664 C CA . HIS B 1 46 ? -0.948 25.484 1.524 1 98.81 46 HIS B CA 1
ATOM 2665 C C . HIS B 1 46 ? -1.085 24.297 2.463 1 98.81 46 HIS B C 1
ATOM 2667 O O . HIS B 1 46 ? -1.683 24.406 3.535 1 98.81 46 HIS B O 1
ATOM 2673 N N . MET B 1 47 ? -0.594 23.203 2.047 1 98.88 47 MET B N 1
ATOM 2674 C CA . MET B 1 47 ? -0.436 22 2.861 1 98.88 47 MET B CA 1
ATOM 2675 C C . MET B 1 47 ? 1.004 21.5 2.814 1 98.88 47 MET B C 1
ATOM 2677 O O . MET B 1 47 ? 1.595 21.391 1.739 1 98.88 47 MET B O 1
ATOM 2681 N N . VAL B 1 48 ? 1.563 21.266 3.965 1 98.94 48 VAL B N 1
ATOM 2682 C CA . VAL B 1 48 ? 2.852 20.578 4.066 1 98.94 48 VAL B CA 1
ATOM 2683 C C . VAL B 1 48 ? 2.633 19.078 4.223 1 98.94 48 VAL B C 1
ATOM 2685 O O . VAL B 1 48 ? 2.049 18.625 5.211 1 98.94 48 VAL B O 1
ATOM 2688 N N . VAL B 1 49 ? 3.127 18.297 3.262 1 98.94 49 VAL B N 1
ATOM 2689 C CA . VAL B 1 49 ? 2.943 16.844 3.295 1 98.94 49 VAL B CA 1
ATOM 2690 C C . VAL B 1 49 ? 3.984 16.203 4.219 1 98.94 49 VAL B C 1
ATOM 2692 O O . VAL B 1 49 ? 5.188 16.344 3.99 1 98.94 49 VAL B O 1
ATOM 2695 N N . GLU B 1 50 ? 3.459 15.547 5.234 1 98.94 50 GLU B N 1
ATOM 2696 C CA . GLU B 1 50 ? 4.324 14.867 6.199 1 98.94 50 GLU B CA 1
ATOM 2697 C C . GLU B 1 50 ? 4.453 13.383 5.871 1 98.94 50 GLU B C 1
ATOM 2699 O O . GLU B 1 50 ? 5.543 12.812 5.977 1 98.94 50 GLU B O 1
ATOM 2704 N N . VAL B 1 51 ? 3.377 12.828 5.512 1 98.88 51 VAL B N 1
ATOM 2705 C CA . VAL B 1 51 ? 3.281 11.391 5.305 1 98.88 51 VAL B CA 1
ATOM 2706 C C . VAL B 1 51 ? 2.615 11.102 3.963 1 98.88 51 VAL B C 1
ATOM 2708 O O . VAL B 1 51 ? 1.423 11.367 3.785 1 98.88 51 VAL B O 1
ATOM 2711 N N . PRO B 1 52 ? 3.342 10.555 2.986 1 98.75 52 PRO B N 1
ATOM 2712 C CA . PRO B 1 52 ? 2.705 10.156 1.728 1 98.75 52 PRO B CA 1
ATOM 2713 C C . PRO B 1 52 ? 1.711 9.016 1.905 1 98.75 52 PRO B C 1
ATOM 2715 O O . PRO B 1 52 ? 1.905 8.148 2.766 1 98.75 52 PRO B O 1
ATOM 2718 N N . ARG B 1 53 ? 0.68 8.992 1.08 1 98.69 53 ARG B N 1
ATOM 2719 C CA . ARG B 1 53 ? -0.288 7.906 1.091 1 98.69 53 ARG B CA 1
ATOM 2720 C C . ARG B 1 53 ? 0.41 6.551 0.985 1 98.69 53 ARG B C 1
ATOM 2722 O O . ARG B 1 53 ? 1.398 6.414 0.262 1 98.69 53 ARG B O 1
ATOM 2729 N N . TRP B 1 54 ? -0.099 5.543 1.758 1 98.31 54 TRP B N 1
ATOM 2730 C CA . TRP B 1 54 ? 0.3 4.141 1.744 1 98.31 54 TRP B CA 1
ATOM 2731 C C . TRP B 1 54 ? 1.683 3.959 2.363 1 98.31 54 TRP B C 1
ATOM 2733 O O . TRP B 1 54 ? 2.385 2.992 2.057 1 98.31 54 TRP B O 1
ATOM 2743 N N . THR B 1 55 ? 2.162 4.883 3.18 1 98.25 55 THR B N 1
ATOM 2744 C CA . THR B 1 55 ? 3.371 4.711 3.977 1 98.25 55 THR B CA 1
ATOM 2745 C C . THR B 1 55 ? 3.037 4.664 5.465 1 98.25 55 THR B C 1
ATOM 2747 O O . THR B 1 55 ? 1.942 5.055 5.871 1 98.25 55 THR B O 1
ATOM 2750 N N . ASN B 1 56 ? 3.982 4.203 6.273 1 98.5 56 ASN B N 1
ATOM 2751 C CA . ASN B 1 56 ? 3.662 3.881 7.656 1 98.5 56 ASN B CA 1
ATOM 2752 C C . ASN B 1 56 ? 4.406 4.789 8.633 1 98.5 56 ASN B C 1
ATOM 2754 O O . ASN B 1 56 ? 4.031 4.887 9.805 1 98.5 56 ASN B O 1
ATOM 2758 N N . ALA B 1 57 ? 5.516 5.387 8.203 1 98.62 57 ALA B N 1
ATOM 2759 C CA . ALA B 1 57 ? 6.336 6.176 9.117 1 98.62 57 ALA B CA 1
ATOM 2760 C C . ALA B 1 57 ? 5.566 7.391 9.633 1 98.62 57 ALA B C 1
ATOM 2762 O O . ALA B 1 57 ? 5.055 8.188 8.844 1 98.62 57 ALA B O 1
ATOM 2763 N N . LYS B 1 58 ? 5.473 7.559 10.938 1 98.44 58 LYS B N 1
ATOM 2764 C CA . LYS B 1 58 ? 4.766 8.688 11.539 1 98.44 58 LYS B CA 1
ATOM 2765 C C . LYS B 1 58 ? 5.621 9.953 11.5 1 98.44 58 LYS B C 1
ATOM 2767 O O . LYS B 1 58 ? 6.141 10.383 12.531 1 98.44 58 LYS B O 1
ATOM 2772 N N . MET B 1 59 ? 5.684 10.508 10.344 1 98.75 59 MET B N 1
ATOM 2773 C CA . MET B 1 59 ? 6.441 11.734 10.109 1 98.75 59 MET B CA 1
ATOM 2774 C C . MET B 1 59 ? 5.605 12.969 10.445 1 98.75 59 MET B C 1
ATOM 2776 O O . MET B 1 59 ? 4.414 13.016 10.133 1 98.75 59 MET B O 1
ATOM 2780 N N . GLU B 1 60 ? 6.234 13.898 11.086 1 98.62 60 GLU B N 1
ATOM 2781 C CA . GLU B 1 60 ? 5.5 15.102 11.484 1 98.62 60 GLU B CA 1
ATOM 2782 C C . GLU B 1 60 ? 6.422 16.312 11.555 1 98.62 60 GLU B C 1
ATOM 2784 O O . GLU B 1 60 ? 7.637 16.172 11.703 1 98.62 60 GLU B O 1
ATOM 2789 N N . ILE B 1 61 ? 5.84 17.469 11.422 1 98.81 61 ILE B N 1
ATOM 2790 C CA . ILE B 1 61 ? 6.555 18.703 11.727 1 98.81 61 ILE B CA 1
ATOM 2791 C C . ILE B 1 61 ? 6.996 18.688 13.188 1 98.81 61 ILE B C 1
ATOM 2793 O O . ILE B 1 61 ? 6.172 18.531 14.086 1 98.81 61 ILE B O 1
ATOM 2797 N N . ALA B 1 62 ? 8.281 18.844 13.406 1 98.5 62 ALA B N 1
ATOM 2798 C CA . ALA B 1 62 ? 8.836 18.891 14.758 1 98.5 62 ALA B CA 1
ATOM 2799 C C . ALA B 1 62 ? 8.609 20.25 15.398 1 98.5 62 ALA B C 1
ATOM 2801 O O . ALA B 1 62 ? 9.508 21.094 15.414 1 98.5 62 ALA B O 1
ATOM 2802 N N . THR B 1 63 ? 7.523 20.422 16.031 1 98.56 63 THR B N 1
ATOM 2803 C CA . THR B 1 63 ? 7.043 21.734 16.469 1 98.56 63 THR B CA 1
ATOM 2804 C C . THR B 1 63 ? 7.941 22.297 17.562 1 98.56 63 THR B C 1
ATOM 2806 O O . THR B 1 63 ? 7.926 23.5 17.812 1 98.56 63 THR B O 1
ATOM 2809 N N . LYS B 1 64 ? 8.781 21.484 18.188 1 98 64 LYS B N 1
ATOM 2810 C CA . LYS B 1 64 ? 9.602 21.938 19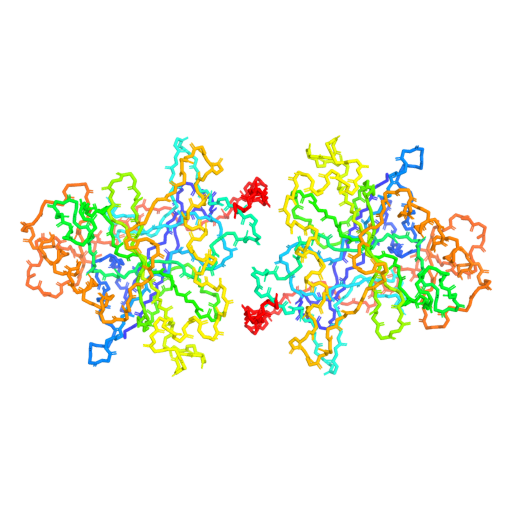.312 1 98 64 LYS B CA 1
ATOM 2811 C C . LYS B 1 64 ? 11.039 22.188 18.875 1 98 64 LYS B C 1
ATOM 2813 O O . LYS B 1 64 ? 11.852 22.703 19.641 1 98 64 LYS B O 1
ATOM 2818 N N . ASP B 1 65 ? 11.375 21.812 17.688 1 97.75 65 ASP B N 1
ATOM 2819 C CA . ASP B 1 65 ? 12.742 21.922 17.188 1 97.75 65 ASP B CA 1
ATOM 2820 C C . ASP B 1 65 ? 12.938 23.25 16.453 1 97.75 65 ASP B C 1
ATOM 2822 O O . ASP B 1 65 ? 12 23.797 15.867 1 97.75 65 ASP B O 1
ATOM 2826 N N . PRO B 1 66 ? 14.18 23.75 16.469 1 96.5 66 PRO B N 1
ATOM 2827 C CA . PRO B 1 66 ? 14.453 24.953 15.664 1 96.5 66 PRO B CA 1
ATOM 2828 C C . PRO B 1 66 ? 14.188 24.734 14.18 1 96.5 66 PRO B C 1
ATOM 2830 O O . PRO B 1 66 ? 14.555 23.688 13.633 1 96.5 66 PRO B O 1
ATOM 2833 N N . LEU B 1 67 ? 13.531 25.672 13.578 1 97.62 67 LEU B N 1
ATOM 2834 C CA . LEU B 1 67 ? 13.172 25.688 12.164 1 97.62 67 LEU B CA 1
ATOM 2835 C C . LEU B 1 67 ? 12.094 24.641 11.867 1 97.62 67 LEU B C 1
ATOM 2837 O O . LEU B 1 67 ? 11.625 24.531 10.727 1 97.62 67 LEU B O 1
ATOM 2841 N N . ASN B 1 68 ? 11.734 23.812 12.812 1 98.69 68 ASN B N 1
ATOM 2842 C CA . ASN B 1 68 ? 10.609 22.875 12.773 1 98.69 68 ASN B CA 1
ATOM 2843 C C . ASN B 1 68 ? 10.719 21.922 11.586 1 98.69 68 ASN B C 1
ATOM 2845 O O . ASN B 1 68 ? 9.773 21.781 10.812 1 98.69 68 ASN B O 1
ATOM 2849 N N . PRO B 1 69 ? 11.82 21.172 11.398 1 98.81 69 PRO B N 1
ATOM 2850 C CA . PRO B 1 69 ? 11.898 20.203 10.312 1 98.81 69 PRO B CA 1
ATOM 2851 C C . PRO B 1 69 ? 10.867 19.078 10.445 1 98.81 69 PRO B C 1
ATOM 2853 O O . PRO B 1 69 ? 10.195 18.969 11.477 1 98.81 69 PRO B O 1
ATOM 2856 N N . ILE B 1 70 ? 10.633 18.344 9.367 1 98.88 70 ILE B N 1
ATOM 2857 C CA . ILE B 1 70 ? 9.883 17.094 9.508 1 98.88 70 ILE B CA 1
ATOM 2858 C C . ILE B 1 70 ? 10.781 16.016 10.125 1 98.88 70 ILE B C 1
ATOM 2860 O O . ILE B 1 70 ? 11.945 15.867 9.727 1 98.88 70 ILE B O 1
ATOM 2864 N N . LYS B 1 71 ? 10.312 15.359 11.039 1 98.69 71 LYS B N 1
ATOM 2865 C CA . LYS B 1 71 ? 11 14.219 11.641 1 98.69 71 LYS B CA 1
ATOM 2866 C C . LYS B 1 71 ? 10.023 13.094 11.977 1 98.69 71 LYS B C 1
ATOM 2868 O O . LYS B 1 71 ? 8.805 13.297 11.961 1 98.69 71 LYS B O 1
ATOM 2873 N N . GLN B 1 72 ? 10.547 11.969 12.281 1 98.62 72 GLN B N 1
ATOM 2874 C CA . GLN B 1 72 ? 9.68 10.852 12.656 1 98.62 72 GLN B CA 1
ATOM 2875 C C . GLN B 1 72 ? 9.438 10.828 14.164 1 98.62 72 GLN B C 1
ATOM 2877 O O . GLN B 1 72 ? 10.367 11.031 14.953 1 98.62 72 GLN B O 1
ATOM 2882 N N . ASP B 1 73 ? 8.227 10.547 14.539 1 97.75 73 ASP B N 1
ATOM 2883 C CA . ASP B 1 73 ? 7.863 10.391 15.945 1 97.75 73 ASP B CA 1
ATOM 2884 C C . ASP B 1 73 ? 8.625 9.234 16.578 1 97.75 73 ASP B C 1
ATOM 2886 O O . ASP B 1 73 ? 8.945 8.25 15.906 1 97.75 73 ASP B O 1
ATOM 2890 N N . VAL B 1 74 ? 8.953 9.445 17.875 1 97.31 74 VAL B N 1
ATOM 2891 C CA . VAL B 1 74 ? 9.727 8.461 18.625 1 97.31 74 VAL B CA 1
ATOM 2892 C C . VAL B 1 74 ? 9.023 8.141 19.938 1 97.31 74 VAL B C 1
ATOM 2894 O O . VAL B 1 74 ? 8.5 9.031 20.609 1 97.31 74 VAL B O 1
ATOM 2897 N N . LYS B 1 75 ? 8.969 6.91 20.25 1 93.31 75 LYS B N 1
ATOM 2898 C CA . LYS B 1 75 ? 8.477 6.441 21.547 1 93.31 75 LYS B CA 1
ATOM 2899 C C . LYS B 1 75 ? 9.453 5.457 22.188 1 93.31 75 LYS B C 1
ATOM 2901 O O . LYS B 1 75 ? 9.781 4.426 21.594 1 93.31 75 LYS B O 1
ATOM 2906 N N . LYS B 1 76 ? 9.969 5.754 23.344 1 92.75 76 LYS B N 1
ATOM 2907 C CA . LYS B 1 76 ? 10.922 4.938 24.094 1 92.75 76 LYS B CA 1
ATOM 2908 C C . LYS B 1 76 ? 12.141 4.594 23.234 1 92.75 76 LYS B C 1
ATOM 2910 O O . LYS B 1 76 ? 12.555 3.436 23.172 1 92.75 76 LYS B O 1
ATOM 2915 N N . GLY B 1 77 ? 12.5 5.59 22.469 1 95.12 77 GLY B N 1
ATOM 2916 C CA . GLY B 1 77 ? 13.734 5.469 21.719 1 95.12 77 GLY B CA 1
ATOM 2917 C C . GLY B 1 77 ? 13.547 4.809 20.359 1 95.12 77 GLY B C 1
ATOM 2918 O O . GLY B 1 77 ? 14.492 4.699 19.578 1 95.12 77 GLY B O 1
ATOM 2919 N N . ASN B 1 78 ? 12.359 4.434 20.047 1 96.06 78 ASN B N 1
ATOM 2920 C CA . ASN B 1 78 ? 12.102 3.756 18.781 1 96.06 78 ASN B CA 1
ATOM 2921 C C . ASN B 1 78 ? 11.266 4.621 17.844 1 96.06 78 ASN B C 1
ATOM 2923 O O . ASN B 1 78 ? 10.336 5.301 18.281 1 96.06 78 ASN B O 1
ATOM 2927 N N . LEU B 1 79 ? 11.664 4.547 16.562 1 98.06 79 LEU B N 1
ATOM 2928 C CA . LEU B 1 79 ? 10.852 5.203 15.539 1 98.06 79 LEU B CA 1
ATOM 2929 C C . LEU B 1 79 ? 9.453 4.594 15.484 1 98.06 79 LEU B C 1
ATOM 2931 O O . LEU B 1 79 ? 9.289 3.377 15.594 1 98.06 79 LEU B O 1
ATOM 2935 N N . ARG B 1 80 ? 8.461 5.434 15.312 1 98 80 ARG B N 1
ATOM 2936 C CA . ARG B 1 80 ? 7.082 4.953 15.32 1 98 80 ARG B CA 1
ATOM 2937 C C . ARG B 1 80 ? 6.551 4.793 13.898 1 98 80 ARG B C 1
ATOM 2939 O O . ARG B 1 80 ? 6.766 5.66 13.047 1 98 80 ARG B O 1
ATOM 2946 N N . TYR B 1 81 ? 5.906 3.652 13.688 1 98.06 81 TYR B N 1
ATOM 2947 C CA . TYR B 1 81 ? 5.172 3.336 12.469 1 98.06 81 TYR B CA 1
ATOM 2948 C C . TYR B 1 81 ? 3.699 3.072 12.766 1 98.06 81 TYR B C 1
ATOM 2950 O O . TYR B 1 81 ? 3.373 2.385 13.742 1 98.06 81 TYR B O 1
ATOM 2958 N N . VAL B 1 82 ? 2.871 3.715 11.961 1 97.94 82 VAL B N 1
ATOM 2959 C CA . VAL B 1 82 ? 1.462 3.375 12.133 1 97.94 82 VAL B CA 1
ATOM 2960 C C . VAL B 1 82 ? 1.227 1.924 11.719 1 97.94 82 VAL B C 1
ATOM 2962 O O . VAL B 1 82 ? 1.856 1.43 10.781 1 97.94 82 VAL B O 1
ATOM 2965 N N . ALA B 1 83 ? 0.321 1.302 12.414 1 96.94 83 ALA B N 1
ATOM 2966 C CA . ALA B 1 83 ? -0.035 -0.076 12.086 1 96.94 83 ALA B CA 1
ATOM 2967 C C . ALA B 1 83 ? -0.949 -0.13 10.867 1 96.94 83 ALA B C 1
ATOM 2969 O O . ALA B 1 83 ? -1.688 0.82 10.594 1 96.94 83 ALA B O 1
ATOM 2970 N N . ASN B 1 84 ? -0.859 -1.258 10.086 1 98 84 ASN B N 1
ATOM 2971 C CA . ASN B 1 84 ? -1.836 -1.551 9.047 1 98 84 ASN B CA 1
ATOM 2972 C C . ASN B 1 84 ? -3.086 -2.211 9.617 1 98 84 ASN B C 1
ATOM 2974 O O . ASN B 1 84 ? -3.055 -3.383 10 1 98 84 ASN B O 1
ATOM 2978 N N . VAL B 1 85 ? -4.09 -1.46 9.711 1 97.31 85 VAL B N 1
ATOM 2979 C CA . VAL B 1 85 ? -5.363 -2.057 10.102 1 97.31 85 VAL B CA 1
ATOM 2980 C C . VAL B 1 85 ? -6.117 -2.52 8.859 1 97.31 85 VAL B C 1
ATOM 2982 O O . VAL B 1 85 ? -6.492 -1.703 8.016 1 97.31 85 VAL B O 1
ATOM 2985 N N . PHE B 1 86 ? -6.367 -3.775 8.781 1 97.31 86 PHE B N 1
ATOM 2986 C CA . PHE B 1 86 ? -6.965 -4.34 7.574 1 97.31 86 PHE B CA 1
ATOM 2987 C C . PHE B 1 86 ? -8.281 -3.639 7.242 1 97.31 86 PHE B C 1
ATOM 2989 O O . PHE B 1 86 ? -9.117 -3.426 8.125 1 97.31 86 PHE B O 1
ATOM 2996 N N . PRO B 1 87 ? -8.391 -3.211 5.953 1 97.12 87 PRO B N 1
ATOM 2997 C CA . PRO B 1 87 ? -7.668 -3.602 4.742 1 97.12 87 PRO B CA 1
ATOM 2998 C C . PRO B 1 87 ? -6.656 -2.551 4.289 1 97.12 87 PRO B C 1
ATOM 3000 O O . PRO B 1 87 ? -6.152 -2.617 3.166 1 97.12 87 PRO B O 1
ATOM 3003 N N . HIS B 1 88 ? -6.371 -1.651 5.168 1 97.19 88 HIS B N 1
ATOM 3004 C CA . HIS B 1 88 ? -5.605 -0.483 4.754 1 97.19 88 HIS B CA 1
ATOM 3005 C C . HIS B 1 88 ? -4.105 -0.735 4.879 1 97.19 88 HIS B C 1
ATOM 3007 O O . HIS B 1 88 ? -3.668 -1.482 5.758 1 97.19 88 HIS B O 1
ATOM 3013 N N . LYS B 1 89 ? -3.332 -0.154 3.998 1 97.5 89 LYS B N 1
ATOM 3014 C CA . LYS B 1 89 ? -1.881 -0.046 4.133 1 97.5 89 LYS B CA 1
ATOM 3015 C C . LYS B 1 89 ? -1.472 1.36 4.559 1 97.5 89 LYS B C 1
ATOM 3017 O O . LYS B 1 89 ? -1.626 2.316 3.793 1 97.5 89 LYS B O 1
ATOM 3022 N N . GLY B 1 90 ? -0.9 1.448 5.742 1 97.88 90 GLY B N 1
ATOM 3023 C CA . GLY B 1 90 ? -0.454 2.754 6.203 1 97.88 90 GLY B CA 1
ATOM 3024 C C . GLY B 1 90 ? -1.547 3.805 6.164 1 97.88 90 GLY B C 1
ATOM 3025 O O . GLY B 1 90 ? -2.699 3.521 6.496 1 97.88 90 GLY B O 1
ATOM 3026 N N . TYR B 1 91 ? -1.133 5.031 5.891 1 98.69 91 TYR B N 1
ATOM 3027 C CA . TYR B 1 91 ? -2.066 6.141 5.734 1 98.69 91 TYR B CA 1
ATOM 3028 C C . TYR B 1 91 ? -2.801 6.051 4.402 1 98.69 91 TYR B C 1
ATOM 3030 O O . TYR B 1 91 ? -2.197 5.734 3.371 1 98.69 91 TYR B O 1
ATOM 3038 N N . ILE B 1 92 ? -4.047 6.367 4.375 1 98.5 92 ILE B N 1
ATOM 3039 C CA . ILE B 1 92 ? -4.805 6.16 3.146 1 98.5 92 ILE B CA 1
ATOM 3040 C C . ILE B 1 92 ? -5.035 7.5 2.449 1 98.5 92 ILE B C 1
ATOM 3042 O O . ILE B 1 92 ? -5.82 7.586 1.503 1 98.5 92 ILE B O 1
ATOM 3046 N N . TRP B 1 93 ? -4.348 8.578 2.891 1 98.62 93 TRP B N 1
ATOM 3047 C CA . TRP B 1 93 ? -4.273 9.922 2.32 1 98.62 93 TRP B CA 1
ATOM 3048 C C . TRP B 1 93 ? -2.834 10.422 2.287 1 98.62 93 TRP B C 1
ATOM 3050 O O . TRP B 1 93 ? -1.957 9.852 2.941 1 98.62 93 TRP B O 1
ATOM 3060 N N . ASN B 1 94 ? -2.598 11.414 1.415 1 98.88 94 ASN B N 1
ATOM 3061 C CA . ASN B 1 94 ? -1.464 12.25 1.795 1 98.88 94 ASN B CA 1
ATOM 3062 C C . ASN B 1 94 ? -1.762 13.062 3.053 1 98.88 94 ASN B C 1
ATOM 3064 O O . ASN B 1 94 ? -2.729 13.82 3.088 1 98.88 94 ASN B O 1
ATOM 3068 N N . TYR B 1 95 ? -0.981 12.828 4.035 1 98.94 95 TYR B N 1
ATOM 3069 C CA . TYR B 1 95 ? -1.268 13.398 5.344 1 98.94 95 TYR B CA 1
ATOM 3070 C C . TYR B 1 95 ? -0.274 14.5 5.691 1 98.94 95 TYR B C 1
ATOM 3072 O O . TYR B 1 95 ? 0.909 14.406 5.355 1 98.94 95 TYR B O 1
ATOM 3080 N N . GLY B 1 96 ? -0.755 15.555 6.309 1 98.88 96 GLY B N 1
ATOM 3081 C CA . GLY B 1 96 ? 0.117 16.641 6.703 1 98.88 96 GLY B CA 1
ATOM 3082 C C . GLY B 1 96 ? -0.606 17.734 7.469 1 98.88 96 GLY B C 1
ATOM 3083 O O . GLY B 1 96 ? -1.47 17.453 8.297 1 98.88 96 GLY B O 1
ATOM 3084 N N . ALA B 1 97 ? -0.147 18.969 7.258 1 98.94 97 ALA B N 1
ATOM 3085 C CA . ALA B 1 97 ? -0.673 20.062 8.07 1 98.94 97 ALA B CA 1
ATOM 3086 C C . ALA B 1 97 ? -0.79 21.344 7.262 1 98.94 97 ALA B C 1
ATOM 3088 O O . ALA B 1 97 ? -0.115 21.5 6.238 1 98.94 97 ALA B O 1
ATOM 3089 N N . ILE B 1 98 ? -1.664 22.203 7.695 1 98.94 98 ILE B N 1
ATOM 3090 C CA . ILE B 1 98 ? -1.722 23.562 7.176 1 98.94 98 ILE B CA 1
ATOM 3091 C C . ILE B 1 98 ? -0.776 24.453 7.973 1 98.94 98 ILE B C 1
ATOM 3093 O O . ILE B 1 98 ? -0.908 24.578 9.195 1 98.94 98 ILE B O 1
ATOM 3097 N N . PRO B 1 99 ? 0.164 25.062 7.285 1 98.56 99 PRO B N 1
ATOM 3098 C CA . PRO B 1 99 ? 1.062 25.984 8 1 98.56 99 PRO B CA 1
ATOM 3099 C C . PRO B 1 99 ? 0.326 27.172 8.625 1 98.56 99 PRO B C 1
ATOM 3101 O O . PRO B 1 99 ? -0.81 27.469 8.242 1 98.56 99 PRO B O 1
ATOM 3104 N N . GLN B 1 100 ? 0.987 27.766 9.648 1 98 100 GLN B N 1
ATOM 3105 C CA . GLN B 1 100 ? 0.488 28.953 10.32 1 98 100 GLN B CA 1
ATOM 3106 C C . GLN B 1 100 ? -0.903 28.719 10.906 1 98 100 GLN B C 1
ATOM 3108 O O . GLN B 1 100 ? -1.787 29.578 10.781 1 98 100 GLN B O 1
ATOM 3113 N N . THR B 1 101 ? -1.129 27.578 11.398 1 98.81 101 THR B N 1
ATOM 3114 C CA . THR B 1 101 ? -2.268 27.219 12.242 1 98.81 101 THR B CA 1
ATOM 3115 C C . THR B 1 101 ? -1.798 26.562 13.539 1 98.81 101 THR B C 1
ATOM 3117 O O . THR B 1 101 ? -0.66 26.094 13.625 1 98.81 101 THR B O 1
ATOM 3120 N N . TRP B 1 102 ? -2.602 26.656 14.516 1 98.69 102 TRP B N 1
ATOM 3121 C CA . TRP B 1 102 ? -2.25 26.094 15.812 1 98.69 102 TRP B CA 1
ATOM 3122 C C . TRP B 1 102 ? -3.502 25.766 16.625 1 98.69 102 TRP B C 1
ATOM 3124 O O . TRP B 1 102 ? -4.371 26.609 16.812 1 98.69 102 TRP B O 1
ATOM 3134 N N . GLU B 1 103 ? -3.592 24.484 16.984 1 98.06 103 GLU B N 1
ATOM 3135 C CA . GLU B 1 103 ? -4.664 24.094 17.891 1 98.06 103 GLU B CA 1
ATOM 3136 C C . GLU B 1 103 ? -4.277 24.359 19.344 1 98.06 103 GLU B C 1
ATOM 3138 O O . GLU B 1 103 ? -3.648 23.516 19.984 1 98.06 103 GLU B O 1
ATOM 3143 N N . ASP B 1 104 ? -4.719 25.438 19.844 1 97.31 104 ASP B N 1
ATOM 3144 C CA . ASP B 1 104 ? -4.316 26.016 21.125 1 97.31 104 ASP B CA 1
ATOM 3145 C C . ASP B 1 104 ? -4.816 25.172 22.297 1 97.31 104 ASP B C 1
ATOM 3147 O O . ASP B 1 104 ? -6.023 25.047 22.5 1 97.31 104 ASP B O 1
ATOM 3151 N N . PRO B 1 105 ? -3.861 24.594 23.078 1 96.19 105 PRO B N 1
ATOM 3152 C CA . PRO B 1 105 ? -4.281 23.797 24.234 1 96.19 105 PRO B CA 1
ATOM 3153 C C . PRO B 1 105 ? -4.953 24.641 25.328 1 96.19 105 PRO B C 1
ATOM 3155 O O . PRO B 1 105 ? -5.547 24.078 26.25 1 96.19 105 PRO B O 1
ATOM 3158 N N . GLY B 1 106 ? -4.891 25.891 25.234 1 95 106 GLY B N 1
ATOM 3159 C CA . GLY B 1 106 ? -5.539 26.766 26.188 1 95 106 GLY B CA 1
ATOM 3160 C C . GLY B 1 106 ? -6.941 27.172 25.766 1 95 106 GLY B C 1
ATOM 3161 O O . GLY B 1 106 ? -7.66 27.812 26.531 1 95 106 GLY B O 1
ATOM 3162 N N . HIS B 1 107 ? -7.32 26.828 24.641 1 94.88 107 HIS B N 1
ATOM 3163 C CA . HIS B 1 107 ? -8.633 27.203 24.109 1 94.88 107 HIS B CA 1
ATOM 3164 C C . HIS B 1 107 ? -9.562 25.984 24.078 1 94.88 107 HIS B C 1
ATOM 3166 O O . HIS B 1 107 ? -9.273 24.984 23.422 1 94.88 107 HIS B O 1
ATOM 3172 N N . LYS B 1 108 ? -10.656 26.141 24.75 1 95.62 108 LYS B N 1
ATOM 3173 C CA . LYS B 1 108 ? -11.688 25.109 24.703 1 95.62 108 LYS B CA 1
ATOM 3174 C C . LYS B 1 108 ? -12.664 25.359 23.562 1 95.62 108 LYS B C 1
ATOM 3176 O O . LYS B 1 108 ? -13.328 26.406 23.516 1 95.62 108 LYS B O 1
ATOM 3181 N N . ASP B 1 109 ? -12.766 24.438 22.672 1 94.25 109 ASP B N 1
ATOM 3182 C CA . ASP B 1 109 ? -13.664 24.562 21.531 1 94.25 109 ASP B CA 1
ATOM 3183 C C . ASP B 1 109 ? -15.117 24.375 21.953 1 94.25 109 ASP B C 1
ATOM 3185 O O . ASP B 1 109 ? -15.445 23.422 22.656 1 94.25 109 ASP B O 1
ATOM 3189 N N . ASN B 1 110 ? -15.977 25.203 21.469 1 92.31 110 ASN B N 1
ATOM 3190 C CA . ASN B 1 110 ? -17.375 25.172 21.891 1 92.31 110 ASN B CA 1
ATOM 3191 C C . ASN B 1 110 ? -18.109 23.969 21.297 1 92.31 110 ASN B C 1
ATOM 3193 O O . ASN B 1 110 ? -19.047 23.453 21.891 1 92.31 110 ASN B O 1
ATOM 3197 N N . ASP B 1 111 ? -17.703 23.562 20.203 1 92.38 111 ASP B N 1
ATOM 3198 C CA . ASP B 1 111 ? -18.406 22.484 19.516 1 92.38 111 ASP B CA 1
ATOM 3199 C C . ASP B 1 111 ? -17.984 21.125 20.094 1 92.38 111 ASP B C 1
ATOM 3201 O O . ASP B 1 111 ? -18.812 20.219 20.234 1 92.38 111 ASP B O 1
ATOM 3205 N N . THR B 1 112 ? -16.719 20.984 20.422 1 93.81 112 THR B N 1
ATOM 3206 C CA . THR B 1 112 ? -16.203 19.688 20.844 1 93.81 112 THR B CA 1
ATOM 3207 C C . THR B 1 112 ? -16.125 19.609 22.359 1 93.81 112 THR B C 1
ATOM 3209 O O . THR B 1 112 ? -16.062 18.516 22.922 1 93.81 112 THR B O 1
ATOM 3212 N N . GLY B 1 113 ? -16.031 20.719 23.031 1 94 113 GLY B N 1
ATOM 3213 C CA . GLY B 1 113 ? -15.875 20.766 24.469 1 94 113 GLY B CA 1
ATOM 3214 C C . GLY B 1 113 ? -14.477 20.391 24.938 1 94 113 GLY B C 1
ATOM 3215 O O . GLY B 1 113 ? -14.266 20.125 26.125 1 94 113 GLY B O 1
ATOM 3216 N N . CYS B 1 114 ? -13.508 20.375 24.062 1 96.06 114 CYS B N 1
ATOM 3217 C CA . CYS B 1 114 ? -12.133 19.984 24.375 1 96.06 114 CYS B CA 1
ATOM 3218 C C . CYS B 1 114 ? -11.148 21.047 23.891 1 96.06 114 CYS B C 1
ATOM 3220 O O . CYS B 1 114 ? -11.469 21.859 23.031 1 96.06 114 CYS B O 1
ATOM 3222 N N . CYS B 1 115 ? -9.969 21.047 24.469 1 96.56 115 CYS B N 1
ATOM 3223 C CA . CYS B 1 115 ? -8.914 21.969 24.078 1 96.56 115 CYS B CA 1
ATOM 3224 C C . CYS B 1 115 ? -8.125 21.438 22.891 1 96.56 115 CYS B C 1
ATOM 3226 O O . CYS B 1 115 ? -8.211 20.25 22.562 1 96.56 115 CYS B O 1
ATOM 3228 N N . GLY B 1 116 ? -7.41 22.328 22.266 1 96.5 116 GLY B N 1
ATOM 3229 C CA . GLY B 1 116 ? -6.609 21.938 21.125 1 96.5 116 GLY B CA 1
ATOM 3230 C C . GLY B 1 116 ? -5.469 21 21.484 1 96.5 116 GLY B C 1
ATOM 3231 O O . GLY B 1 116 ? -5.082 20.906 22.656 1 96.5 116 GLY B O 1
ATOM 3232 N N . ASP B 1 117 ? -4.852 20.344 20.5 1 95.69 117 ASP B N 1
ATOM 3233 C CA . ASP B 1 117 ? -3.873 19.297 20.766 1 95.69 117 ASP B CA 1
ATOM 3234 C C . ASP B 1 117 ? -2.447 19.828 20.625 1 95.69 117 ASP B C 1
ATOM 3236 O O . ASP B 1 117 ? -1.505 19.047 20.469 1 95.69 117 ASP B O 1
ATOM 3240 N N . ASN B 1 118 ? -2.27 21.188 20.469 1 97.19 118 ASN B N 1
ATOM 3241 C CA . ASN B 1 118 ? -0.97 21.844 20.516 1 97.19 118 ASN B CA 1
ATOM 3242 C C . ASN B 1 118 ? -0.176 21.609 19.234 1 97.19 118 ASN B C 1
ATOM 3244 O O . ASN B 1 118 ? 1.054 21.672 19.234 1 97.19 118 ASN B O 1
ATOM 3248 N N . ASP B 1 119 ? -0.778 21.234 18.125 1 97.75 119 ASP B N 1
ATOM 3249 C CA . ASP B 1 119 ? -0.169 21.031 16.812 1 97.75 119 ASP B CA 1
ATOM 3250 C C . ASP B 1 119 ? -0.861 21.875 15.742 1 97.75 119 ASP B C 1
ATOM 3252 O O . ASP B 1 119 ? -1.949 22.406 15.977 1 97.75 119 ASP B O 1
ATOM 3256 N N . PRO B 1 120 ? -0.157 22.125 14.555 1 98.62 120 PRO B N 1
ATOM 3257 C CA . PRO B 1 120 ? -0.913 22.672 13.422 1 98.62 120 PRO B CA 1
ATOM 3258 C C . PRO B 1 120 ? -2.057 21.766 12.984 1 98.62 120 PRO B C 1
ATOM 3260 O O . PRO B 1 120 ? -2.031 20.562 13.258 1 98.62 120 PRO B O 1
ATOM 3263 N N . ILE B 1 121 ? -3.049 22.344 12.383 1 98.62 121 ILE B N 1
ATOM 3264 C CA . ILE B 1 121 ? -4.227 21.578 11.992 1 98.62 121 ILE B CA 1
ATOM 3265 C C . ILE B 1 121 ? -3.84 20.531 10.945 1 98.62 121 ILE B C 1
ATOM 3267 O O . ILE B 1 121 ? -3.072 20.828 10.023 1 98.62 121 ILE B O 1
ATOM 3271 N N . ASP B 1 122 ? -4.336 19.312 11.086 1 98.75 122 ASP B N 1
ATOM 3272 C CA . ASP B 1 122 ? -4 18.203 10.195 1 98.75 122 ASP B CA 1
ATOM 3273 C C . ASP B 1 122 ? -4.871 18.234 8.938 1 98.75 122 ASP B C 1
ATOM 3275 O O . ASP B 1 122 ? -6.012 18.688 8.977 1 98.75 122 ASP B O 1
ATOM 3279 N N . VAL B 1 123 ? -4.277 17.703 7.883 1 98.94 123 VAL B N 1
ATOM 3280 C CA . VAL B 1 123 ? -4.984 17.625 6.613 1 98.94 123 VAL B CA 1
ATOM 3281 C C . VAL B 1 123 ? -4.852 16.219 6.027 1 98.94 123 VAL B C 1
ATOM 3283 O O . VAL B 1 123 ? -3.768 15.633 6.059 1 98.94 123 VAL B O 1
ATOM 3286 N N . CYS B 1 124 ? -5.918 15.68 5.582 1 98.94 124 CYS B N 1
ATOM 3287 C CA . CYS B 1 124 ? -5.98 14.516 4.711 1 98.94 124 CYS B CA 1
ATOM 3288 C C . CYS B 1 124 ? -6.242 14.922 3.268 1 98.94 124 CYS B C 1
ATOM 3290 O O . CYS B 1 124 ? -7.363 15.297 2.92 1 98.94 124 CYS B O 1
ATOM 3292 N N . GLU B 1 125 ? -5.238 14.93 2.449 1 98.94 125 GLU B N 1
ATOM 3293 C CA . GLU B 1 125 ? -5.418 15.219 1.03 1 98.94 125 GLU B CA 1
ATOM 3294 C C . GLU B 1 125 ? -5.789 13.961 0.25 1 98.94 125 GLU B C 1
ATOM 3296 O O . GLU B 1 125 ? -5.078 12.961 0.305 1 98.94 125 GLU B O 1
ATOM 3301 N N . ILE B 1 126 ? -6.883 13.984 -0.518 1 98.88 126 ILE B N 1
ATOM 3302 C CA . ILE B 1 126 ? -7.531 12.75 -0.941 1 98.88 126 ILE B CA 1
ATOM 3303 C C . ILE B 1 126 ? -7.426 12.609 -2.457 1 98.88 126 ILE B C 1
ATOM 3305 O O . ILE B 1 126 ? -8.148 11.812 -3.062 1 98.88 126 ILE B O 1
ATOM 3309 N N . GLY B 1 127 ? -6.582 13.344 -3.158 1 98.19 127 GLY B N 1
ATOM 3310 C CA . GLY B 1 127 ? -6.398 13.25 -4.598 1 98.19 127 GLY B CA 1
ATOM 3311 C C . GLY B 1 127 ? -5.711 11.977 -5.031 1 98.19 127 GLY B C 1
ATOM 3312 O O . GLY B 1 127 ? -5.465 11.086 -4.211 1 98.19 127 GLY B O 1
ATOM 3313 N N . ASN B 1 128 ? -5.398 11.891 -6.305 1 97 128 ASN B N 1
ATOM 3314 C CA . ASN B 1 128 ? -4.891 10.664 -6.91 1 97 128 ASN B CA 1
ATOM 3315 C C . ASN B 1 128 ? -3.385 10.523 -6.707 1 97 128 ASN B C 1
ATOM 3317 O O . ASN B 1 128 ? -2.891 9.422 -6.449 1 97 128 ASN B O 1
ATOM 3321 N N . LYS B 1 129 ? -2.729 11.57 -6.777 1 97.06 129 LYS B N 1
ATOM 3322 C CA . LYS B 1 129 ? -1.268 11.531 -6.766 1 97.06 129 LYS B CA 1
ATOM 3323 C C . LYS B 1 129 ? -0.735 11.25 -5.363 1 97.06 129 LYS B C 1
ATOM 3325 O O . LYS B 1 129 ? -1.188 11.852 -4.391 1 97.06 129 LYS B O 1
ATOM 3330 N N . VAL B 1 130 ? 0.178 10.312 -5.234 1 97.94 130 VAL B N 1
ATOM 3331 C CA . VAL B 1 130 ? 0.934 10.117 -4.004 1 97.94 130 VAL B CA 1
ATOM 3332 C C . VAL B 1 130 ? 2.064 11.141 -3.92 1 97.94 130 VAL B C 1
ATOM 3334 O O . VAL B 1 130 ? 2.953 11.164 -4.773 1 97.94 130 VAL B O 1
ATOM 3337 N N . CYS B 1 131 ? 2.055 11.961 -2.959 1 98.12 131 CYS B N 1
ATOM 3338 C CA . CYS B 1 131 ? 3.031 13.031 -2.799 1 98.12 131 CYS B CA 1
ATOM 3339 C C . CYS B 1 131 ? 4.324 12.5 -2.188 1 98.12 131 CYS B C 1
ATOM 3341 O O . CYS B 1 131 ? 4.395 11.344 -1.775 1 98.12 131 CYS B O 1
ATOM 3343 N N . CYS B 1 132 ? 5.324 13.336 -2.252 1 97.44 132 CYS B N 1
ATOM 3344 C CA . CYS B 1 132 ? 6.566 13.07 -1.534 1 97.44 132 CYS B CA 1
ATOM 3345 C C . CYS B 1 132 ? 6.566 13.75 -0.171 1 97.44 132 CYS B C 1
ATOM 3347 O O . CYS B 1 132 ? 5.93 14.789 0.007 1 97.44 132 CYS B O 1
ATOM 3349 N N . ARG B 1 133 ? 7.273 13.188 0.741 1 98 133 ARG B N 1
ATOM 3350 C CA . ARG B 1 133 ? 7.469 13.828 2.035 1 98 133 ARG B CA 1
ATOM 3351 C C . ARG B 1 133 ? 8.109 15.203 1.869 1 98 133 ARG B C 1
ATOM 3353 O O . ARG B 1 133 ? 9.102 15.352 1.146 1 98 133 ARG B O 1
ATOM 3360 N N . GLY B 1 134 ? 7.461 16.219 2.428 1 98.69 134 GLY B N 1
ATOM 3361 C CA . GLY B 1 134 ? 8.023 17.562 2.367 1 98.69 134 GLY B CA 1
ATOM 3362 C C . GLY B 1 134 ? 7.422 18.406 1.264 1 98.69 134 GLY B C 1
ATOM 3363 O O . GLY B 1 134 ? 7.668 19.625 1.197 1 98.69 134 GLY B O 1
ATOM 3364 N N . ASP B 1 135 ? 6.629 17.797 0.383 1 98.56 135 ASP B N 1
ATOM 3365 C CA . ASP B 1 135 ? 5.941 18.609 -0.629 1 98.56 135 ASP B CA 1
ATOM 3366 C C . ASP B 1 135 ? 5.086 19.688 0.017 1 98.56 135 ASP B C 1
ATOM 3368 O O . ASP B 1 135 ? 4.441 19.453 1.042 1 98.56 135 ASP B O 1
ATOM 3372 N N . VAL B 1 136 ? 5.16 20.859 -0.546 1 98.81 136 VAL B N 1
ATOM 3373 C CA . VAL B 1 136 ? 4.199 21.922 -0.233 1 98.81 136 VAL B CA 1
ATOM 3374 C C . VAL B 1 136 ? 3.219 22.078 -1.392 1 98.81 136 VAL B C 1
ATOM 3376 O O . VAL B 1 136 ? 3.596 22.531 -2.473 1 98.81 136 VAL B O 1
ATOM 3379 N N . ILE B 1 137 ? 1.985 21.719 -1.141 1 98.81 137 ILE B N 1
ATOM 3380 C CA . ILE B 1 137 ? 1.003 21.719 -2.221 1 98.81 137 ILE B CA 1
ATOM 3381 C C . ILE B 1 137 ? -0.121 22.703 -1.889 1 98.81 137 ILE B C 1
ATOM 3383 O O . ILE B 1 137 ? -0.193 23.219 -0.772 1 98.81 137 ILE B O 1
ATOM 3387 N N . LYS B 1 138 ? -0.908 23.031 -2.889 1 98.81 138 LYS B N 1
ATOM 3388 C CA . LYS B 1 138 ? -2.078 23.891 -2.748 1 98.81 138 LYS B CA 1
ATOM 3389 C C . LYS B 1 138 ? -3.365 23.062 -2.734 1 98.81 138 LYS B C 1
ATOM 3391 O O . LYS B 1 138 ? -3.602 22.266 -3.635 1 98.81 138 LYS B O 1
ATOM 3396 N N . VAL B 1 139 ? -4.172 23.328 -1.702 1 98.88 139 VAL B N 1
ATOM 3397 C CA . VAL B 1 139 ? -5.312 22.438 -1.572 1 98.88 139 VAL B CA 1
ATOM 3398 C C . VAL B 1 139 ? -6.598 23.25 -1.416 1 98.88 139 VAL B C 1
ATOM 3400 O O . VAL B 1 139 ? -6.57 24.359 -0.883 1 98.88 139 VAL B O 1
ATOM 3403 N N . LYS B 1 140 ? -7.602 22.641 -1.884 1 98.5 140 LYS B N 1
ATOM 3404 C CA . LYS B 1 140 ? -8.977 23.078 -1.646 1 98.5 140 LYS B CA 1
ATOM 3405 C C . LYS B 1 140 ? -9.625 22.266 -0.536 1 98.5 140 LYS B C 1
ATOM 3407 O O . LYS B 1 140 ? -9.562 21.031 -0.544 1 98.5 140 LYS B O 1
ATOM 3412 N N . VAL B 1 141 ? -10.234 22.969 0.397 1 98.81 141 VAL B N 1
ATOM 3413 C CA . VAL B 1 141 ? -10.828 22.312 1.56 1 98.81 141 VAL B CA 1
ATOM 3414 C C . VAL B 1 141 ? -12.227 21.812 1.213 1 98.81 141 VAL B C 1
ATOM 3416 O O . VAL B 1 141 ? -12.992 22.5 0.538 1 98.81 141 VAL B O 1
ATOM 3419 N N . LEU B 1 142 ? -12.586 20.609 1.738 1 98.94 142 LEU B N 1
ATOM 3420 C CA . LEU B 1 142 ? -13.867 19.984 1.415 1 98.94 142 LEU B CA 1
ATOM 3421 C C . LEU B 1 142 ? -14.695 19.75 2.676 1 98.94 142 LEU B C 1
ATOM 3423 O O . LEU B 1 142 ? -15.922 19.688 2.611 1 98.94 142 LEU B O 1
ATOM 3427 N N . GLY B 1 143 ? -14.102 19.594 3.775 1 98.94 143 GLY B N 1
ATOM 3428 C CA . GLY B 1 143 ? -14.75 19.328 5.047 1 98.94 143 GLY B CA 1
ATOM 3429 C C . GLY B 1 143 ? -13.773 19.031 6.172 1 98.94 143 GLY B C 1
ATOM 3430 O O . GLY B 1 143 ? -12.562 19.234 6.016 1 98.94 143 GLY B O 1
ATOM 3431 N N . VAL B 1 144 ? -14.359 18.625 7.332 1 98.88 144 VAL B N 1
ATOM 3432 C CA . VAL B 1 144 ? -13.484 18.391 8.469 1 98.88 144 VAL B CA 1
ATOM 3433 C C . VAL B 1 144 ? -14.117 17.375 9.422 1 98.88 144 VAL B C 1
ATOM 3435 O O . VAL B 1 144 ? -15.344 17.297 9.531 1 98.88 144 VAL B O 1
ATOM 3438 N N . LEU B 1 145 ? -13.258 16.562 9.961 1 98.88 145 LEU B N 1
ATOM 3439 C CA . LEU B 1 145 ? -13.602 15.625 11.016 1 98.88 145 LEU B CA 1
ATOM 3440 C C . LEU B 1 145 ? -13 16.047 12.352 1 98.88 145 LEU B C 1
ATOM 3442 O O . LEU B 1 145 ? -11.859 16.531 12.391 1 98.88 145 LEU B O 1
ATOM 3446 N N . ALA B 1 146 ? -13.719 15.906 13.422 1 98.5 146 ALA B N 1
ATOM 3447 C CA . ALA B 1 146 ? -13.219 16.219 14.758 1 98.5 146 ALA B CA 1
ATOM 3448 C C . ALA B 1 146 ? -12.922 14.953 15.555 1 98.5 146 ALA B C 1
ATOM 3450 O O . ALA B 1 146 ? -13.836 14.32 16.094 1 98.5 146 ALA B O 1
ATOM 3451 N N . MET B 1 147 ? -11.688 14.609 15.664 1 98.06 147 MET B N 1
ATOM 3452 C CA . MET B 1 147 ? -11.297 13.484 16.5 1 98.06 147 MET B CA 1
ATOM 3453 C C . MET B 1 147 ? -10.984 13.945 17.922 1 98.06 147 MET B C 1
ATOM 3455 O O . MET B 1 147 ? -10.383 15 18.125 1 98.06 147 MET B O 1
ATOM 3459 N N . ILE B 1 148 ? -11.422 13.242 18.859 1 96.12 148 ILE B N 1
ATOM 3460 C CA . ILE B 1 148 ? -11.117 13.477 20.266 1 96.12 148 ILE B CA 1
ATOM 3461 C C . ILE B 1 148 ? -10.109 12.438 20.75 1 96.12 148 ILE B C 1
ATOM 3463 O O . ILE B 1 148 ? -10.453 11.266 20.922 1 96.12 148 ILE B O 1
ATOM 3467 N N . ASP B 1 149 ? -8.93 12.844 20.891 1 87.69 149 ASP B N 1
ATOM 3468 C CA . ASP B 1 149 ? -7.84 11.992 21.359 1 87.69 149 ASP B CA 1
ATOM 3469 C C . ASP B 1 149 ? -7.344 12.438 22.734 1 87.69 149 ASP B C 1
ATOM 3471 O O . ASP B 1 149 ? -6.777 13.531 22.859 1 87.69 149 ASP B O 1
ATOM 3475 N N . GLU B 1 150 ? -7.531 11.555 23.75 1 85.5 150 GLU B N 1
ATOM 3476 C CA . GLU B 1 150 ? -7.098 11.82 25.125 1 85.5 150 GLU B CA 1
ATOM 3477 C C . GLU B 1 150 ? -7.637 13.156 25.625 1 85.5 150 GLU B C 1
ATOM 3479 O O . GLU B 1 150 ? -6.895 13.953 26.203 1 85.5 150 GLU B O 1
ATOM 3484 N N . GLY B 1 151 ? -8.812 13.523 25.234 1 89.81 151 GLY B N 1
ATOM 3485 C CA . GLY B 1 151 ? -9.5 14.711 25.719 1 89.81 151 GLY B CA 1
ATOM 3486 C C . GLY B 1 151 ? -9.148 15.961 24.938 1 89.81 151 GLY B C 1
ATOM 3487 O O . GLY B 1 151 ? -9.508 17.062 25.328 1 89.81 151 GLY B O 1
ATOM 3488 N N . GLU B 1 152 ? -8.469 15.812 23.875 1 95.44 152 GLU B N 1
ATOM 3489 C CA . GLU B 1 152 ? -8.086 16.938 23.031 1 95.44 152 GLU B CA 1
ATOM 3490 C C . GLU B 1 152 ? -8.758 16.859 21.672 1 95.44 152 GLU B C 1
ATOM 3492 O O . GLU B 1 152 ? -8.93 15.773 21.109 1 95.44 152 GLU B O 1
ATOM 3497 N N . THR B 1 153 ? -9.141 18.078 21.203 1 96.69 153 THR B N 1
ATOM 3498 C CA . THR B 1 153 ? -9.656 18.125 19.828 1 96.69 153 THR B CA 1
ATOM 3499 C C . THR B 1 153 ? -8.516 18.078 18.828 1 96.69 153 THR B C 1
ATOM 3501 O O . THR B 1 153 ? -7.547 18.828 18.922 1 96.69 153 THR B O 1
ATOM 3504 N N . ASP B 1 154 ? -8.625 17.203 18 1 97.62 154 ASP B N 1
ATOM 3505 C CA . ASP B 1 154 ? -7.703 17.016 16.875 1 97.62 154 ASP B CA 1
ATOM 3506 C C . ASP B 1 154 ? -8.445 17.078 15.547 1 97.62 154 ASP B C 1
ATOM 3508 O O . ASP B 1 154 ? -9.023 16.078 15.109 1 97.62 154 ASP B O 1
ATOM 3512 N N . TRP B 1 155 ? -8.398 18.266 14.945 1 98.56 155 TRP B N 1
ATOM 3513 C CA . TRP B 1 155 ? -9.117 18.469 13.695 1 98.56 155 TRP B CA 1
ATOM 3514 C C . TRP B 1 155 ? -8.406 17.781 12.531 1 98.56 155 TRP B C 1
ATOM 3516 O O . TRP B 1 155 ? -7.188 17.906 12.383 1 98.56 155 TRP B O 1
ATOM 3526 N N . LYS B 1 156 ? -9.164 17.047 11.742 1 98.88 156 LYS B N 1
ATOM 3527 C CA . LYS B 1 156 ? -8.688 16.391 10.523 1 98.88 156 LYS B CA 1
ATOM 3528 C C . LYS B 1 156 ? -9.391 16.938 9.289 1 98.88 156 LYS B C 1
ATOM 3530 O O . LYS B 1 156 ? -10.484 16.484 8.945 1 98.88 156 LYS B O 1
ATOM 3535 N N . VAL B 1 157 ? -8.727 17.875 8.594 1 98.94 157 VAL B N 1
ATOM 3536 C CA . VAL B 1 157 ? -9.312 18.516 7.43 1 98.94 157 VAL B CA 1
ATOM 3537 C C . VAL B 1 157 ? -9.234 17.578 6.227 1 98.94 157 VAL B C 1
ATOM 3539 O O . VAL B 1 157 ? -8.211 16.938 6.004 1 98.94 157 VAL B O 1
ATOM 3542 N N . ILE B 1 158 ? -10.344 17.484 5.484 1 98.94 158 ILE B N 1
ATOM 3543 C CA . ILE B 1 158 ? -10.367 16.797 4.203 1 98.94 158 ILE B CA 1
ATOM 3544 C C . ILE B 1 158 ? -10.164 17.797 3.068 1 98.94 158 ILE B C 1
ATOM 3546 O O . ILE B 1 158 ? -10.883 18.797 2.979 1 98.94 158 ILE B O 1
ATOM 3550 N N . ALA B 1 159 ? -9.164 17.547 2.277 1 98.94 159 ALA B N 1
ATOM 3551 C CA . ALA B 1 159 ? -8.836 18.5 1.21 1 98.94 159 ALA B CA 1
ATOM 3552 C C . ALA B 1 159 ? -8.383 17.766 -0.05 1 98.94 159 ALA B C 1
ATOM 3554 O O . ALA B 1 159 ? -8.156 16.547 -0.025 1 98.94 159 ALA B O 1
ATOM 3555 N N . ILE B 1 160 ? -8.32 18.484 -1.154 1 98.94 160 ILE B N 1
ATOM 3556 C CA . ILE B 1 160 ? -7.832 17.922 -2.408 1 98.94 160 ILE B CA 1
ATOM 3557 C C . ILE B 1 160 ? -6.891 18.906 -3.084 1 98.94 160 ILE B C 1
ATOM 3559 O O . ILE B 1 160 ? -7.137 20.125 -3.07 1 98.94 160 ILE B O 1
ATOM 3563 N N . ASN B 1 161 ? -5.777 18.391 -3.59 1 98.81 161 ASN B N 1
ATOM 3564 C CA . ASN B 1 161 ? -4.852 19.203 -4.375 1 98.81 161 ASN B CA 1
ATOM 3565 C C . ASN B 1 161 ? -5.57 19.922 -5.516 1 98.81 161 ASN B C 1
ATOM 3567 O O . ASN B 1 161 ? -6.332 19.297 -6.258 1 98.81 161 ASN B O 1
ATOM 3571 N N . VAL B 1 162 ? -5.324 21.188 -5.688 1 98.62 162 VAL B N 1
ATOM 3572 C CA . VAL B 1 162 ? -6.02 21.969 -6.699 1 98.62 162 VAL B CA 1
ATOM 3573 C C . VAL B 1 162 ? -5.637 21.469 -8.094 1 98.62 162 VAL B C 1
ATOM 3575 O O . VAL B 1 162 ? -6.402 21.625 -9.047 1 98.62 162 VAL B O 1
ATOM 3578 N N . ASP B 1 163 ? -4.469 20.828 -8.203 1 97.44 163 ASP B N 1
ATOM 3579 C CA . ASP B 1 163 ? -3.977 20.375 -9.5 1 97.44 163 ASP B CA 1
ATOM 3580 C C . ASP B 1 163 ? -4.484 18.969 -9.812 1 97.44 163 ASP B C 1
ATOM 3582 O O . ASP B 1 163 ? -4.211 18.422 -10.883 1 97.44 163 ASP B O 1
ATOM 3586 N N . ASP B 1 164 ? -5.188 18.359 -8.93 1 98.12 164 ASP B N 1
ATOM 3587 C CA . ASP B 1 164 ? -5.762 17.047 -9.188 1 98.12 164 ASP B CA 1
ATOM 3588 C C . ASP B 1 164 ? -6.855 17.109 -10.25 1 98.12 164 ASP B C 1
ATOM 3590 O O . ASP B 1 164 ? -7.676 18.031 -10.242 1 98.12 164 ASP B O 1
ATOM 3594 N N . PRO B 1 165 ? -6.895 16.125 -11.133 1 96.88 165 PRO B N 1
ATOM 3595 C CA . PRO B 1 165 ? -7.93 16.141 -12.172 1 96.88 165 PRO B CA 1
ATOM 3596 C C . PRO B 1 165 ? -9.344 16.109 -11.602 1 96.88 165 PRO B C 1
ATOM 3598 O O . PRO B 1 165 ? -10.289 16.562 -12.25 1 96.88 165 PRO B O 1
ATOM 3601 N N . GLU B 1 166 ? -9.523 15.656 -10.406 1 97.31 166 GLU B N 1
ATOM 3602 C CA . GLU B 1 166 ? -10.852 15.531 -9.812 1 97.31 166 GLU B CA 1
ATOM 3603 C C . GLU B 1 166 ? -11.203 16.766 -8.984 1 97.31 166 GLU B C 1
ATOM 3605 O O . GLU B 1 166 ? -12.32 16.875 -8.477 1 97.31 166 GLU B O 1
ATOM 3610 N N . ALA B 1 167 ? -10.336 17.672 -8.82 1 98.38 167 ALA B N 1
ATOM 3611 C CA . ALA B 1 167 ? -10.539 18.844 -7.961 1 98.38 167 ALA B CA 1
ATOM 3612 C C . ALA B 1 167 ? -11.781 19.625 -8.398 1 98.38 167 ALA B C 1
ATOM 3614 O O . ALA B 1 167 ? -12.531 20.125 -7.555 1 98.38 167 ALA B O 1
ATOM 3615 N N . LYS B 1 168 ? -12.031 19.734 -9.656 1 98.06 168 LYS B N 1
ATOM 3616 C CA . LYS B 1 168 ? -13.148 20.516 -10.18 1 98.06 168 LYS B CA 1
ATOM 3617 C C . LYS B 1 168 ? -14.484 19.906 -9.773 1 98.06 168 LYS B C 1
ATOM 3619 O O . LYS B 1 168 ? -15.492 20.609 -9.664 1 98.06 168 LYS B O 1
ATOM 3624 N N . ASP B 1 169 ? -14.539 18.578 -9.516 1 98.31 169 ASP B N 1
ATOM 3625 C CA . ASP B 1 169 ? -15.781 17.875 -9.219 1 98.31 169 ASP B CA 1
ATOM 3626 C C . ASP B 1 169 ? -15.984 17.75 -7.711 1 98.31 169 ASP B C 1
ATOM 3628 O O . ASP B 1 169 ? -17.078 17.406 -7.258 1 98.31 169 ASP B O 1
ATOM 3632 N N . LEU B 1 170 ? -14.961 17.969 -6.953 1 98.62 170 LEU B N 1
ATOM 3633 C CA . LEU B 1 170 ? -15.031 17.891 -5.5 1 98.62 170 LEU B CA 1
ATOM 3634 C C . LEU B 1 170 ? -15.039 19.281 -4.867 1 98.62 170 LEU B C 1
ATOM 3636 O O . LEU B 1 170 ? -13.984 19.906 -4.742 1 98.62 170 LEU B O 1
ATOM 3640 N N . ASN B 1 171 ? -16.203 19.703 -4.371 1 98.5 171 ASN B N 1
ATOM 3641 C CA . ASN B 1 171 ? -16.312 21.078 -3.893 1 98.5 171 ASN B CA 1
ATOM 3642 C C . ASN B 1 171 ? -16.844 21.125 -2.463 1 98.5 171 ASN B C 1
ATOM 3644 O O . ASN B 1 171 ? -16.859 22.188 -1.842 1 98.5 171 ASN B O 1
ATOM 3648 N N . ASN B 1 172 ? -17.312 20.047 -1.952 1 98.69 172 ASN B N 1
ATOM 3649 C CA . ASN B 1 172 ? -17.812 19.906 -0.591 1 98.69 172 ASN B CA 1
ATOM 3650 C C . ASN B 1 172 ? -17.734 18.453 -0.114 1 98.69 172 ASN B C 1
ATOM 3652 O O . ASN B 1 172 ? -17.469 17.547 -0.908 1 98.69 172 ASN B O 1
ATOM 3656 N N . ILE B 1 173 ? -17.984 18.25 1.139 1 98.81 173 ILE B N 1
ATOM 3657 C CA . ILE B 1 173 ? -17.859 16.906 1.715 1 98.81 173 ILE B CA 1
ATOM 3658 C C . ILE B 1 173 ? -18.906 15.984 1.096 1 98.81 173 ILE B C 1
ATOM 3660 O O . ILE B 1 173 ? -18.672 14.781 0.94 1 98.81 173 ILE B O 1
ATOM 3664 N N . SER B 1 174 ? -20 16.531 0.71 1 98.62 174 SER B N 1
ATOM 3665 C CA . SER B 1 174 ? -21.062 15.75 0.077 1 98.62 174 SER B CA 1
ATOM 3666 C C . SER B 1 174 ? -20.578 15.164 -1.251 1 98.62 174 SER B C 1
ATOM 3668 O O . SER B 1 174 ? -21.016 14.078 -1.645 1 98.62 174 SER B O 1
ATOM 3670 N N . ASP B 1 175 ? -19.75 15.891 -1.98 1 98.75 175 ASP B N 1
ATOM 3671 C CA . ASP B 1 175 ? -19.188 15.383 -3.232 1 98.75 175 ASP B CA 1
ATOM 3672 C C . ASP B 1 175 ? -18.297 14.164 -2.984 1 98.75 175 ASP B C 1
ATOM 3674 O O . ASP B 1 175 ? -18.281 13.227 -3.783 1 98.75 175 ASP B O 1
ATOM 3678 N N . VAL B 1 176 ? -17.547 14.195 -1.891 1 98.62 176 VAL B N 1
ATOM 3679 C CA . VAL B 1 176 ? -16.703 13.062 -1.537 1 98.62 176 VAL B CA 1
ATOM 3680 C C . VAL B 1 176 ? -17.578 11.828 -1.302 1 98.62 176 VAL B C 1
ATOM 3682 O O . VAL B 1 176 ? -17.266 10.742 -1.805 1 98.62 176 VAL B O 1
ATOM 3685 N N . LYS B 1 177 ? -18.625 12.055 -0.566 1 97.69 177 LYS B N 1
ATOM 3686 C CA . LYS B 1 177 ? -19.547 10.953 -0.291 1 97.69 177 LYS B CA 1
ATOM 3687 C C . LYS B 1 177 ? -20.094 10.367 -1.585 1 97.69 177 LYS B C 1
ATOM 3689 O O . LYS B 1 177 ? -20.203 9.141 -1.717 1 97.69 177 LYS B O 1
ATOM 3694 N N . ARG B 1 178 ? -20.391 11.164 -2.51 1 97.5 178 ARG B N 1
ATOM 3695 C CA . ARG B 1 178 ? -21.031 10.742 -3.756 1 97.5 178 ARG B CA 1
ATOM 3696 C C . ARG B 1 178 ? -20.016 10.102 -4.695 1 97.5 178 ARG B C 1
ATOM 3698 O O . ARG B 1 178 ? -20.281 9.039 -5.266 1 97.5 178 ARG B O 1
ATOM 3705 N N . LEU B 1 179 ? -18.812 10.68 -4.844 1 97.56 179 LEU B N 1
ATOM 3706 C CA . LEU B 1 179 ? -17.891 10.305 -5.898 1 97.56 179 LEU B CA 1
ATOM 3707 C C . LEU B 1 179 ? -16.859 9.297 -5.395 1 97.56 179 LEU B C 1
ATOM 3709 O O . LEU B 1 179 ? -16.219 8.617 -6.188 1 97.56 179 LEU B O 1
ATOM 3713 N N . LYS B 1 180 ? -16.672 9.203 -4.133 1 97.88 180 LYS B N 1
ATOM 3714 C CA . LYS B 1 180 ? -15.781 8.242 -3.496 1 97.88 180 LYS B CA 1
ATOM 3715 C C . LYS B 1 180 ? -16.5 7.445 -2.418 1 97.88 180 LYS B C 1
ATOM 3717 O O . LYS B 1 180 ? -16.156 7.523 -1.238 1 97.88 180 LYS B O 1
ATOM 3722 N N . PRO B 1 181 ? -17.453 6.633 -2.852 1 97.19 181 PRO B N 1
ATOM 3723 C CA . PRO B 1 181 ? -18.25 5.891 -1.882 1 97.19 181 PRO B CA 1
ATOM 3724 C C . PRO B 1 181 ? -17.406 5.02 -0.95 1 97.19 181 PRO B C 1
ATOM 3726 O O . PRO B 1 181 ? -16.547 4.281 -1.411 1 97.19 181 PRO B O 1
ATOM 3729 N N . GLY B 1 182 ? -17.719 5.168 0.385 1 96.75 182 GLY B N 1
ATOM 3730 C CA . GLY B 1 182 ? -17.062 4.375 1.406 1 96.75 182 GLY B CA 1
ATOM 3731 C C . GLY B 1 182 ? -15.797 5.031 1.945 1 96.75 182 GLY B C 1
ATOM 3732 O O . GLY B 1 182 ? -15.273 4.617 2.98 1 96.75 182 GLY B O 1
ATOM 3733 N N . TYR B 1 183 ? -15.305 6.055 1.24 1 98 183 TYR B N 1
ATOM 3734 C CA . TYR B 1 183 ? -14.016 6.645 1.569 1 98 183 TYR B CA 1
ATOM 3735 C C . TYR B 1 183 ? -14.07 7.363 2.914 1 98 183 TYR B C 1
ATOM 3737 O O . TYR B 1 183 ? -13.156 7.223 3.736 1 98 183 TYR B O 1
ATOM 3745 N N . LEU B 1 184 ? -15.094 8.133 3.156 1 98.5 184 LEU B N 1
ATOM 3746 C CA . LEU B 1 184 ? -15.219 8.859 4.414 1 98.5 184 LEU B CA 1
ATOM 3747 C C . LEU B 1 184 ? -15.414 7.898 5.582 1 98.5 184 LEU B C 1
ATOM 3749 O O . LEU B 1 184 ? -14.82 8.086 6.648 1 98.5 184 LEU B O 1
ATOM 3753 N N . GLU B 1 185 ? -16.234 6.867 5.383 1 97.19 185 GLU B N 1
ATOM 3754 C CA . GLU B 1 185 ? -16.406 5.84 6.402 1 97.19 185 GLU B CA 1
ATOM 3755 C C . GLU B 1 185 ? -15.07 5.16 6.727 1 97.19 185 GLU B C 1
ATOM 3757 O O . GLU B 1 185 ? -14.766 4.906 7.895 1 97.19 185 GLU B O 1
ATOM 3762 N N . ALA B 1 186 ? -14.312 4.832 5.691 1 97.69 186 ALA B N 1
ATOM 3763 C CA . ALA B 1 186 ? -13 4.227 5.875 1 97.69 186 ALA B CA 1
ATOM 3764 C C . ALA B 1 186 ? -12.07 5.156 6.656 1 97.69 186 ALA B C 1
ATOM 3766 O O . ALA B 1 186 ? -11.266 4.703 7.473 1 97.69 186 ALA B O 1
ATOM 3767 N N . THR B 1 187 ? -12.164 6.457 6.383 1 98.69 187 THR B N 1
ATOM 3768 C CA . THR B 1 187 ? -11.359 7.449 7.09 1 98.69 187 THR B CA 1
ATOM 3769 C C . THR B 1 187 ? -11.688 7.438 8.586 1 98.69 187 THR B C 1
ATOM 3771 O O . THR B 1 187 ? -10.781 7.391 9.422 1 98.69 187 THR B O 1
ATOM 3774 N N . VAL B 1 188 ? -12.922 7.434 8.914 1 98.38 188 VAL B N 1
ATOM 3775 C CA . VAL B 1 188 ? -13.344 7.398 10.312 1 98.38 188 VAL B CA 1
ATOM 3776 C C . VAL B 1 188 ? -12.875 6.098 10.961 1 98.38 188 VAL B C 1
ATOM 3778 O O . VAL B 1 188 ? -12.336 6.109 12.07 1 98.38 188 VAL B O 1
ATOM 3781 N N . ASP B 1 189 ? -13.07 5.027 10.281 1 96.94 189 ASP B N 1
ATOM 3782 C CA . ASP B 1 189 ? -12.648 3.727 10.797 1 96.94 189 ASP B CA 1
ATOM 3783 C C . ASP B 1 189 ? -11.141 3.686 11.023 1 96.94 189 ASP B C 1
ATOM 3785 O O . ASP B 1 189 ? -10.68 3.158 12.039 1 96.94 189 ASP B O 1
ATOM 3789 N N . TRP B 1 190 ? -10.422 4.176 10.094 1 98.06 190 TRP B N 1
ATOM 3790 C CA . TRP B 1 190 ? -8.969 4.227 10.219 1 98.06 190 TRP B CA 1
ATOM 3791 C C . TRP B 1 190 ? -8.562 4.992 11.477 1 98.06 190 TRP B C 1
ATOM 3793 O O . TRP B 1 190 ? -7.84 4.465 12.328 1 98.06 190 TRP B O 1
ATOM 3803 N N . PHE B 1 191 ? -9.047 6.234 11.641 1 98.06 191 PHE B N 1
ATOM 3804 C CA . PHE B 1 191 ? -8.68 7.07 12.773 1 98.06 191 PHE B CA 1
ATOM 3805 C C . PHE B 1 191 ? -9.148 6.441 14.078 1 98.06 191 PHE B C 1
ATOM 3807 O O . PHE B 1 191 ? -8.508 6.609 15.117 1 98.06 191 PHE B O 1
ATOM 3814 N N . ARG B 1 192 ? -10.18 5.742 14.016 1 96.75 192 ARG B N 1
ATOM 3815 C CA . ARG B 1 192 ? -10.727 5.098 15.203 1 96.75 192 ARG B CA 1
ATOM 3816 C C . ARG B 1 192 ? -9.773 4.035 15.742 1 96.75 192 ARG B C 1
ATOM 3818 O O . ARG B 1 192 ? -9.609 3.898 16.953 1 96.75 192 ARG B O 1
ATOM 3825 N N . ARG B 1 193 ? -9.039 3.34 14.844 1 96.88 193 ARG B N 1
ATOM 3826 C CA . ARG B 1 193 ? -8.453 2.082 15.289 1 96.88 193 ARG B CA 1
ATOM 3827 C C . ARG B 1 193 ? -6.941 2.072 15.062 1 96.88 193 ARG B C 1
ATOM 3829 O O . ARG B 1 193 ? -6.25 1.156 15.5 1 96.88 193 ARG B O 1
ATOM 3836 N N . TYR B 1 194 ? -6.383 3.047 14.367 1 96.62 194 TYR B N 1
ATOM 3837 C CA . TYR B 1 194 ? -5.004 2.963 13.898 1 96.62 194 TYR B CA 1
ATOM 3838 C C . TYR B 1 194 ? -4.035 2.883 15.078 1 96.62 194 TYR B C 1
ATOM 3840 O O . TYR B 1 194 ? -2.889 2.455 14.914 1 96.62 194 TYR B O 1
ATOM 3848 N N . LYS B 1 195 ? -4.473 3.17 16.312 1 95.75 195 LYS B N 1
ATOM 3849 C CA . LYS B 1 195 ? -3.604 3.105 17.484 1 95.75 195 LYS B CA 1
ATOM 3850 C C . LYS B 1 195 ? -3.895 1.86 18.312 1 95.75 195 LYS B C 1
ATOM 3852 O O . LYS B 1 195 ? -3.158 1.549 19.25 1 95.75 195 LYS B O 1
ATOM 3857 N N . VAL B 1 196 ? -4.926 1.199 18.031 1 96.62 196 VAL B N 1
ATOM 3858 C CA . VAL B 1 196 ? -5.375 0.064 18.828 1 96.62 196 VAL B CA 1
ATOM 3859 C C . VAL B 1 196 ? -4.293 -1.013 18.859 1 96.62 196 VAL B C 1
ATOM 3861 O O . VAL B 1 196 ? -4.027 -1.609 19.906 1 96.62 196 VAL B O 1
ATOM 3864 N N . PRO B 1 197 ? -3.619 -1.304 17.766 1 96.69 197 PRO B N 1
ATOM 3865 C CA . PRO B 1 197 ? -2.555 -2.309 17.797 1 96.69 197 PRO B CA 1
ATOM 3866 C C . PRO B 1 197 ? -1.459 -1.974 18.812 1 96.69 197 PRO B C 1
ATOM 3868 O O . PRO B 1 197 ? -0.743 -2.867 19.266 1 96.69 197 PRO B O 1
ATOM 3871 N N . ASP B 1 198 ? -1.34 -0.717 19.141 1 94.06 198 ASP B N 1
ATOM 3872 C CA . ASP B 1 198 ? -0.337 -0.288 20.109 1 94.06 198 ASP B CA 1
ATOM 3873 C C . ASP B 1 198 ? -0.889 -0.345 21.547 1 94.06 198 ASP B C 1
ATOM 3875 O O . ASP B 1 198 ? -0.275 0.18 22.469 1 94.06 198 ASP B O 1
ATOM 3879 N N . GLY B 1 199 ? -2.049 -0.797 21.734 1 94 199 GLY B N 1
ATOM 3880 C CA . GLY B 1 199 ? -2.625 -0.983 23.047 1 94 199 GLY B CA 1
ATOM 3881 C C . GLY B 1 199 ? -3.48 0.187 23.5 1 94 199 GLY B C 1
ATOM 3882 O O . GLY B 1 199 ? -3.877 0.261 24.672 1 94 199 GLY B O 1
ATOM 3883 N N . LYS B 1 200 ? -3.688 1.089 22.609 1 94.38 200 LYS B N 1
ATOM 3884 C CA . LYS B 1 200 ? -4.527 2.234 22.953 1 94.38 200 LYS B CA 1
ATOM 3885 C C . LYS B 1 200 ? -5.996 1.941 22.656 1 94.38 200 LYS B C 1
ATOM 3887 O O . LYS B 1 200 ? -6.312 1.086 21.828 1 94.38 200 LYS B O 1
ATOM 3892 N N . PRO B 1 201 ? -6.914 2.582 23.422 1 95.19 201 PRO B N 1
ATOM 3893 C CA . PRO B 1 201 ? -8.336 2.43 23.109 1 95.19 201 PRO B CA 1
ATOM 3894 C C . PRO B 1 201 ? -8.711 3.076 21.781 1 95.19 201 PRO B C 1
ATOM 3896 O O . PRO B 1 201 ? -7.934 3.85 21.219 1 95.19 201 PRO B O 1
ATOM 3899 N N . GLU B 1 202 ? -9.836 2.678 21.281 1 95.62 202 GLU B N 1
ATOM 3900 C CA . GLU B 1 202 ? -10.367 3.334 20.094 1 95.62 202 GLU B CA 1
ATOM 3901 C C . GLU B 1 202 ? -10.539 4.832 20.312 1 95.62 202 GLU B C 1
ATOM 3903 O O . GLU B 1 202 ? -10.969 5.258 21.391 1 95.62 202 GLU B O 1
ATOM 3908 N N . ASN B 1 203 ? -10.227 5.598 19.297 1 96.44 203 ASN B N 1
ATOM 3909 C CA . ASN B 1 203 ? -10.469 7.035 19.375 1 96.44 203 ASN B CA 1
ATOM 3910 C C . ASN B 1 203 ? -11.953 7.355 19.266 1 96.44 203 ASN B C 1
ATOM 3912 O O . ASN B 1 203 ? -12.727 6.574 18.719 1 96.44 203 ASN B O 1
ATOM 3916 N N . GLN B 1 204 ? -12.281 8.523 19.875 1 96.69 204 GLN B N 1
ATOM 3917 C CA . GLN B 1 204 ? -13.641 9.047 19.797 1 96.69 204 GLN B CA 1
ATOM 3918 C C . GLN B 1 204 ? -13.719 10.25 18.859 1 96.69 204 GLN B C 1
ATOM 3920 O O . GLN B 1 204 ? -12.688 10.75 18.391 1 96.69 204 GLN B O 1
ATOM 3925 N N . PHE B 1 205 ? -14.984 10.641 18.609 1 97.88 205 PHE B N 1
ATOM 3926 C CA . PHE B 1 205 ? -15.203 11.75 17.672 1 97.88 205 PHE B CA 1
ATOM 3927 C C . PHE B 1 205 ? -16.297 12.672 18.188 1 97.88 205 PHE B C 1
ATOM 3929 O O . PHE B 1 205 ? -17.234 12.227 18.844 1 97.88 205 PHE B O 1
ATOM 3936 N N . ALA B 1 206 ? -16.141 13.891 17.891 1 97.06 206 ALA B N 1
ATOM 3937 C CA . ALA B 1 206 ? -17.266 14.805 18.062 1 97.06 206 ALA B CA 1
ATOM 3938 C C . ALA B 1 206 ? -18.281 14.641 16.938 1 97.06 206 ALA B C 1
ATOM 3940 O O . ALA B 1 206 ? -18.031 13.906 15.969 1 97.06 206 ALA B O 1
ATOM 3941 N N . PHE B 1 207 ? -19.484 15.188 17.094 1 97.19 207 PHE B N 1
ATOM 3942 C CA . PHE B 1 207 ? -20.562 15.188 16.109 1 97.19 207 PHE B CA 1
ATOM 3943 C C . PHE B 1 207 ? -20.938 13.758 15.719 1 97.19 207 PHE B C 1
ATOM 3945 O O . PHE B 1 207 ? -21.25 13.492 14.555 1 97.19 207 PHE B O 1
ATOM 3952 N N . ASN B 1 208 ? -20.688 12.844 16.531 1 95.19 208 ASN B N 1
ATOM 3953 C CA . ASN B 1 208 ? -21 11.438 16.297 1 95.19 208 ASN B CA 1
ATOM 3954 C C . ASN B 1 208 ? -20.203 10.883 15.109 1 95.19 208 ASN B C 1
ATOM 3956 O O . ASN B 1 208 ? -20.734 10.094 14.32 1 95.19 208 ASN B O 1
ATOM 3960 N N . GLY B 1 209 ? -19.062 11.453 14.891 1 96.12 209 GLY B N 1
ATOM 3961 C CA . GLY B 1 209 ? -18.219 10.961 13.82 1 96.12 209 GLY B CA 1
ATOM 3962 C C . GLY B 1 209 ? -18.594 11.5 12.453 1 96.12 209 GLY B C 1
ATOM 3963 O O . GLY B 1 209 ? -18.047 11.062 11.438 1 96.12 209 GLY B O 1
ATOM 3964 N N . GLU B 1 210 ? -19.422 12.484 12.461 1 98.06 210 GLU B N 1
ATOM 3965 C CA . GLU B 1 210 ? -19.844 13.062 11.188 1 98.06 210 GLU B CA 1
ATOM 3966 C C . GLU B 1 210 ? -18.891 14.164 10.742 1 98.06 210 GLU B C 1
ATOM 3968 O O . GLU B 1 210 ? -18.406 14.945 11.562 1 98.06 210 GLU B O 1
ATOM 3973 N N . PHE B 1 211 ? -18.734 14.25 9.469 1 98.81 211 PHE B N 1
ATOM 3974 C CA . PHE B 1 211 ? -17.953 15.336 8.891 1 98.81 211 PHE B CA 1
ATOM 3975 C C . PHE B 1 211 ? -18.766 16.625 8.812 1 98.81 211 PHE B C 1
ATOM 3977 O O . PHE B 1 211 ? -19.953 16.594 8.5 1 98.81 211 PHE B O 1
ATOM 3984 N N . LYS B 1 212 ? -18.078 17.688 9.125 1 98.75 212 LYS B N 1
ATOM 3985 C CA . LYS B 1 212 ? -18.656 19 8.867 1 98.75 212 LYS B CA 1
ATOM 3986 C C . LYS B 1 212 ? -18.234 19.531 7.5 1 98.75 212 LYS B C 1
ATOM 3988 O O . LYS B 1 212 ? -17.203 19.109 6.957 1 98.75 212 LYS B O 1
ATOM 3993 N N . ASP B 1 213 ? -18.969 20.406 6.969 1 98.62 213 ASP B N 1
ATOM 3994 C CA . ASP B 1 213 ? -18.828 20.797 5.566 1 98.62 213 ASP B CA 1
ATOM 3995 C C . ASP B 1 213 ? -17.672 21.781 5.379 1 98.62 213 ASP B C 1
ATOM 3997 O O . ASP B 1 213 ? -16.953 22.094 6.332 1 98.62 213 ASP B O 1
ATOM 4001 N N . LYS B 1 214 ? -17.547 22.203 4.152 1 98.62 214 LYS B N 1
ATOM 4002 C CA . LYS B 1 214 ? -16.438 23.062 3.73 1 98.62 214 LYS B CA 1
ATOM 4003 C C . LYS B 1 214 ? -16.438 24.375 4.492 1 98.62 214 LYS B C 1
ATOM 4005 O O . LYS B 1 214 ? -15.383 24.875 4.871 1 98.62 214 LYS B O 1
ATOM 4010 N N . ASP B 1 215 ? -17.531 24.984 4.66 1 98.56 215 ASP B N 1
ATOM 4011 C CA . ASP B 1 215 ? -17.609 26.266 5.336 1 98.56 215 ASP B CA 1
ATOM 4012 C C . ASP B 1 215 ? -17.156 26.156 6.793 1 98.56 215 ASP B C 1
ATOM 4014 O O . ASP B 1 215 ? -16.375 26.984 7.277 1 98.56 215 ASP B O 1
ATOM 4018 N N . PHE B 1 216 ? -17.703 25.156 7.453 1 98.69 216 PHE B N 1
ATOM 4019 C CA . PHE B 1 216 ? -17.281 24.891 8.828 1 98.69 216 PHE B CA 1
ATOM 4020 C C . PHE B 1 216 ? -15.781 24.656 8.898 1 98.69 216 PHE B C 1
ATOM 4022 O O . PHE B 1 216 ? -15.102 25.203 9.773 1 98.69 216 PHE B O 1
ATOM 4029 N N . ALA B 1 217 ? -15.297 23.891 8.008 1 98.81 217 ALA B N 1
ATOM 4030 C CA . ALA B 1 217 ? -13.867 23.578 7.957 1 98.81 217 ALA B CA 1
ATOM 4031 C C . ALA B 1 217 ? -13.039 24.859 7.758 1 98.81 217 ALA B C 1
ATOM 4033 O O . ALA B 1 217 ? -12.023 25.047 8.43 1 98.81 217 ALA B O 1
ATOM 4034 N N . THR B 1 218 ? -13.453 25.641 6.836 1 98.75 218 THR B N 1
ATOM 4035 C CA . THR B 1 218 ? -12.75 26.891 6.543 1 98.75 218 THR B CA 1
ATOM 4036 C C . THR B 1 218 ? -12.703 27.781 7.773 1 98.75 218 THR B C 1
ATOM 4038 O O . THR B 1 218 ? -11.656 28.359 8.094 1 98.75 218 THR B O 1
ATOM 4041 N N . GLU B 1 219 ? -13.766 27.875 8.438 1 98.31 219 GLU B N 1
ATOM 4042 C CA . GLU B 1 219 ? -13.812 28.688 9.648 1 98.31 219 GLU B CA 1
ATOM 4043 C C . GLU B 1 219 ? -12.906 28.109 10.734 1 98.31 219 GLU B C 1
ATOM 4045 O O . GLU B 1 219 ? -12.281 28.859 11.484 1 98.31 219 GLU B O 1
ATOM 4050 N N . THR B 1 220 ? -12.922 26.812 10.836 1 98.5 220 THR B N 1
ATOM 4051 C CA . THR B 1 220 ? -12.039 26.141 11.797 1 98.5 220 THR B CA 1
ATOM 4052 C C . THR B 1 220 ? -10.578 26.469 11.5 1 98.5 220 THR B C 1
ATOM 4054 O O . THR B 1 220 ? -9.812 26.797 12.414 1 98.5 220 THR B O 1
ATOM 4057 N N . ILE B 1 221 ? -10.203 26.406 10.242 1 98.88 221 ILE B N 1
ATOM 4058 C CA . ILE B 1 221 ? -8.844 26.719 9.828 1 98.88 221 ILE B CA 1
ATOM 4059 C C . ILE B 1 221 ? -8.531 28.172 10.18 1 98.88 221 ILE B C 1
ATOM 4061 O O . ILE B 1 221 ? -7.477 28.469 10.742 1 98.88 221 ILE B O 1
ATOM 4065 N N . LYS B 1 222 ? -9.414 29.078 9.898 1 98.44 222 LYS B N 1
ATOM 4066 C CA . LYS B 1 222 ? -9.227 30.5 10.195 1 98.44 222 LYS B CA 1
ATOM 4067 C C . LYS B 1 222 ? -9.078 30.734 11.703 1 98.44 222 LYS B C 1
ATOM 4069 O O . LYS B 1 222 ? -8.266 31.547 12.133 1 98.44 222 LYS B O 1
ATOM 4074 N N . ALA B 1 223 ? -9.906 30.031 12.438 1 98.12 223 ALA B N 1
ATOM 4075 C CA . ALA B 1 223 ? -9.805 30.156 13.891 1 98.12 223 ALA B CA 1
ATOM 4076 C C . ALA B 1 223 ? -8.43 29.734 14.383 1 98.12 223 ALA B C 1
ATOM 4078 O O . ALA B 1 223 ? -7.809 30.422 15.195 1 98.12 223 ALA B O 1
ATOM 4079 N N . THR B 1 224 ? -7.941 28.609 13.938 1 98.44 224 THR B N 1
ATOM 4080 C CA . THR B 1 224 ? -6.645 28.109 14.383 1 98.44 224 THR B CA 1
ATOM 4081 C C . THR B 1 224 ? -5.52 29 13.883 1 98.44 224 THR B C 1
ATOM 4083 O O . THR B 1 224 ? -4.449 29.062 14.492 1 98.44 224 THR B O 1
ATOM 4086 N N . HIS B 1 225 ? -5.742 29.625 12.727 1 98.44 225 HIS B N 1
ATOM 4087 C CA . HIS B 1 225 ? -4.816 30.656 12.289 1 98.44 225 HIS B CA 1
ATOM 4088 C C . HIS B 1 225 ? -4.777 31.812 13.273 1 98.44 225 HIS B C 1
ATOM 4090 O O . HIS B 1 225 ? -3.707 32.344 13.562 1 98.44 225 HIS B O 1
ATOM 4096 N N . GLY B 1 226 ? -5.91 32.25 13.703 1 97.88 226 GLY B N 1
ATOM 4097 C CA . GLY B 1 226 ? -5.969 33.281 14.727 1 97.88 226 GLY B CA 1
ATOM 4098 C C . GLY B 1 226 ? -5.191 32.906 15.977 1 97.88 226 GLY B C 1
ATOM 4099 O O . GLY B 1 226 ? -4.477 33.75 16.531 1 97.88 226 GLY B O 1
ATOM 4100 N N . PHE B 1 227 ? -5.375 31.672 16.422 1 97.81 227 PHE B N 1
ATOM 4101 C CA . PHE B 1 227 ? -4.617 31.203 17.578 1 97.81 227 PHE B CA 1
ATOM 4102 C C . PHE B 1 227 ? -3.119 31.266 17.297 1 97.81 227 PHE B C 1
ATOM 4104 O O . PHE B 1 227 ? -2.334 31.625 18.172 1 97.81 227 PHE B O 1
ATOM 4111 N N . TRP B 1 228 ? -2.756 30.875 16.125 1 97.5 228 TRP B N 1
ATOM 4112 C CA . TRP B 1 228 ? -1.354 30.922 15.734 1 97.5 228 TRP B CA 1
ATOM 4113 C C . TRP B 1 228 ? -0.831 32.344 15.773 1 97.5 228 TRP B C 1
ATOM 4115 O O . TRP B 1 228 ? 0.286 32.594 16.234 1 97.5 228 TRP B O 1
ATOM 4125 N N . LYS B 1 229 ? -1.595 33.312 15.258 1 95.81 229 LYS B N 1
ATOM 4126 C CA . LYS B 1 229 ? -1.198 34.719 15.32 1 95.81 229 LYS B CA 1
ATOM 4127 C C . LYS B 1 229 ? -0.934 35.156 16.75 1 95.81 229 LYS B C 1
ATOM 4129 O O . LYS B 1 229 ? 0.035 35.875 17.031 1 95.81 229 LYS B O 1
ATOM 4134 N N . ALA B 1 230 ? -1.771 34.719 17.625 1 95.25 230 ALA B N 1
ATOM 4135 C CA . ALA B 1 230 ? -1.571 35 19.031 1 95.25 230 ALA B CA 1
ATOM 4136 C C . ALA B 1 230 ? -0.288 34.375 19.562 1 95.25 230 ALA B C 1
ATOM 4138 O O . ALA B 1 230 ? 0.438 34.969 20.359 1 95.25 230 ALA B O 1
ATOM 4139 N N . LEU B 1 231 ? -0.039 33.188 19.109 1 95.12 231 LEU B N 1
ATOM 4140 C CA . LEU B 1 231 ? 1.154 32.438 19.516 1 95.12 231 LEU B CA 1
ATOM 4141 C C . LEU B 1 231 ? 2.418 33.156 19.047 1 95.12 231 LEU B C 1
ATOM 4143 O O . LEU B 1 231 ? 3.311 33.438 19.859 1 95.12 231 LEU B O 1
ATOM 4147 N N . ILE B 1 232 ? 2.443 33.594 17.766 1 94.31 232 ILE B N 1
ATOM 4148 C CA . ILE B 1 232 ? 3.658 34.125 17.172 1 94.31 232 ILE B CA 1
ATOM 4149 C C . ILE B 1 232 ? 3.877 35.562 17.641 1 94.31 232 ILE B C 1
ATOM 4151 O O . ILE B 1 232 ? 4.992 36.062 17.562 1 94.31 232 ILE B O 1
ATOM 4155 N N . SER B 1 233 ? 2.854 36.188 18.141 1 91.56 233 SER B N 1
ATOM 4156 C CA . SER B 1 233 ? 2.963 37.531 18.672 1 91.56 233 SER B CA 1
ATOM 4157 C C . SER B 1 233 ? 3.18 37.531 20.188 1 91.56 233 SER B C 1
ATOM 4159 O O . SER B 1 233 ? 3.188 38.562 20.828 1 91.56 233 SER B O 1
ATOM 4161 N N . GLN B 1 234 ? 3.242 36.375 20.781 1 88.81 234 GLN B N 1
ATOM 4162 C CA . GLN B 1 234 ? 3.521 36.156 22.203 1 88.81 234 GLN B CA 1
ATOM 4163 C C . GLN B 1 234 ? 2.336 36.562 23.062 1 88.81 234 GLN B C 1
ATOM 4165 O O . GLN B 1 234 ? 2.516 37.031 24.188 1 88.81 234 GLN B O 1
ATOM 4170 N N . GLN B 1 235 ? 1.219 36.5 22.469 1 89.12 235 GLN B N 1
ATOM 4171 C CA . GLN B 1 235 ? -0.005 36.75 23.219 1 89.12 235 GLN B CA 1
ATOM 4172 C C . GLN B 1 235 ? -0.537 35.438 23.828 1 89.12 235 GLN B C 1
ATOM 4174 O O . GLN B 1 235 ? -1.457 35.469 24.656 1 89.12 235 GLN B O 1
ATOM 4179 N N . ALA B 1 236 ? -0.09 34.344 23.406 1 88.75 236 ALA B N 1
ATOM 4180 C CA . ALA B 1 236 ? -0.358 33.031 23.969 1 88.75 236 ALA B CA 1
ATOM 4181 C C . ALA B 1 236 ? 0.936 32.344 24.375 1 88.75 236 ALA B C 1
ATOM 4183 O O . ALA B 1 236 ? 2 32.625 23.812 1 88.75 236 ALA B O 1
ATOM 4184 N N . ASN B 1 237 ? 0.827 31.469 25.328 1 90.12 237 ASN B N 1
ATOM 4185 C CA . ASN B 1 237 ? 1.993 30.75 25.844 1 90.12 237 ASN B CA 1
ATOM 4186 C C . ASN B 1 237 ? 2.424 29.656 24.875 1 90.12 237 ASN B C 1
ATOM 4188 O O . ASN B 1 237 ? 1.654 28.734 24.594 1 90.12 237 ASN B O 1
ATOM 4192 N N . ALA B 1 238 ? 3.557 29.781 24.469 1 88.38 238 ALA B N 1
ATOM 4193 C CA . ALA B 1 238 ? 4.074 28.797 23.5 1 88.38 238 ALA B CA 1
ATOM 4194 C C . ALA B 1 238 ? 4.48 27.5 24.203 1 88.38 238 ALA B C 1
ATOM 4196 O O . ALA B 1 238 ? 4.555 26.453 23.562 1 88.38 238 ALA B O 1
ATOM 4197 N N . GLY B 1 239 ? 4.746 27.578 25.484 1 93.06 239 GLY B N 1
ATOM 4198 C CA . GLY B 1 239 ? 5.258 26.406 26.172 1 93.06 239 GLY B CA 1
ATOM 4199 C C . GLY B 1 239 ? 6.547 25.875 25.562 1 93.06 239 GLY B C 1
ATOM 4200 O O . GLY B 1 239 ? 7.527 26.609 25.438 1 93.06 239 GLY B O 1
ATOM 4201 N N . GLU B 1 240 ? 6.543 24.656 25.078 1 94.88 240 GLU B N 1
ATOM 4202 C CA . GLU B 1 240 ? 7.742 24.016 24.547 1 94.88 240 GLU B CA 1
ATOM 4203 C C . GLU B 1 240 ? 7.871 24.234 23.047 1 94.88 240 GLU B C 1
ATOM 4205 O O . GLU B 1 240 ? 8.836 23.781 22.438 1 94.88 240 GLU B O 1
ATOM 4210 N N . LEU B 1 241 ? 6.957 24.922 22.422 1 97.56 241 LEU B N 1
ATOM 4211 C CA . LEU B 1 241 ? 6.984 25.125 20.969 1 97.56 241 LEU B CA 1
ATOM 4212 C C . LEU B 1 241 ? 8.117 26.062 20.578 1 97.56 241 LEU B C 1
ATOM 4214 O O . LEU B 1 241 ? 8.398 27.031 21.297 1 97.56 241 LEU B O 1
ATOM 4218 N N . ASN B 1 242 ? 8.812 25.719 19.547 1 97.38 242 ASN B N 1
ATOM 4219 C CA . ASN B 1 242 ? 9.766 26.641 18.953 1 97.38 242 ASN B CA 1
ATOM 4220 C C . ASN B 1 242 ? 9.102 27.531 17.906 1 97.38 242 ASN B C 1
ATOM 4222 O O . ASN B 1 242 ? 8.68 27.031 16.844 1 97.38 242 ASN B O 1
ATOM 4226 N N . CYS B 1 243 ? 9.07 28.844 18.109 1 95.94 243 CYS B N 1
ATOM 4227 C CA . CYS B 1 243 ? 8.344 29.75 17.234 1 95.94 243 CYS B CA 1
ATOM 4228 C C . CYS B 1 243 ? 9.297 30.547 16.359 1 95.94 243 CYS B C 1
ATOM 4230 O O . CYS B 1 243 ? 8.875 31.484 15.656 1 95.94 243 CYS B O 1
ATOM 4232 N N . LYS B 1 244 ? 10.523 30.188 16.422 1 92.38 244 LYS B N 1
ATOM 4233 C CA . LYS B 1 244 ? 11.5 30.891 15.586 1 92.38 244 LYS B CA 1
ATOM 4234 C C . LYS B 1 244 ? 11.109 30.828 14.117 1 92.38 244 LYS B C 1
ATOM 4236 O O . LYS B 1 244 ? 10.672 29.781 13.625 1 92.38 244 LYS B O 1
ATOM 4241 N N . ASN B 1 245 ? 11.219 31.969 13.414 1 94.38 245 ASN B N 1
ATOM 4242 C CA . ASN B 1 245 ? 10.836 32.094 12.008 1 94.38 245 ASN B CA 1
ATOM 4243 C C . ASN B 1 245 ? 11.766 33.062 11.266 1 94.38 245 ASN B C 1
ATOM 4245 O O . ASN B 1 245 ? 12.578 33.75 11.883 1 94.38 245 ASN B O 1
ATOM 4249 N N . THR B 1 246 ? 11.602 33 9.969 1 92.25 246 THR B N 1
ATOM 4250 C CA . THR B 1 246 ? 12.562 33.812 9.203 1 92.25 246 THR B CA 1
ATOM 4251 C C . THR B 1 246 ? 11.836 34.844 8.344 1 92.25 246 THR B C 1
ATOM 4253 O O . THR B 1 246 ? 12.461 35.781 7.844 1 92.25 246 THR B O 1
ATOM 4256 N N . CYS B 1 247 ? 10.555 34.719 8.078 1 85.25 247 CYS B N 1
ATOM 4257 C CA . CYS B 1 247 ? 9.953 35.688 7.141 1 85.25 247 CYS B CA 1
ATOM 4258 C C . CYS B 1 247 ? 8.516 36 7.527 1 85.25 247 CYS B C 1
ATOM 4260 O O . CYS B 1 247 ? 7.707 36.344 6.672 1 85.25 247 CYS B O 1
ATOM 4262 N N . VAL B 1 248 ? 8.156 35.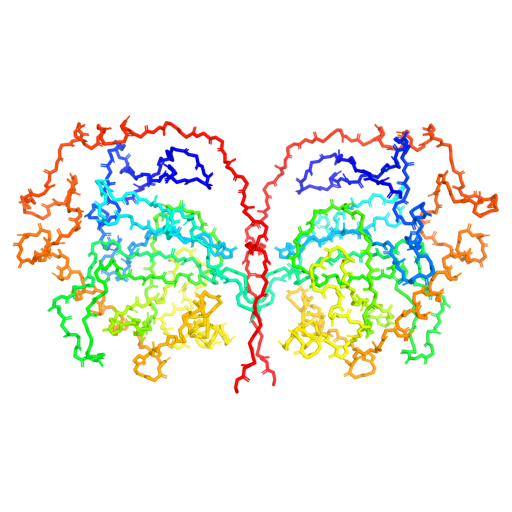75 8.711 1 82.88 248 VAL B N 1
ATOM 4263 C CA . VAL B 1 248 ? 6.809 36.156 9.125 1 82.88 248 VAL B CA 1
ATOM 4264 C C . VAL B 1 248 ? 6.672 37.656 9.078 1 82.88 248 VAL B C 1
ATOM 4266 O O . VAL B 1 248 ? 7.484 38.406 9.656 1 82.88 248 VAL B O 1
ATOM 4269 N N . SER B 1 249 ? 6.066 38.062 7.922 1 60.88 249 SER B N 1
ATOM 4270 C CA . SER B 1 249 ? 5.98 39.469 7.566 1 60.88 249 SER B CA 1
ATOM 4271 C C . SER B 1 249 ? 5.383 40.281 8.703 1 60.88 249 SER B C 1
ATOM 4273 O O . SER B 1 249 ? 5.754 41.438 8.898 1 60.88 249 SER B O 1
ATOM 4275 N N . GLU B 1 250 ? 4.16 39.594 9.102 1 49.56 250 GLU B N 1
ATOM 4276 C CA . GLU B 1 250 ? 3.352 40.469 9.938 1 49.56 250 GLU B CA 1
ATOM 4277 C C . GLU B 1 250 ? 4.105 40.875 11.203 1 49.56 250 GLU B C 1
ATOM 4279 O O . GLU B 1 250 ? 4.434 40.031 12.039 1 49.56 250 GLU B O 1
ATOM 4284 N N . GLY B 1 251 ? 4.504 42.062 11.305 1 52.03 251 GLY B N 1
ATOM 4285 C CA . GLY B 1 251 ? 4.801 42.875 12.477 1 52.03 251 GLY B CA 1
ATOM 4286 C C . GLY B 1 251 ? 5.965 42.344 13.289 1 52.03 251 GLY B C 1
ATOM 4287 O O . GLY B 1 251 ? 6.195 41.125 13.328 1 52.03 251 GLY B O 1
ATOM 4288 N N . ASP B 1 252 ? 7.094 42.719 13.102 1 63.66 252 ASP B N 1
ATOM 4289 C CA . ASP B 1 252 ? 8.25 42.531 13.969 1 63.66 252 ASP B CA 1
ATOM 4290 C C . ASP B 1 252 ? 8.047 41.312 14.867 1 63.66 252 ASP B C 1
ATOM 4292 O O . ASP B 1 252 ? 7.746 41.438 16.062 1 63.66 252 ASP B O 1
ATOM 4296 N N . SER B 1 253 ? 7.949 39.969 14.219 1 75.44 253 SER B N 1
ATOM 4297 C CA . SER B 1 253 ? 7.898 38.812 15.109 1 75.44 253 SER B CA 1
ATOM 4298 C C . SER B 1 253 ? 9.047 38.844 16.125 1 75.44 253 SER B C 1
ATOM 4300 O O . SER B 1 253 ? 10.203 39.031 15.742 1 75.44 253 SER B O 1
ATOM 4302 N N . PRO B 1 254 ? 8.664 38.75 17.312 1 85.19 254 PRO B N 1
ATOM 4303 C CA . PRO B 1 254 ? 9.734 38.688 18.312 1 85.19 254 PRO B CA 1
ATOM 4304 C C . PRO B 1 254 ? 10.578 37.406 18.188 1 85.19 254 PRO B C 1
ATOM 4306 O O . PRO B 1 254 ? 11.633 37.312 18.812 1 85.19 254 PRO B O 1
ATOM 4309 N N . PHE B 1 255 ? 10.172 36.5 17.266 1 90.69 255 PHE B N 1
ATOM 4310 C CA . PHE B 1 255 ? 10.867 35.219 17.125 1 90.69 255 PHE B CA 1
ATOM 4311 C C . PHE B 1 255 ? 11.664 35.156 15.828 1 90.69 255 PHE B C 1
ATOM 4313 O O . PHE B 1 255 ? 12.211 34.125 15.469 1 90.69 255 PHE B O 1
ATOM 4320 N N . CYS B 1 256 ? 11.695 36.281 15.195 1 90.94 256 CYS B N 1
ATOM 4321 C CA . CYS B 1 256 ? 12.398 36.312 13.922 1 90.94 256 CYS B CA 1
ATOM 4322 C C . CYS B 1 256 ? 13.891 36.094 14.117 1 90.94 256 CYS B C 1
ATOM 4324 O O . CYS B 1 256 ? 14.484 36.656 15.039 1 90.94 256 CYS B O 1
ATOM 4326 N N . CYS B 1 257 ? 14.438 35.281 13.289 1 90.75 257 CYS B N 1
ATOM 4327 C CA . CYS B 1 257 ? 15.875 35.062 13.336 1 90.75 257 CYS B CA 1
ATOM 4328 C C . CYS B 1 257 ? 16.516 35.344 11.977 1 90.75 257 CYS B C 1
ATOM 4330 O O . CYS B 1 257 ? 15.812 35.406 10.961 1 90.75 257 CYS B O 1
ATOM 4332 N N . SER B 1 258 ? 17.844 35.438 11.969 1 91.62 258 SER B N 1
ATOM 4333 C CA . SER B 1 258 ? 18.562 35.781 10.742 1 91.62 258 SER B CA 1
ATOM 4334 C C . SER B 1 258 ? 18.766 34.531 9.883 1 91.62 258 SER B C 1
ATOM 4336 O O . SER B 1 258 ? 18.672 33.406 10.375 1 91.62 258 SER B O 1
ATOM 4338 N N . ALA B 1 259 ? 19.062 34.812 8.641 1 93.56 259 ALA B N 1
ATOM 4339 C CA . ALA B 1 259 ? 19.391 33.719 7.715 1 93.56 259 ALA B CA 1
ATOM 4340 C C . ALA B 1 259 ? 20.594 32.938 8.211 1 93.56 259 ALA B C 1
ATOM 4342 O O . ALA B 1 259 ? 20.641 31.703 8.047 1 93.56 259 ALA B O 1
ATOM 4343 N N . ASP B 1 260 ? 21.547 33.625 8.789 1 95.12 260 ASP B N 1
ATOM 4344 C CA . ASP B 1 260 ? 22.75 32.969 9.297 1 95.12 260 ASP B CA 1
ATOM 4345 C C . ASP B 1 260 ? 22.422 32.031 10.461 1 95.12 260 ASP B C 1
ATOM 4347 O O . ASP B 1 260 ? 22.984 30.938 10.578 1 95.12 260 ASP B O 1
ATOM 4351 N N . GLU B 1 261 ? 21.609 32.5 11.289 1 95 261 GLU B N 1
ATOM 4352 C CA . GLU B 1 261 ? 21.188 31.656 12.414 1 95 261 GLU B CA 1
ATOM 4353 C C . GLU B 1 261 ? 20.453 30.406 11.938 1 95 261 GLU B C 1
ATOM 4355 O O . GLU B 1 261 ? 20.672 29.312 12.461 1 95 261 GLU B O 1
ATOM 4360 N N . ALA B 1 262 ? 19.547 30.625 10.977 1 96.62 262 ALA B N 1
ATOM 4361 C CA . ALA B 1 262 ? 18.812 29.5 10.398 1 96.62 262 ALA B CA 1
ATOM 4362 C C . ALA B 1 262 ? 19.766 28.5 9.766 1 96.62 262 ALA B C 1
ATOM 4364 O O . ALA B 1 262 ? 19.641 27.297 9.961 1 96.62 262 ALA B O 1
ATOM 4365 N N . LYS B 1 263 ? 20.719 28.984 9.039 1 96.88 263 LYS B N 1
ATOM 4366 C CA . LYS B 1 263 ? 21.719 28.141 8.391 1 96.88 263 LYS B CA 1
ATOM 4367 C C . LYS B 1 263 ? 22.531 27.359 9.422 1 96.88 263 LYS B C 1
ATOM 4369 O O . LYS B 1 263 ? 22.875 26.188 9.195 1 96.88 263 LYS B O 1
ATOM 4374 N N . ALA B 1 264 ? 22.844 27.984 10.508 1 97.19 264 ALA B N 1
ATOM 4375 C CA . ALA B 1 264 ? 23.625 27.344 11.57 1 97.19 264 ALA B CA 1
ATOM 4376 C C . ALA B 1 264 ? 22.875 26.141 12.148 1 97.19 264 ALA B C 1
ATOM 4378 O O . ALA B 1 264 ? 23.484 25.141 12.516 1 97.19 264 ALA B O 1
ATOM 4379 N N . VAL B 1 265 ? 21.562 26.281 12.266 1 97.19 265 VAL B N 1
ATOM 4380 C CA . VAL B 1 265 ? 20.75 25.188 12.766 1 97.19 265 VAL B CA 1
ATOM 4381 C C . VAL B 1 265 ? 20.906 23.969 11.852 1 97.19 265 VAL B C 1
ATOM 4383 O O . VAL B 1 265 ? 21.156 22.859 12.328 1 97.19 265 VAL B O 1
ATOM 4386 N N . VAL B 1 266 ? 20.797 24.125 10.516 1 97.88 266 VAL B N 1
ATOM 4387 C CA . VAL B 1 266 ? 20.859 23.047 9.539 1 97.88 266 VAL B CA 1
ATOM 4388 C C . VAL B 1 266 ? 22.281 22.484 9.492 1 97.88 266 VAL B C 1
ATOM 4390 O O . VAL B 1 266 ? 22.453 21.266 9.461 1 97.88 266 VAL B O 1
ATOM 4393 N N . ASP B 1 267 ? 23.25 23.375 9.594 1 97 267 ASP B N 1
ATOM 4394 C CA . ASP B 1 267 ? 24.641 22.953 9.547 1 97 267 ASP B CA 1
ATOM 4395 C C . ASP B 1 267 ? 25.016 22.109 10.766 1 97 267 ASP B C 1
ATOM 4397 O O . ASP B 1 267 ? 26 21.375 10.742 1 97 267 ASP B O 1
ATOM 4401 N N . GLY B 1 268 ? 24.281 22.297 11.766 1 96.19 268 GLY B N 1
ATOM 4402 C CA . GLY B 1 268 ? 24.516 21.516 12.969 1 96.19 268 GLY B CA 1
ATOM 4403 C C . GLY B 1 268 ? 24.047 20.078 12.852 1 96.19 268 GLY B C 1
ATOM 4404 O O . GLY B 1 268 ? 24.375 19.25 13.703 1 96.19 268 GLY B O 1
ATOM 4405 N N . SER B 1 269 ? 23.297 19.719 11.875 1 94.81 269 SER B N 1
ATOM 4406 C CA . SER B 1 269 ? 22.844 18.344 11.617 1 94.81 269 SER B CA 1
ATOM 4407 C C . SER B 1 269 ? 23.781 17.641 10.641 1 94.81 269 SER B C 1
ATOM 4409 O O . SER B 1 269 ? 24.547 18.281 9.922 1 94.81 269 SER B O 1
ATOM 4411 N N . CYS B 1 270 ? 23.781 16.359 10.609 1 94.75 270 CYS B N 1
ATOM 4412 C CA . CYS B 1 270 ? 24.656 15.586 9.734 1 94.75 270 CYS B CA 1
ATOM 4413 C C . CYS B 1 270 ? 24.125 15.578 8.305 1 94.75 270 CYS B C 1
ATOM 4415 O O . CYS B 1 270 ? 22.922 15.523 8.094 1 94.75 270 CYS B O 1
ATOM 4417 N N . PRO B 1 271 ? 25.062 15.586 7.348 1 96.38 271 PRO B N 1
ATOM 4418 C CA . PRO B 1 271 ? 24.625 15.445 5.957 1 96.38 271 PRO B CA 1
ATOM 4419 C C . PRO B 1 271 ? 23.844 14.156 5.715 1 96.38 271 PRO B C 1
ATOM 4421 O O . PRO B 1 271 ? 24 13.188 6.457 1 96.38 271 PRO B O 1
ATOM 4424 N N . CYS B 1 272 ? 23.062 14.203 4.668 1 96.44 272 CYS B N 1
ATOM 4425 C CA . CYS B 1 272 ? 22.219 13.055 4.355 1 96.44 272 CYS B CA 1
ATOM 4426 C C . CYS B 1 272 ? 23.062 11.836 4.008 1 96.44 272 CYS B C 1
ATOM 4428 O O . CYS B 1 272 ? 24 11.93 3.209 1 96.44 272 CYS B O 1
ATOM 4430 N N . GLY B 1 273 ? 22.75 10.719 4.66 1 97.31 273 GLY B N 1
ATOM 4431 C CA . GLY B 1 273 ? 23.469 9.477 4.414 1 97.31 273 GLY B CA 1
ATOM 4432 C C . GLY B 1 273 ? 22.562 8.344 3.965 1 97.31 273 GLY B C 1
ATOM 4433 O O . GLY B 1 273 ? 21.484 8.586 3.404 1 97.31 273 GLY B O 1
ATOM 4434 N N . GLU B 1 274 ? 23.016 7.129 4.211 1 97.12 274 GLU B N 1
ATOM 4435 C CA . GLU B 1 274 ? 22.312 5.945 3.732 1 97.12 274 GLU B CA 1
ATOM 4436 C C . GLU B 1 274 ? 21.141 5.59 4.645 1 97.12 274 GLU B C 1
ATOM 4438 O O . GLU B 1 274 ? 21.25 5.688 5.871 1 97.12 274 GLU B O 1
ATOM 4443 N N . ALA B 1 275 ? 20.125 5.164 4.016 1 97.38 275 ALA B N 1
ATOM 4444 C CA . ALA B 1 275 ? 18.922 4.762 4.762 1 97.38 275 ALA B CA 1
ATOM 4445 C C . ALA B 1 275 ? 19.172 3.451 5.508 1 97.38 275 ALA B C 1
ATOM 4447 O O . ALA B 1 275 ? 19.828 2.545 4.988 1 97.38 275 ALA B O 1
ATOM 4448 N N . SER B 1 276 ? 18.641 3.332 6.699 1 97.06 276 SER B N 1
ATOM 4449 C CA . SER B 1 276 ? 18.578 2.057 7.406 1 97.06 276 SER B CA 1
ATOM 4450 C C . SER B 1 276 ? 17.359 1.245 6.965 1 97.06 276 SER B C 1
ATOM 4452 O O . SER B 1 276 ? 16.375 1.805 6.465 1 97.06 276 SER B O 1
ATOM 4454 N N . PRO B 1 277 ? 17.422 -0.091 7.121 1 95.81 277 PRO B N 1
ATOM 4455 C CA . PRO B 1 277 ? 16.25 -0.902 6.766 1 95.81 277 PRO B CA 1
ATOM 4456 C C . PRO B 1 277 ? 15.047 -0.64 7.668 1 95.81 277 PRO B C 1
ATOM 4458 O O . PRO B 1 277 ? 15.211 -0.381 8.867 1 95.81 277 PRO B O 1
ATOM 4461 N N . VAL B 1 278 ? 13.914 -0.674 7.051 1 96 278 VAL B N 1
ATOM 4462 C CA . VAL B 1 278 ? 12.664 -0.595 7.805 1 96 278 VAL B CA 1
ATOM 4463 C C . VAL B 1 278 ? 12.359 -1.949 8.445 1 96 278 VAL B C 1
ATOM 4465 O O . VAL B 1 278 ? 12.516 -2.992 7.805 1 96 278 VAL B O 1
ATOM 4468 N N . PRO B 1 279 ? 11.93 -1.981 9.68 1 94.25 279 PRO B N 1
ATOM 4469 C CA . PRO B 1 279 ? 11.602 -3.256 10.328 1 94.25 279 PRO B CA 1
ATOM 4470 C C . PRO B 1 279 ? 10.484 -4.012 9.609 1 94.25 279 PRO B C 1
ATOM 4472 O O . PRO B 1 279 ? 9.523 -3.398 9.148 1 94.25 279 PRO B O 1
ATOM 4475 N N . SER B 1 280 ? 10.586 -5.332 9.531 1 92.81 280 SER B N 1
ATOM 4476 C CA . SER B 1 280 ? 9.617 -6.168 8.828 1 92.81 280 SER B CA 1
ATOM 4477 C C . SER B 1 280 ? 8.25 -6.133 9.516 1 92.81 280 SER B C 1
ATOM 4479 O O . SER B 1 280 ? 7.23 -6.43 8.891 1 92.81 280 SER B O 1
ATOM 4481 N N . SER B 1 281 ? 8.266 -5.777 10.773 1 93.81 281 SER B N 1
ATOM 4482 C CA . SER B 1 281 ? 7.016 -5.719 11.523 1 93.81 281 SER B CA 1
ATOM 4483 C C . SER B 1 281 ? 6.062 -4.688 10.93 1 93.81 281 SER B C 1
ATOM 4485 O O . SER B 1 281 ? 4.852 -4.746 11.156 1 93.81 281 SER B O 1
ATOM 4487 N N . VAL B 1 282 ? 6.594 -3.75 10.156 1 96.75 282 VAL B N 1
ATOM 4488 C CA . VAL B 1 282 ? 5.797 -2.686 9.562 1 96.75 282 VAL B CA 1
ATOM 4489 C C . VAL B 1 282 ? 4.848 -3.271 8.516 1 96.75 282 VAL B C 1
ATOM 4491 O O . VAL B 1 282 ? 3.83 -2.662 8.18 1 96.75 282 VAL B O 1
ATOM 4494 N N . GLU B 1 283 ? 5.086 -4.492 8.078 1 96.62 283 GLU B N 1
ATOM 4495 C CA . GLU B 1 283 ? 4.336 -5.102 6.988 1 96.62 283 GLU B CA 1
ATOM 4496 C C . GLU B 1 283 ? 3.107 -5.84 7.508 1 96.62 283 GLU B C 1
ATOM 4498 O O . GLU B 1 283 ? 2.23 -6.223 6.73 1 96.62 283 GLU B O 1
ATOM 4503 N N . LYS B 1 284 ? 3 -6 8.805 1 96.75 284 LYS B N 1
ATOM 4504 C CA . LYS B 1 284 ? 1.952 -6.816 9.406 1 96.75 284 LYS B CA 1
ATOM 4505 C C . LYS B 1 284 ? 0.601 -6.109 9.352 1 96.75 284 LYS B C 1
ATOM 4507 O O . LYS B 1 284 ? 0.516 -4.902 9.578 1 96.75 284 LYS B O 1
ATOM 4512 N N . TRP B 1 285 ? -0.465 -6.855 9.062 1 97.38 285 TRP B N 1
ATOM 4513 C CA . TRP B 1 285 ? -1.837 -6.375 9.18 1 97.38 285 TRP B CA 1
ATOM 4514 C C . TRP B 1 285 ? -2.438 -6.762 10.531 1 97.38 285 TRP B C 1
ATOM 4516 O O . TRP B 1 285 ? -2.135 -7.832 11.062 1 97.38 285 TRP B O 1
ATOM 4526 N N . PHE B 1 286 ? -3.225 -5.941 11.055 1 97.56 286 PHE B N 1
ATOM 4527 C CA . PHE B 1 286 ? -4.035 -6.203 12.242 1 97.56 286 PHE B CA 1
ATOM 4528 C C . PHE B 1 286 ? -5.512 -6.285 11.875 1 97.56 286 PHE B C 1
ATOM 4530 O O . PHE B 1 286 ? -6.012 -5.477 11.094 1 97.56 286 PHE B O 1
ATOM 4537 N N . TYR B 1 287 ? -6.203 -7.242 12.406 1 96.56 287 TYR B N 1
ATOM 4538 C CA . TYR B 1 287 ? -7.586 -7.531 12.039 1 96.56 287 TYR B CA 1
ATOM 4539 C C . TYR B 1 287 ? -8.523 -7.289 13.219 1 96.56 287 TYR B C 1
ATOM 4541 O O . TYR B 1 287 ? -8.234 -7.707 14.344 1 96.56 287 TYR B O 1
ATOM 4549 N N . TYR B 1 288 ? -9.586 -6.602 12.938 1 91.81 288 TYR B N 1
ATOM 4550 C CA . TYR B 1 288 ? -10.609 -6.367 13.953 1 91.81 288 TYR B CA 1
ATOM 4551 C C . TYR B 1 288 ? -12 -6.613 13.391 1 91.81 288 TYR B C 1
ATOM 4553 O O . TYR B 1 288 ? -12.266 -6.324 12.227 1 91.81 288 TYR B O 1
ATOM 4561 N N . ALA B 1 289 ? -12.812 -7.285 14.18 1 79.06 289 ALA B N 1
ATOM 4562 C CA . ALA B 1 289 ? -14.195 -7.527 13.758 1 79.06 289 ALA B CA 1
ATOM 4563 C C . ALA B 1 289 ? -14.984 -6.223 13.68 1 79.06 289 ALA B C 1
ATOM 4565 O O . ALA B 1 289 ? -14.812 -5.336 14.523 1 79.06 289 ALA B O 1
ATOM 4566 N N . LYS B 1 290 ? -15.453 -5.969 12.43 1 66.38 290 LYS B N 1
ATOM 4567 C CA . LYS B 1 290 ? -16.297 -4.785 12.312 1 66.38 290 LYS B CA 1
ATOM 4568 C C . LYS B 1 290 ? -17.656 -5.004 12.992 1 66.38 290 LYS B C 1
ATOM 4570 O O . LYS B 1 290 ? -18.188 -6.113 12.969 1 66.38 290 LYS B O 1
ATOM 4575 N N . ASN B 1 291 ? -18.016 -4.383 14.141 1 50.38 291 ASN B N 1
ATOM 4576 C CA . ASN B 1 291 ? -19.281 -4.48 14.852 1 50.38 291 ASN B CA 1
ATOM 4577 C C . ASN B 1 291 ? -20.469 -4.328 13.906 1 50.38 291 ASN B C 1
ATOM 4579 O O . ASN B 1 291 ? -20.375 -3.637 12.891 1 50.38 291 ASN B O 1
#

Organism: Carassius auratus (NCBI:txid7957)